Protein AF-A0A915JEG5-F1 (afdb_monomer)

InterPro domains:
  IPR001286 Glycoside hydrolase, family 59 [PR00850] (78-104)
  IPR001286 Glycoside hydrolase, family 59 [PR00850] (172-196)
  IPR001286 Glycoside hydrolase, family 59 [PR00850] (250-274)
  IPR001286 Glycoside hydrolase, family 59 [PTHR15172] (44-297)
  IPR013780 Glycosyl hydrolase, all-beta [G3DSA:2.60.40.1180] (237-297)
  IPR013780 Glycosyl hydrolase, all-beta [G3DSA:2.60.40.1180] (298-347)
  IPR013785 Aldolase-type TIM barrel [G3DSA:3.20.20.70] (1-28)
  IPR013785 Aldolase-type TIM barrel [G3DSA:3.20.20.70] (42-176)
  IPR017853 Glycoside hydrolase superfamily [SSF51445] (45-258)
  IPR035394 Glycosyl hydrolase family 59, central domain [PF17387] (297-349)
  IPR041588 Integrase zinc-binding domain [PF17921] (675-719)
  IPR049161 Glycosyl hydrolase family 59, catalytic domain [PF02057] (44-253)
  IPR049162 Glycosyl hydrolase family 59, C-terminal lectin domain [PF21708] (386-525)

Radius of gyration: 32.82 Å; Cα contacts (8 Å, |Δi|>4): 1157; chains: 1; bounding box: 111×73×87 Å

Secondary structure (DSSP, 8-state):
--STT---S--SSHHHHHHHHT---------TTGGGS---------TT---EE--S-B-GGGSTTTT-TTSSHHHHHHHHHHHHHHHHHHH-PPP-EE---TTS---HHHHHHHHHHHHHTT-TTPEEEEEEE-GGGHHHHTT-HHHHTTEEEEEEES-TT---HHHHHTT-EEEEEEEE-S-TTHHHHHHHHHHHHHHHHHH--S-EEEE-S-B-S-TTSTTTT-SSSEEEETTTTEEE--HHHHHHHHHHTS--TT-EEPPBTTTEEE-TTS-EEEEEE-TTS--EEEEEE-SS----SEEEEEE--TTSSPPEEEEEEEE---BTTB------TTEEEEEES----------PPPPP-PPPSS----STTSPTTPPPTT-EEEES-EEEEE-TTT--EEEEE---S--B-SS---S--EEE-S-TT--SEEEEEEEE--STT--SEEEEEEEEEPPPGGGGGG-EEEEEEEETTTTEEEEEEETTS-SEEEEEE-SS---TT-EEEEEEEEETTEEEEE-SS----EEEEEETTEEEEE-TTS---------S-SS-------------------------------------------------------------PPPGGG--S--S--HHHHHHHHHHHTT---SS---EEETTEEE-TT-SSS----EEGGGHHHHHHHHHHTT-SS-TTHHHHHHHHHHHHH-TT-SSTT--

Solvent-accessible surface area (backbone atoms only — not comparable to full-atom values): 44106 Å² total; per-residue (Å²): 81,75,49,96,88,42,85,60,81,73,56,76,60,64,66,54,53,56,48,58,44,38,31,73,52,68,89,75,78,96,59,95,74,65,86,82,54,103,66,83,84,59,64,52,64,35,70,81,65,83,36,72,50,71,38,59,57,44,44,28,82,51,11,68,97,72,69,37,58,65,82,40,34,62,62,43,24,46,52,53,48,47,53,53,49,37,37,36,76,78,67,69,38,77,63,46,33,37,46,62,37,58,68,43,88,74,55,65,67,42,56,55,33,33,53,51,45,28,46,76,69,74,41,64,84,47,35,34,36,35,41,38,26,56,77,77,76,38,74,62,46,78,71,34,63,74,58,54,76,60,38,62,30,44,20,27,37,65,53,82,36,45,54,58,69,67,60,63,74,60,72,57,45,34,25,32,59,32,31,71,67,38,47,34,45,70,66,27,20,51,51,46,43,47,43,71,50,32,23,35,61,55,28,63,21,81,47,75,35,60,40,36,76,55,22,63,60,63,85,82,44,75,73,56,43,19,9,36,24,37,43,64,32,83,91,48,59,19,58,49,90,28,51,31,49,49,46,48,45,53,48,60,68,61,54,60,96,78,48,40,70,42,52,76,85,64,47,18,36,76,42,101,79,41,48,36,37,37,26,37,30,39,84,87,65,82,47,53,26,35,41,36,42,27,59,45,64,59,26,39,32,39,32,35,38,25,37,55,51,94,83,79,55,88,56,51,70,64,40,83,67,54,78,39,80,63,54,93,95,40,52,71,49,90,55,57,73,58,29,43,42,28,34,26,73,73,85,79,71,75,77,87,78,89,72,86,67,46,65,80,62,78,70,70,81,88,74,87,85,69,53,70,90,59,57,78,53,32,63,60,83,76,56,46,59,80,36,65,44,52,29,25,44,63,42,87,89,75,70,48,35,39,77,39,80,69,65,89,58,71,49,23,56,69,56,78,64,78,92,66,72,40,66,47,70,80,57,89,82,64,72,69,43,74,50,72,50,79,49,65,45,51,72,76,89,51,70,64,56,52,72,52,74,46,78,65,47,68,32,55,73,60,48,38,72,68,15,34,34,45,26,42,36,44,30,39,90,75,24,26,36,39,32,16,45,28,75,78,62,78,50,67,59,44,73,48,75,38,76,53,79,49,53,59,72,42,82,45,61,44,34,51,26,35,49,90,55,20,35,65,41,32,39,78,49,40,85,50,58,36,46,38,45,86,46,97,96,47,80,48,64,43,38,86,91,52,79,83,80,70,91,73,93,77,91,86,83,86,88,86,89,84,88,90,84,82,91,81,87,89,84,87,91,85,89,85,84,90,87,87,90,86,88,88,87,83,89,87,83,88,83,91,83,87,85,91,90,84,90,80,89,86,85,90,84,90,88,80,89,83,91,86,85,89,89,85,88,87,88,86,83,85,71,88,78,81,85,73,91,85,88,72,94,52,70,68,60,57,67,58,48,59,52,69,76,66,74,66,81,66,102,62,91,66,72,45,74,62,84,64,31,46,45,62,73,91,43,85,90,54,84,71,67,79,41,50,66,92,43,49,70,59,57,50,56,58,50,54,75,63,82,66,86,85,55,93,60,54,70,57,56,50,51,53,53,48,44,67,78,74,45,91,78,55,85,71,70,79,79,115

Nearest PDB structures (foldseek):
  4cce-assembly1_A  TM=8.844E-01  e=1.769E-46  Mus musculus
  3zr5-assembly1_A  TM=8.956E-01  e=2.088E-45  Mus musculus
  5nxb-assembly1_A  TM=8.754E-01  e=2.931E-46  Mus musculus
  4b9q-assembly4_D  TM=5.676E-01  e=5.346E+00  Escherichia coli
  4b9q-assembly3_C  TM=4.900E-01  e=7.917E+00  Escherichia coli

Foldseek 3Di:
DQDLPDDDLPEDCVLVVLLQQLDAFDDDDDDPPPPPDPDDPRDGHHVPDAAEEEALFFHCVQPPPHLDNCPPLLSSLVVQVSNQVSSCVVRVDHHQEYEDYAQDQDDQVSLVSNCVNCVVVVNNNYAYEDDNHAQVSCPVVLVDPVSQVSHQAHAYEAHQLAHDPSNVVSPHAYAPNEHQLDAQALLSLLQLLQNVQSNCAHHVHPYHDYPPQEQQDDPLAPSHRSHNWYDPCPPQQFTGNGNSVLSVLLDVVADDPPWDKDDHVGAWYADPVGWTKIWTADPVRPWIKIWTSDPDDWDWAFKFKWADDPPPDDTDGRDGDDTTHDDPVTTHDGDDPRMTIIGINDDPRDDDDPDDGGDDDFFDPPDDDQLLPDDFQYADPQWAKPDFGWTWDADPPPRGIDIDRDNLDDTSHSDQADPQIDIDGGHLPDAWDKDKDKDAFAPPSGDQKDKDFDSWNADYDRVRQAIFTWMWIQGQVQQKIFIARTRVRDRTQDIGHWQDHRDHPDIFMWMFTDDPQKRQATGPRDGATWHWDDDVPDIDIHRPPDDDDDDDPDDPDPDDDDDDDDDDDDDDDDDDDDDDDDDDDDDDDDDDDDDDDDDDDDDDDDDDDDDDDDDDDDDDDDDDPPPDDDDDDDVVVVVVVVCVVVPDDDPAFDWDDDDQWIFGPPPPPGSTDTDGVSCVVVVVVVVVVPDDPPDPHPVVVVVVNCCVNPPVDCPVVVVD

Structure (mmCIF, N/CA/C/O backbone):
data_AF-A0A915JEG5-F1
#
_entry.id   AF-A0A915JEG5-F1
#
loop_
_atom_site.group_PDB
_atom_site.id
_atom_site.type_symbol
_atom_site.label_atom_id
_atom_site.label_alt_id
_atom_site.label_comp_id
_atom_site.label_asym_id
_atom_site.label_entity_id
_atom_site.label_seq_id
_atom_site.pdbx_PDB_ins_code
_atom_site.Cartn_x
_atom_site.Cartn_y
_atom_site.Cartn_z
_atom_site.occupancy
_atom_site.B_iso_or_equiv
_atom_site.auth_seq_id
_atom_site.auth_comp_id
_atom_site.auth_asym_id
_atom_site.auth_atom_id
_atom_site.pdbx_PDB_model_num
ATOM 1 N N . MET A 1 1 ? 9.076 13.353 -5.201 1.00 93.31 1 MET A N 1
ATOM 2 C CA . MET A 1 1 ? 10.286 13.655 -4.418 1.00 93.31 1 MET A CA 1
ATOM 3 C C . MET A 1 1 ? 11.321 12.552 -4.596 1.00 93.31 1 MET A C 1
ATOM 5 O O . MET A 1 1 ? 11.721 11.920 -3.628 1.00 93.31 1 MET A O 1
ATOM 9 N N . HIS A 1 2 ? 11.736 12.301 -5.839 1.00 93.25 2 HIS A N 1
ATOM 10 C CA . HIS A 1 2 ? 12.779 11.329 -6.193 1.00 93.25 2 HIS A CA 1
ATOM 11 C C . HIS A 1 2 ? 14.171 11.879 -5.892 1.00 93.25 2 HIS A C 1
ATOM 13 O O . HIS A 1 2 ? 15.008 11.164 -5.355 1.00 93.25 2 HIS A O 1
ATOM 19 N N . GLU A 1 3 ? 14.366 13.169 -6.165 1.00 92.56 3 GLU A N 1
ATOM 20 C CA . GLU A 1 3 ? 15.573 13.945 -5.870 1.00 92.56 3 GLU A CA 1
ATOM 21 C C . GLU A 1 3 ? 15.250 15.072 -4.876 1.00 92.56 3 GLU A C 1
ATOM 23 O O . GLU A 1 3 ? 14.084 15.422 -4.679 1.00 92.56 3 GLU A O 1
ATOM 28 N N . GLU A 1 4 ? 16.276 15.664 -4.264 1.00 93.12 4 GLU A N 1
ATOM 29 C CA . GLU A 1 4 ? 16.138 16.665 -3.189 1.00 93.12 4 GLU A CA 1
ATOM 30 C C . GLU A 1 4 ? 15.401 17.950 -3.614 1.00 93.12 4 GLU A C 1
ATOM 32 O O . GLU A 1 4 ? 14.732 18.594 -2.804 1.00 93.12 4 GLU A O 1
ATOM 37 N N . TRP A 1 5 ? 15.485 18.302 -4.899 1.00 93.44 5 TRP A N 1
ATOM 38 C CA . TRP A 1 5 ? 14.827 19.460 -5.517 1.00 93.44 5 TRP A CA 1
ATOM 39 C C . TRP A 1 5 ? 13.513 19.119 -6.246 1.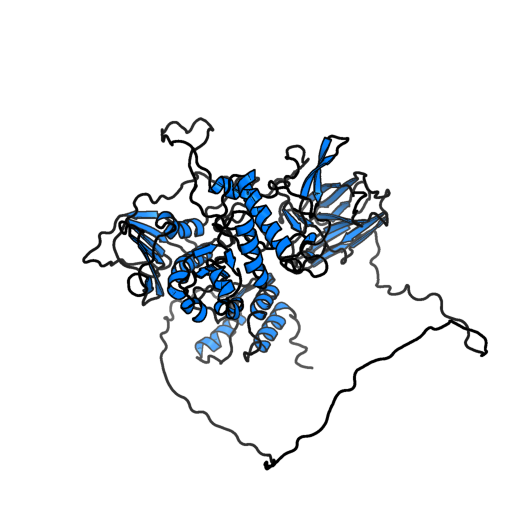00 93.44 5 TRP A C 1
ATOM 41 O O . TRP A 1 5 ? 12.874 20.013 -6.798 1.00 93.44 5 TRP A O 1
ATOM 51 N N . ASP A 1 6 ? 13.117 17.845 -6.304 1.00 95.00 6 ASP A N 1
ATOM 52 C CA . ASP A 1 6 ? 11.928 17.394 -7.034 1.00 95.00 6 ASP A CA 1
ATOM 53 C C . ASP A 1 6 ? 10.704 17.338 -6.112 1.00 95.00 6 ASP A C 1
ATOM 55 O O . ASP A 1 6 ? 10.642 16.523 -5.199 1.00 95.00 6 ASP A O 1
ATOM 59 N N . GLU A 1 7 ? 9.674 18.133 -6.394 1.00 96.62 7 GLU A N 1
ATOM 60 C CA . GLU A 1 7 ? 8.375 18.047 -5.722 1.00 96.62 7 GLU A CA 1
ATOM 61 C C . GLU A 1 7 ? 7.258 17.831 -6.746 1.00 96.62 7 GLU A C 1
ATOM 63 O O . GLU A 1 7 ? 6.889 18.727 -7.502 1.00 96.62 7 GLU A O 1
ATOM 68 N N . ASN A 1 8 ? 6.698 16.621 -6.754 1.00 95.88 8 ASN A N 1
ATOM 69 C CA . ASN A 1 8 ? 5.524 16.270 -7.542 1.00 95.88 8 ASN A CA 1
ATOM 70 C C . ASN A 1 8 ? 4.574 15.445 -6.671 1.00 95.88 8 ASN A C 1
ATOM 72 O O . ASN A 1 8 ? 4.904 14.332 -6.258 1.00 95.88 8 ASN A O 1
ATOM 76 N N . TYR A 1 9 ? 3.400 16.015 -6.411 1.00 97.06 9 TYR A N 1
ATOM 77 C CA . TYR A 1 9 ? 2.352 15.439 -5.571 1.00 97.06 9 TYR A CA 1
ATOM 78 C C . TYR A 1 9 ? 1.267 14.718 -6.383 1.00 97.06 9 TYR A C 1
ATOM 80 O O . TYR A 1 9 ? 0.230 14.398 -5.837 1.00 97.06 9 TYR A O 1
ATOM 88 N N . ASN A 1 10 ? 1.482 14.453 -7.678 1.00 94.69 10 ASN A N 1
ATOM 89 C CA . ASN A 1 10 ? 0.524 13.745 -8.540 1.00 94.69 10 ASN A CA 1
ATOM 90 C C . ASN A 1 10 ? 1.010 12.3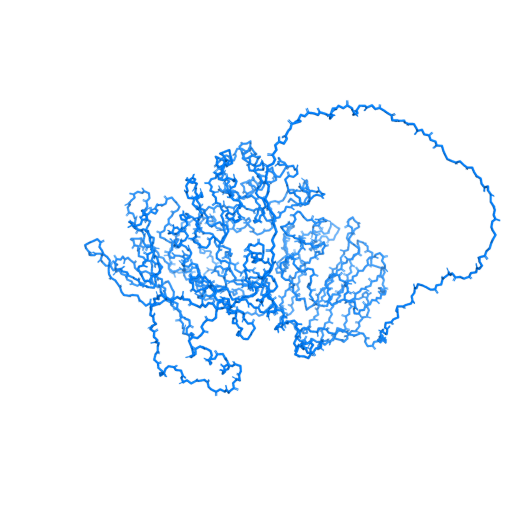50 -8.984 1.00 94.69 10 ASN A C 1
ATOM 92 O O . ASN A 1 10 ? 0.387 11.742 -9.849 1.00 94.69 10 ASN A O 1
ATOM 96 N N . ARG A 1 11 ? 2.124 11.854 -8.427 1.00 94.38 11 ARG A N 1
ATOM 97 C CA . ARG A 1 11 ? 2.647 10.503 -8.702 1.00 94.38 11 ARG A CA 1
ATOM 98 C C . ARG A 1 11 ? 1.926 9.442 -7.874 1.00 94.38 11 ARG A C 1
ATOM 100 O O . ARG A 1 11 ? 1.582 9.705 -6.721 1.00 94.38 11 ARG A O 1
ATOM 107 N N . GLY A 1 12 ? 1.799 8.243 -8.440 1.00 93.88 12 GLY A N 1
ATOM 108 C CA . GLY A 1 12 ? 1.116 7.109 -7.818 1.00 93.88 12 GLY A CA 1
ATOM 109 C C . GLY A 1 12 ? -0.398 7.311 -7.682 1.00 93.88 12 GLY A C 1
ATOM 110 O O . GLY A 1 12 ? -0.960 8.338 -8.067 1.00 93.88 12 GLY A O 1
ATOM 111 N N . TYR A 1 13 ? -1.067 6.310 -7.116 1.00 95.19 13 TYR A N 1
ATOM 112 C CA . TYR A 1 13 ? -2.530 6.229 -7.038 1.00 95.19 13 TYR A CA 1
ATOM 113 C C . TYR A 1 13 ? -3.115 6.645 -5.676 1.00 95.19 13 TYR A C 1
ATOM 115 O O . TYR A 1 13 ? -4.304 6.955 -5.600 1.00 95.19 13 TYR A O 1
ATOM 123 N N . GLU A 1 14 ? -2.314 6.742 -4.610 1.00 97.81 14 GLU A N 1
ATOM 124 C CA . GLU A 1 14 ? -2.816 6.995 -3.245 1.00 97.81 14 GLU A CA 1
ATOM 125 C C . GLU A 1 14 ? -3.562 8.329 -3.099 1.00 97.81 14 GLU A C 1
ATOM 127 O O . GLU A 1 14 ? -4.579 8.428 -2.410 1.00 97.81 14 GLU A O 1
ATOM 132 N N . TRP A 1 15 ? -3.125 9.364 -3.820 1.00 96.75 15 TRP A N 1
ATOM 133 C CA . TRP A 1 15 ? -3.832 10.644 -3.876 1.00 96.75 15 TRP A CA 1
ATOM 134 C C . TRP A 1 15 ? -5.242 10.502 -4.443 1.00 96.75 15 TRP A C 1
ATOM 136 O O . TRP A 1 15 ? -6.183 11.126 -3.950 1.00 96.75 15 TRP A O 1
ATOM 146 N N . TRP A 1 16 ? -5.392 9.701 -5.501 1.00 95.12 16 TRP A N 1
ATOM 147 C CA . TRP A 1 16 ? -6.682 9.389 -6.105 1.00 95.12 16 TRP A CA 1
ATOM 148 C C . TRP A 1 16 ? -7.534 8.543 -5.153 1.00 95.12 16 TRP A C 1
ATOM 150 O O . TRP A 1 16 ? -8.684 8.909 -4.912 1.00 95.12 16 TRP A O 1
ATOM 160 N N . LEU A 1 17 ? -6.957 7.511 -4.532 1.00 96.94 17 LEU A N 1
ATOM 161 C CA . LEU A 1 17 ? -7.658 6.618 -3.608 1.00 96.94 17 LEU A CA 1
ATOM 162 C C . LEU A 1 17 ? -8.232 7.385 -2.406 1.00 96.94 17 LEU A C 1
ATOM 164 O O . LEU A 1 17 ? -9.426 7.291 -2.116 1.00 96.94 17 LEU A O 1
ATOM 168 N N . MET A 1 18 ? -7.423 8.236 -1.767 1.00 97.69 18 MET A N 1
ATOM 169 C CA . MET A 1 18 ? -7.865 9.093 -0.660 1.00 97.69 18 MET A CA 1
ATOM 170 C C . MET A 1 18 ? -8.948 10.105 -1.080 1.00 97.69 18 MET A C 1
ATOM 172 O O . MET A 1 18 ? -9.885 10.355 -0.315 1.00 97.69 18 MET A O 1
ATOM 176 N N . LYS A 1 19 ? -8.860 10.676 -2.293 1.00 94.25 19 LYS A N 1
ATOM 177 C CA . LYS A 1 19 ? -9.896 11.573 -2.844 1.00 94.25 19 LYS A CA 1
ATOM 178 C C . LYS A 1 19 ? -11.206 10.836 -3.112 1.00 94.25 19 LYS A C 1
ATOM 180 O O . LYS A 1 19 ? -12.263 11.351 -2.756 1.00 94.25 19 LYS A O 1
ATOM 185 N N . GLU A 1 20 ? -11.160 9.646 -3.709 1.00 91.44 20 GLU A N 1
ATOM 186 C CA . GLU A 1 20 ? -12.359 8.845 -3.961 1.00 91.44 20 GLU A CA 1
ATOM 187 C C . GLU A 1 20 ? -13.005 8.375 -2.648 1.00 91.44 20 GLU A C 1
ATOM 189 O O . GLU A 1 20 ? -14.232 8.435 -2.534 1.00 91.44 20 GLU A O 1
ATOM 194 N N . ALA A 1 21 ? -12.215 8.008 -1.632 1.00 93.19 21 ALA A N 1
ATOM 195 C CA . ALA A 1 21 ? -12.713 7.661 -0.300 1.00 93.19 21 ALA A CA 1
ATOM 196 C C . ALA A 1 21 ? -13.449 8.834 0.384 1.00 93.19 21 ALA A C 1
ATOM 198 O O . ALA A 1 21 ? -14.570 8.656 0.868 1.00 93.19 21 ALA A O 1
ATOM 199 N N . LYS A 1 22 ? -12.878 10.052 0.351 1.00 91.94 22 LYS A N 1
ATOM 200 C CA . LYS A 1 22 ? -13.503 11.276 0.905 1.00 91.94 22 LYS A CA 1
ATOM 201 C C . LYS A 1 22 ? -14.612 11.890 0.036 1.00 91.94 22 LYS A C 1
ATOM 203 O O . LYS A 1 22 ? -15.205 12.894 0.433 1.00 91.94 22 LYS A O 1
ATOM 208 N N . LYS A 1 23 ? -14.916 11.324 -1.137 1.00 85.38 23 LYS A N 1
ATOM 209 C CA . LYS A 1 23 ? -15.787 11.952 -2.144 1.00 85.38 23 LYS A CA 1
ATOM 210 C C . LYS A 1 23 ? -17.226 12.141 -1.654 1.00 85.38 23 LYS A C 1
ATOM 212 O O . LYS A 1 23 ? -17.910 11.186 -1.282 1.00 85.38 23 LYS A O 1
ATOM 217 N N . GLN A 1 24 ? -17.697 13.384 -1.730 1.00 70.38 24 GLN A N 1
ATOM 218 C CA . GLN A 1 24 ? -19.076 13.785 -1.465 1.00 70.38 24 GLN A CA 1
ATOM 219 C C . GLN A 1 24 ? -19.755 14.177 -2.780 1.00 70.38 24 GLN A C 1
ATOM 221 O O . GLN A 1 24 ? -19.225 15.005 -3.520 1.00 70.38 24 GLN A O 1
ATOM 226 N N . TYR A 1 25 ? -20.929 13.613 -3.056 1.00 58.47 25 TYR A N 1
ATOM 227 C CA . TYR A 1 25 ? -21.782 14.021 -4.175 1.00 58.47 25 TYR A CA 1
ATOM 228 C C . TYR A 1 25 ? -22.989 14.825 -3.663 1.00 58.47 25 TYR A C 1
ATOM 230 O O . TYR A 1 25 ? -23.349 14.771 -2.483 1.00 58.47 25 TYR A O 1
ATOM 238 N N . GLY A 1 26 ? -23.608 15.598 -4.561 1.00 48.44 26 GLY A N 1
ATOM 239 C CA . GLY A 1 26 ? -24.823 16.365 -4.276 1.00 48.44 26 GLY A CA 1
ATOM 240 C C . GLY A 1 26 ? -26.056 15.487 -4.014 1.00 48.44 26 GLY A C 1
ATOM 241 O O . GLY A 1 26 ? -26.010 14.268 -4.153 1.00 48.44 26 GLY A O 1
ATOM 242 N N . LYS A 1 27 ? -27.172 16.126 -3.624 1.00 39.16 27 LYS A N 1
ATOM 243 C CA . LYS A 1 27 ? -28.429 15.473 -3.200 1.00 39.16 27 LYS A CA 1
ATOM 244 C C . LYS A 1 27 ? -28.854 14.289 -4.084 1.00 39.16 27 LYS A C 1
ATOM 246 O O . LYS A 1 27 ? -29.083 14.450 -5.279 1.00 39.16 27 LYS A O 1
ATOM 251 N N . CYS A 1 28 ? -29.103 13.151 -3.442 1.00 51.56 28 CYS A N 1
ATOM 252 C CA . CYS A 1 28 ? -29.698 11.975 -4.067 1.00 51.56 28 CYS A CA 1
ATOM 253 C C . CYS A 1 28 ? -31.171 12.214 -4.442 1.00 51.56 28 CYS A C 1
ATOM 255 O O . CYS A 1 28 ? -31.951 12.699 -3.621 1.00 51.56 28 CYS A O 1
ATOM 257 N N . ILE A 1 29 ? -31.573 11.758 -5.630 1.00 38.91 29 ILE A N 1
ATOM 258 C CA . ILE A 1 29 ? -32.973 11.491 -5.980 1.00 38.91 29 ILE A CA 1
ATOM 259 C C . ILE A 1 29 ? -33.037 10.032 -6.446 1.00 38.91 29 ILE A C 1
ATOM 261 O O . ILE A 1 29 ? -32.452 9.682 -7.467 1.00 38.91 29 ILE A O 1
ATOM 265 N N . ARG A 1 30 ? -33.721 9.170 -5.684 1.00 40.31 30 ARG A N 1
ATOM 266 C CA . ARG A 1 30 ? -34.042 7.797 -6.106 1.00 40.31 30 ARG A CA 1
ATOM 267 C C . ARG A 1 30 ? -35.343 7.823 -6.911 1.00 40.31 30 ARG A C 1
ATOM 269 O O . ARG A 1 30 ? -36.413 7.678 -6.333 1.00 40.31 30 ARG A O 1
ATOM 276 N N . GLU A 1 31 ? -35.237 8.000 -8.223 1.00 37.50 31 GLU A N 1
ATOM 277 C CA . GLU A 1 31 ? -36.350 7.821 -9.168 1.00 37.50 31 GLU A CA 1
ATOM 278 C C . GLU A 1 31 ? -36.131 6.535 -9.993 1.00 37.50 31 GLU A C 1
ATOM 280 O O . GLU A 1 31 ? -35.013 6.325 -10.473 1.00 37.50 31 GLU A O 1
ATOM 285 N N . PRO A 1 32 ? -37.144 5.664 -10.203 1.00 44.31 32 PRO A N 1
ATOM 286 C CA . PRO A 1 32 ? -36.949 4.345 -10.829 1.00 44.31 32 PRO A CA 1
ATOM 287 C C . PRO A 1 32 ? -36.545 4.354 -12.314 1.00 44.31 32 PRO A C 1
ATOM 289 O O . PRO A 1 32 ? -36.334 3.294 -12.895 1.00 44.31 32 PRO A O 1
ATOM 292 N N . PHE A 1 33 ? -36.470 5.525 -12.953 1.00 42.16 33 PHE A N 1
ATOM 293 C CA . PHE A 1 33 ? -36.280 5.669 -14.402 1.00 42.16 33 PHE A CA 1
ATOM 294 C C . PHE A 1 33 ? -34.817 5.803 -14.866 1.00 42.16 33 PHE A C 1
ATOM 296 O O . PHE A 1 33 ? -34.562 5.857 -16.068 1.00 42.16 33 PHE A O 1
ATOM 303 N N . ALA A 1 34 ? -33.844 5.826 -13.950 1.00 43.09 34 ALA A N 1
ATOM 304 C CA . ALA A 1 34 ? -32.429 6.081 -14.260 1.00 43.09 34 ALA A CA 1
ATOM 305 C C . ALA A 1 34 ? -31.688 4.942 -15.010 1.00 43.09 34 ALA A C 1
ATOM 307 O O . ALA A 1 34 ? -30.485 5.028 -15.221 1.00 43.09 34 ALA A O 1
ATOM 308 N N . MET A 1 35 ? -32.379 3.882 -15.443 1.00 43.00 35 MET A N 1
ATOM 309 C CA . MET A 1 35 ? -31.767 2.691 -16.058 1.00 43.00 35 MET A CA 1
ATOM 310 C C . MET A 1 35 ? -31.365 2.865 -17.542 1.00 43.00 35 MET A C 1
ATOM 312 O O . MET A 1 35 ? -30.757 1.968 -18.116 1.00 43.00 35 MET A O 1
ATOM 316 N N . PHE A 1 36 ? -31.702 3.994 -18.180 1.00 42.50 36 PHE A N 1
ATOM 317 C CA . PHE A 1 36 ? -31.539 4.197 -19.634 1.00 42.50 36 PHE A CA 1
ATOM 318 C C . PHE A 1 36 ? -30.576 5.318 -20.054 1.00 42.50 36 PHE A C 1
ATOM 320 O O . PHE A 1 36 ? -30.426 5.574 -21.248 1.00 42.50 36 PHE A O 1
ATOM 327 N N . LEU A 1 37 ? -29.914 5.988 -19.109 1.00 38.62 37 LEU A N 1
ATOM 328 C CA . LEU A 1 37 ? -28.939 7.041 -19.396 1.00 38.62 37 LEU A CA 1
ATOM 329 C C . LEU A 1 37 ? -27.682 6.789 -18.560 1.00 38.62 37 LEU A C 1
ATOM 331 O O . LEU A 1 37 ? -27.754 6.820 -17.337 1.00 38.62 37 LEU A O 1
ATOM 335 N N . ASN A 1 38 ? -26.540 6.563 -19.220 1.00 40.94 38 ASN A N 1
ATOM 336 C CA . ASN A 1 38 ? -25.229 6.414 -18.575 1.00 40.94 38 ASN A CA 1
ATOM 337 C C . ASN A 1 38 ? -24.772 7.758 -17.973 1.00 40.94 38 ASN A C 1
ATOM 339 O O . ASN A 1 38 ? -23.956 8.462 -18.563 1.00 40.94 38 ASN A O 1
ATOM 343 N N . PHE A 1 39 ? -25.335 8.118 -16.821 1.00 35.88 39 PHE A N 1
ATOM 344 C CA . PHE A 1 39 ? -24.997 9.296 -16.025 1.00 35.88 39 PHE A CA 1
ATOM 345 C C . PHE A 1 39 ? -24.962 8.939 -14.534 1.00 35.88 39 PHE A C 1
ATOM 347 O O . PHE A 1 39 ? -25.676 8.049 -14.077 1.00 35.88 39 PHE A O 1
ATOM 354 N N . ASP A 1 40 ? -24.091 9.625 -13.795 1.00 38.94 40 ASP A N 1
ATOM 355 C CA . ASP A 1 40 ? -23.552 9.171 -12.512 1.00 38.94 40 ASP A CA 1
ATOM 356 C C . ASP A 1 40 ? -24.576 8.824 -11.418 1.00 38.94 40 ASP A C 1
ATOM 358 O O . ASP A 1 40 ? -25.440 9.621 -11.034 1.00 38.94 40 ASP A O 1
ATOM 362 N N . LEU A 1 41 ? -24.362 7.659 -10.797 1.00 43.50 41 LEU A N 1
ATOM 363 C CA . LEU A 1 41 ? -24.930 7.308 -9.497 1.00 43.50 41 LEU A CA 1
ATOM 364 C C . LEU A 1 41 ? -24.307 8.201 -8.408 1.00 43.50 41 LEU A C 1
ATOM 366 O O . LEU A 1 41 ? -23.271 7.880 -7.826 1.00 43.50 41 LEU A O 1
ATOM 370 N N . ASN A 1 42 ? -24.956 9.335 -8.128 1.00 45.50 42 ASN A N 1
ATOM 371 C CA . ASN A 1 42 ? -24.586 10.258 -7.051 1.00 45.50 42 ASN A CA 1
ATOM 372 C C . ASN A 1 42 ? -24.670 9.577 -5.668 1.00 45.50 42 ASN A C 1
ATOM 374 O O . ASN A 1 42 ? -25.719 9.579 -5.022 1.00 45.50 42 ASN A O 1
ATOM 378 N N . CYS A 1 43 ? -23.546 9.032 -5.195 1.00 53.81 43 CYS A N 1
ATOM 379 C CA . CYS A 1 43 ? -23.407 8.405 -3.881 1.00 53.81 43 CYS A CA 1
ATOM 380 C C . CYS A 1 43 ? -22.142 8.902 -3.169 1.00 53.81 43 CYS A C 1
ATOM 382 O O . CYS A 1 43 ? -21.028 8.496 -3.495 1.00 53.81 43 CYS A O 1
ATOM 384 N N . THR A 1 44 ? -22.315 9.776 -2.173 1.00 62.94 44 THR A N 1
ATOM 385 C CA . THR A 1 44 ? -21.256 10.136 -1.211 1.00 62.94 44 THR A CA 1
ATOM 386 C C . THR A 1 44 ? -20.673 8.874 -0.575 1.00 62.94 44 THR A C 1
ATOM 388 O O . THR A 1 44 ? -21.442 8.024 -0.133 1.00 62.94 44 THR A O 1
ATOM 391 N N . ARG A 1 45 ? -19.337 8.761 -0.522 1.00 86.06 45 ARG A N 1
ATOM 392 C CA . ARG A 1 45 ? -18.641 7.645 0.139 1.00 86.06 45 ARG A CA 1
ATOM 393 C C . ARG A 1 45 ? -18.471 7.934 1.630 1.00 86.06 45 ARG A C 1
ATOM 395 O O . ARG A 1 45 ? -19.426 7.748 2.373 1.00 86.06 45 ARG A O 1
ATOM 402 N N . ASN A 1 46 ? -17.319 8.433 2.083 1.00 90.44 46 ASN A N 1
ATOM 403 C CA . ASN A 1 46 ? -17.158 8.837 3.482 1.00 90.44 46 ASN A CA 1
ATOM 404 C C . ASN A 1 46 ? -16.261 10.084 3.645 1.00 90.44 46 ASN A C 1
ATOM 406 O O . ASN A 1 46 ? -15.049 9.956 3.820 1.00 90.44 46 ASN A O 1
ATOM 410 N N . PRO A 1 47 ? -16.835 11.302 3.674 1.00 90.56 47 PRO A N 1
ATOM 411 C CA . PRO A 1 47 ? -16.088 12.538 3.937 1.00 90.56 47 PRO A CA 1
ATOM 412 C C . PRO A 1 47 ? -15.400 12.572 5.313 1.00 90.56 47 PRO A C 1
ATOM 414 O O . PRO A 1 47 ? -14.416 13.290 5.490 1.00 90.56 47 PRO A O 1
ATOM 417 N N . ASN A 1 48 ? -15.893 11.780 6.273 1.00 92.25 48 ASN A N 1
ATOM 418 C CA . ASN A 1 48 ? -15.381 11.694 7.641 1.00 92.25 48 ASN A CA 1
ATOM 419 C C . ASN A 1 48 ? -14.268 10.643 7.812 1.00 92.25 48 ASN A C 1
ATOM 421 O O . ASN A 1 48 ? -13.715 10.539 8.910 1.00 92.25 48 ASN A O 1
ATOM 425 N N . ILE A 1 49 ? -13.926 9.878 6.762 1.00 96.06 49 ILE A N 1
ATOM 426 C CA . ILE A 1 49 ? -12.885 8.845 6.832 1.00 96.06 49 ILE A CA 1
ATOM 427 C C . ILE A 1 49 ? -11.553 9.444 7.296 1.00 96.06 49 ILE A C 1
ATOM 429 O O . ILE A 1 49 ? -11.157 10.543 6.889 1.00 96.06 49 ILE A O 1
ATOM 433 N N . LYS A 1 50 ? -10.863 8.712 8.168 1.00 97.69 50 LYS A N 1
ATOM 434 C CA . LYS A 1 50 ? -9.560 9.107 8.695 1.00 97.69 50 LYS A CA 1
ATOM 435 C C . LYS A 1 50 ? -8.446 8.636 7.780 1.00 97.69 50 LYS A C 1
ATOM 437 O O . LYS A 1 50 ? -8.478 7.506 7.309 1.00 97.69 50 LYS A O 1
ATOM 442 N N . LEU A 1 51 ? -7.492 9.526 7.521 1.00 98.56 51 LEU A N 1
ATOM 443 C CA . LEU A 1 51 ? -6.361 9.257 6.636 1.00 98.56 51 LEU A CA 1
ATOM 444 C C . LEU A 1 51 ? -5.075 9.130 7.453 1.00 98.56 51 LEU A C 1
ATOM 446 O O . LEU A 1 51 ? -4.761 10.009 8.260 1.00 98.56 51 LEU A O 1
ATOM 450 N N . LEU A 1 52 ? -4.350 8.040 7.218 1.00 98.50 52 LEU A N 1
ATOM 451 C CA . LEU A 1 52 ? -3.069 7.704 7.829 1.00 98.50 52 LEU A CA 1
ATOM 452 C C . LEU A 1 52 ? -2.024 7.588 6.715 1.00 98.50 52 LEU A C 1
ATOM 454 O O . LEU A 1 52 ? -2.296 6.965 5.693 1.00 98.50 52 LEU A O 1
ATOM 458 N N . GLY A 1 53 ? -0.852 8.193 6.906 1.00 98.44 53 GLY A N 1
ATOM 459 C CA . GLY A 1 53 ? 0.331 7.948 6.075 1.00 98.44 53 GLY A CA 1
ATOM 460 C C . GLY A 1 53 ? 1.412 7.212 6.866 1.00 98.44 53 GLY A C 1
ATOM 461 O O . GLY A 1 53 ? 1.566 7.462 8.059 1.00 98.44 53 GLY A O 1
ATOM 462 N N . LEU A 1 54 ? 2.171 6.331 6.217 1.00 98.50 54 LEU A N 1
ATOM 463 C CA . LEU A 1 54 ? 3.319 5.624 6.793 1.00 98.50 54 LEU A CA 1
ATOM 464 C C . LEU A 1 54 ? 4.364 5.390 5.692 1.00 98.50 54 LEU A C 1
ATOM 466 O O . LEU A 1 54 ? 4.011 5.139 4.540 1.00 98.50 54 LEU A O 1
ATOM 470 N N . SER A 1 55 ? 5.648 5.501 6.033 1.00 97.50 55 SER A N 1
ATOM 471 C CA . SER A 1 55 ? 6.757 5.265 5.103 1.00 97.50 55 SER A CA 1
ATOM 472 C C . SER A 1 55 ? 7.250 3.822 5.198 1.00 97.50 55 SER A C 1
ATOM 474 O O . SER A 1 55 ? 7.624 3.374 6.279 1.00 97.50 55 SER A O 1
ATOM 476 N N . TRP A 1 56 ? 7.349 3.118 4.067 1.00 96.31 56 TRP A N 1
ATOM 477 C CA . TRP A 1 56 ? 8.070 1.835 3.962 1.00 96.31 56 TRP A CA 1
ATOM 478 C C . TRP A 1 56 ? 9.532 2.033 3.540 1.00 96.31 56 TRP A C 1
ATOM 480 O O . TRP A 1 56 ? 10.434 1.380 4.060 1.00 96.31 56 TRP A O 1
ATOM 490 N N . ALA A 1 57 ? 9.784 2.953 2.611 1.00 94.88 57 ALA A N 1
ATOM 491 C CA . ALA A 1 57 ? 11.104 3.258 2.067 1.00 94.88 57 ALA A CA 1
ATOM 492 C C . ALA A 1 57 ? 11.247 4.769 1.845 1.00 94.88 57 ALA A C 1
ATOM 494 O O . ALA A 1 57 ? 10.247 5.486 1.778 1.00 94.88 57 ALA A O 1
ATOM 495 N N . TRP A 1 58 ? 12.483 5.244 1.695 1.00 95.81 58 TRP A N 1
ATOM 496 C CA . TRP A 1 58 ? 12.785 6.667 1.531 1.00 95.81 58 TRP A CA 1
ATOM 497 C C . TRP A 1 58 ? 13.711 6.908 0.328 1.00 95.81 58 TRP A C 1
ATOM 499 O O . TRP A 1 58 ? 14.541 6.056 0.007 1.00 95.81 58 TRP A O 1
ATOM 509 N N . PRO A 1 59 ? 13.628 8.060 -0.357 1.00 95.19 59 PRO A N 1
ATOM 510 C CA . PRO A 1 59 ? 14.578 8.419 -1.409 1.00 95.19 59 PRO A CA 1
ATOM 511 C C . PRO A 1 59 ? 16.044 8.402 -0.946 1.00 95.19 59 PRO A C 1
ATOM 513 O O . PRO A 1 59 ? 16.357 8.762 0.189 1.00 95.19 59 PRO A O 1
ATOM 516 N N . ASN A 1 60 ? 16.966 8.049 -1.850 1.00 93.81 60 ASN A N 1
ATOM 517 C CA . ASN A 1 60 ? 18.402 7.917 -1.553 1.00 93.81 60 ASN A CA 1
ATOM 518 C C . ASN A 1 60 ? 19.017 9.165 -0.884 1.00 93.81 60 ASN A C 1
ATOM 520 O O . ASN A 1 60 ? 19.869 9.044 -0.005 1.00 93.81 60 ASN A O 1
ATOM 524 N N . TRP A 1 61 ? 18.573 10.360 -1.285 1.00 93.88 61 TRP A N 1
ATOM 525 C CA . TRP A 1 61 ? 19.116 11.649 -0.840 1.00 93.88 61 TRP A CA 1
ATOM 526 C C . TRP A 1 61 ? 18.812 12.008 0.628 1.00 93.88 61 TRP A C 1
ATOM 528 O O . TRP A 1 61 ? 19.396 12.963 1.148 1.00 93.88 61 TRP A O 1
ATOM 538 N N . LEU A 1 62 ? 17.948 11.242 1.308 1.00 94.69 62 LEU A N 1
ATOM 539 C CA . LEU A 1 62 ? 17.694 11.375 2.749 1.00 94.69 62 LEU A CA 1
ATOM 540 C C . LEU A 1 62 ? 18.665 10.557 3.615 1.00 94.69 62 LEU A C 1
ATOM 542 O O . LEU A 1 62 ? 19.021 11.005 4.699 1.00 94.69 62 LEU A O 1
ATOM 546 N N . GLY A 1 63 ? 19.128 9.396 3.136 1.00 88.44 63 GLY A N 1
ATOM 547 C CA . GLY A 1 63 ? 19.963 8.464 3.916 1.00 88.44 63 GLY A CA 1
ATOM 548 C C . GLY A 1 63 ? 21.296 8.088 3.275 1.00 88.44 63 GLY A C 1
ATOM 549 O O . GLY A 1 63 ? 21.829 6.998 3.511 1.00 88.44 63 GLY A O 1
ATOM 550 N N . SER A 1 64 ? 21.815 8.957 2.404 1.00 69.44 64 SER A N 1
ATOM 551 C CA . SER A 1 64 ? 22.979 8.656 1.567 1.00 69.44 64 SER A CA 1
ATOM 552 C C . SER A 1 64 ? 24.213 8.230 2.385 1.00 69.44 64 SER A C 1
ATOM 554 O O . SER A 1 64 ? 24.504 8.792 3.439 1.00 69.44 64 SER A O 1
ATOM 556 N N . LYS A 1 65 ? 24.950 7.243 1.854 1.00 63.22 65 LYS A N 1
ATOM 557 C CA . LYS A 1 65 ? 26.073 6.485 2.453 1.00 63.22 65 LYS A CA 1
ATOM 558 C C . LYS A 1 65 ? 25.729 5.405 3.488 1.00 63.22 65 LYS A C 1
ATOM 560 O O . LYS A 1 65 ? 26.383 4.370 3.424 1.00 63.22 65 LYS A O 1
ATOM 565 N N . ASN A 1 66 ? 24.738 5.581 4.370 1.00 71.50 66 ASN A N 1
ATOM 566 C CA . ASN A 1 66 ? 24.516 4.631 5.482 1.00 71.50 66 ASN A CA 1
ATOM 567 C C . ASN A 1 66 ? 23.218 3.802 5.399 1.00 71.50 66 ASN A C 1
ATOM 569 O O . ASN A 1 66 ? 23.008 2.955 6.259 1.00 71.50 66 ASN A O 1
ATOM 573 N N . ASN A 1 67 ? 22.363 4.015 4.387 1.00 84.12 67 ASN A N 1
ATOM 574 C CA . ASN A 1 67 ? 21.047 3.356 4.266 1.00 84.12 67 ASN A CA 1
ATOM 575 C C . ASN A 1 67 ? 20.136 3.593 5.495 1.00 84.12 67 ASN A C 1
ATOM 577 O O . ASN A 1 67 ? 19.373 2.722 5.905 1.00 84.12 67 ASN A O 1
ATOM 581 N N . ASP A 1 68 ? 20.231 4.788 6.078 1.00 91.75 68 ASP A N 1
ATOM 582 C CA . ASP A 1 68 ? 19.531 5.199 7.296 1.00 91.75 68 ASP A CA 1
ATOM 583 C C . ASP A 1 68 ? 18.837 6.546 7.030 1.00 91.75 68 ASP A C 1
ATOM 585 O O . ASP A 1 68 ? 19.528 7.514 6.704 1.00 91.75 68 ASP A O 1
ATOM 589 N N . PRO A 1 69 ? 17.499 6.656 7.127 1.00 94.50 69 PRO A N 1
ATOM 590 C CA . PRO A 1 69 ? 16.793 7.907 6.866 1.00 94.50 69 PRO A CA 1
ATOM 591 C C . PRO A 1 69 ? 16.963 8.927 8.005 1.00 94.50 69 PRO A C 1
ATOM 593 O O . PRO A 1 69 ? 16.529 10.067 7.866 1.00 94.50 69 PRO A O 1
ATOM 596 N N . TYR A 1 70 ? 17.577 8.557 9.131 1.00 94.31 70 TYR A N 1
ATOM 597 C CA . TYR A 1 70 ? 17.667 9.386 10.333 1.00 94.31 70 TYR A CA 1
ATOM 598 C C . TYR A 1 70 ? 19.011 10.114 10.507 1.00 94.31 70 TYR A C 1
ATOM 600 O O . TYR A 1 70 ? 19.221 10.757 11.534 1.00 94.31 70 TYR A O 1
ATOM 608 N N . ILE A 1 71 ? 19.893 10.078 9.498 1.00 92.56 71 ILE A N 1
ATOM 609 C CA . ILE A 1 71 ? 21.168 10.827 9.481 1.00 92.56 71 ILE A CA 1
ATOM 610 C C . ILE A 1 71 ? 20.928 12.336 9.660 1.00 92.56 71 ILE A C 1
ATOM 612 O O . ILE A 1 71 ? 21.664 13.000 10.388 1.00 92.56 71 ILE A O 1
ATOM 616 N N . ASP A 1 72 ? 19.889 12.869 9.012 1.00 95.00 72 ASP A N 1
ATOM 617 C CA . ASP A 1 72 ? 19.403 14.238 9.196 1.00 95.00 72 ASP A CA 1
ATOM 618 C C . ASP A 1 72 ? 17.911 14.195 9.557 1.00 95.00 72 ASP A C 1
ATOM 620 O O . ASP A 1 72 ? 17.020 14.135 8.703 1.00 95.00 72 ASP A O 1
ATOM 624 N N . LEU A 1 73 ? 17.657 14.187 10.867 1.00 96.38 73 LEU A N 1
ATOM 625 C CA . LEU A 1 73 ? 16.322 14.079 11.455 1.00 96.38 73 LEU A CA 1
ATOM 626 C C . LEU A 1 73 ? 15.376 15.185 10.973 1.00 96.38 73 LEU A C 1
ATOM 628 O O . LEU A 1 73 ? 14.202 14.916 10.724 1.00 96.38 73 LEU A O 1
ATOM 632 N N . GLU A 1 74 ? 15.873 16.417 10.834 1.00 96.50 74 GLU A N 1
ATOM 633 C CA . GLU A 1 74 ? 15.060 17.570 10.434 1.00 96.50 74 GLU A CA 1
ATOM 634 C C . GLU A 1 74 ? 14.733 17.505 8.938 1.00 96.50 74 GLU A C 1
ATOM 636 O O . GLU A 1 74 ? 13.593 17.750 8.543 1.00 96.50 74 GLU A O 1
ATOM 641 N N . LYS A 1 75 ? 15.696 17.105 8.096 1.00 96.25 75 LYS A N 1
ATOM 642 C CA . LYS A 1 75 ? 15.495 16.919 6.650 1.00 96.25 75 LYS A CA 1
ATOM 643 C C . LYS A 1 75 ? 14.455 15.833 6.356 1.00 96.25 75 LYS A C 1
ATOM 645 O O . LYS A 1 75 ? 13.545 16.058 5.555 1.00 96.25 75 LYS A O 1
ATOM 650 N N . THR A 1 76 ? 14.520 14.697 7.050 1.00 97.44 76 THR A N 1
ATOM 651 C CA . THR A 1 76 ? 13.552 13.592 6.903 1.00 97.44 76 THR A CA 1
ATOM 652 C C . THR A 1 76 ? 12.190 13.916 7.531 1.00 97.44 76 THR A C 1
ATOM 654 O O . THR A 1 76 ? 11.142 13.569 6.971 1.00 97.44 76 THR A O 1
ATOM 657 N N . ALA A 1 77 ? 12.157 14.652 8.647 1.00 98.38 77 ALA A N 1
ATOM 658 C CA . ALA A 1 77 ? 10.909 15.168 9.209 1.00 98.38 77 ALA A CA 1
ATOM 659 C C . ALA A 1 77 ? 10.232 16.147 8.234 1.00 98.38 77 ALA A C 1
ATOM 661 O O . ALA A 1 77 ? 9.037 16.027 7.963 1.00 98.38 77 ALA A O 1
ATOM 662 N N . MET A 1 78 ? 10.999 17.055 7.624 1.00 98.12 78 MET A N 1
ATOM 663 C CA . MET A 1 78 ? 10.480 18.003 6.638 1.00 98.12 78 MET A CA 1
ATOM 664 C C . MET A 1 78 ? 10.061 17.346 5.319 1.00 98.12 78 MET A C 1
ATOM 666 O O . MET A 1 78 ? 9.084 17.796 4.727 1.00 98.12 78 MET A O 1
ATOM 670 N N . TYR A 1 79 ? 10.707 16.263 4.875 1.00 98.50 79 TYR A N 1
ATOM 671 C CA . TYR A 1 79 ? 10.200 15.437 3.768 1.00 98.50 79 TYR A CA 1
ATOM 672 C C . TYR A 1 79 ? 8.793 14.893 4.069 1.00 98.50 79 TYR A C 1
ATOM 674 O O . TYR A 1 79 ? 7.883 14.996 3.246 1.00 98.50 79 TYR A O 1
ATOM 682 N N . THR A 1 80 ? 8.589 14.383 5.283 1.00 98.50 80 THR A N 1
ATOM 683 C CA . THR A 1 80 ? 7.296 13.837 5.728 1.00 98.50 80 THR A CA 1
ATOM 684 C C . THR A 1 80 ? 6.233 14.938 5.807 1.00 98.50 80 THR A C 1
ATOM 686 O O . THR A 1 80 ? 5.126 14.793 5.289 1.00 98.50 80 THR A O 1
ATOM 689 N N . VAL A 1 81 ? 6.590 16.099 6.363 1.00 98.69 81 VAL A N 1
ATOM 690 C CA . VAL A 1 81 ? 5.735 17.296 6.384 1.00 98.69 81 VAL A CA 1
ATOM 691 C C . VAL A 1 81 ? 5.374 17.775 4.975 1.00 98.69 81 VAL A C 1
ATOM 693 O O . VAL A 1 81 ? 4.215 18.111 4.738 1.00 98.69 81 VAL A O 1
ATOM 696 N N . LYS A 1 82 ? 6.317 17.779 4.023 1.00 98.69 82 LYS A N 1
ATOM 697 C CA . LYS A 1 82 ? 6.052 18.136 2.618 1.00 98.69 82 LYS A CA 1
ATOM 698 C C . LYS A 1 82 ? 4.986 17.236 1.994 1.00 98.69 82 LYS A C 1
ATOM 700 O O . LYS A 1 82 ? 4.087 17.750 1.337 1.00 98.69 82 LYS A O 1
ATOM 705 N N . TRP A 1 83 ? 5.013 15.926 2.254 1.00 98.75 83 TRP A N 1
ATOM 706 C CA . TRP A 1 83 ? 3.959 15.005 1.804 1.00 98.75 83 TRP A CA 1
ATOM 707 C C . TRP A 1 83 ? 2.577 15.379 2.375 1.00 98.75 83 TRP A C 1
ATOM 709 O O . TRP A 1 83 ? 1.608 15.476 1.619 1.00 98.75 83 TRP A O 1
ATOM 719 N N . ILE A 1 84 ? 2.490 15.691 3.675 1.00 98.81 84 ILE A N 1
ATOM 720 C CA . ILE A 1 84 ? 1.239 16.118 4.334 1.00 98.81 84 ILE A CA 1
ATOM 721 C C . ILE A 1 84 ? 0.735 17.458 3.765 1.00 98.81 84 ILE A C 1
ATOM 723 O O . ILE A 1 84 ? -0.456 17.618 3.485 1.00 98.81 84 ILE A O 1
ATOM 727 N N . LEU A 1 85 ? 1.635 18.424 3.553 1.00 98.56 85 LEU A N 1
ATOM 728 C CA . LEU A 1 85 ? 1.303 19.706 2.927 1.00 98.56 85 LEU A CA 1
ATOM 729 C C . LEU A 1 85 ? 0.851 19.519 1.475 1.00 98.56 85 LEU A C 1
ATOM 731 O O . LEU A 1 85 ? -0.127 20.140 1.073 1.00 98.56 85 LEU A O 1
ATOM 735 N N . GLY A 1 86 ? 1.487 18.631 0.709 1.00 98.31 86 GLY A N 1
ATOM 736 C CA . GLY A 1 86 ? 1.067 18.259 -0.642 1.00 98.31 86 GLY A CA 1
ATOM 737 C C . GLY A 1 86 ? -0.352 17.694 -0.681 1.00 98.31 86 GLY A C 1
ATOM 738 O O . GLY A 1 86 ? -1.182 18.166 -1.464 1.00 98.31 86 GLY A O 1
ATOM 739 N N . ALA A 1 87 ? -0.673 16.777 0.240 1.00 98.38 87 ALA A N 1
ATOM 740 C CA . ALA A 1 87 ? -2.023 16.246 0.427 1.00 98.38 87 ALA A CA 1
ATOM 741 C C . ALA A 1 87 ? -3.055 17.377 0.579 1.00 98.38 87 ALA A C 1
ATOM 743 O O . ALA A 1 87 ? -4.091 17.394 -0.097 1.00 98.38 87 ALA A O 1
ATOM 744 N N . LYS A 1 88 ? -2.746 18.370 1.424 1.00 97.31 88 LYS A N 1
ATOM 745 C CA . LYS A 1 88 ? -3.665 19.470 1.717 1.00 97.31 88 LYS A CA 1
ATOM 746 C C . LYS A 1 88 ? -3.733 20.523 0.612 1.00 97.31 88 LYS A C 1
ATOM 748 O O . LYS A 1 88 ? -4.830 20.946 0.256 1.00 97.31 88 LYS A O 1
ATOM 753 N N . LEU A 1 89 ? -2.596 20.951 0.076 1.00 97.81 89 LEU A N 1
ATOM 754 C CA . LEU A 1 89 ? -2.497 22.065 -0.871 1.00 97.81 89 LEU A CA 1
ATOM 755 C C . LEU A 1 89 ? -2.887 21.664 -2.300 1.00 97.81 89 LEU A C 1
ATOM 757 O O . LEU A 1 89 ? -3.478 22.474 -3.008 1.00 97.81 89 LEU A O 1
ATOM 761 N N . VAL A 1 90 ? -2.594 20.427 -2.718 1.00 97.50 90 VAL A N 1
ATOM 762 C CA . VAL A 1 90 ? -2.841 19.948 -4.093 1.00 97.50 90 VAL A CA 1
ATOM 763 C C . VAL A 1 90 ? -4.143 19.144 -4.200 1.00 97.50 90 VAL A C 1
ATOM 765 O O . VAL A 1 90 ? -4.805 19.167 -5.238 1.00 97.50 90 VAL A O 1
ATOM 768 N N . HIS A 1 91 ? -4.553 18.446 -3.134 1.00 95.50 91 HIS A N 1
ATOM 769 C CA . HIS A 1 91 ? -5.726 17.557 -3.162 1.00 95.50 91 HIS A CA 1
ATOM 770 C C . HIS A 1 91 ? -6.823 17.897 -2.150 1.00 95.50 91 HIS A C 1
ATOM 772 O O . HIS A 1 91 ? -7.850 17.221 -2.132 1.00 95.50 91 HIS A O 1
ATOM 778 N N . ASN A 1 92 ? -6.639 18.937 -1.327 1.00 96.00 92 ASN A N 1
ATOM 779 C CA . ASN A 1 92 ? -7.531 19.289 -0.216 1.00 96.00 92 ASN A CA 1
ATOM 780 C C . ASN A 1 92 ? -7.772 18.134 0.784 1.00 96.00 92 ASN A C 1
ATOM 782 O O . ASN A 1 92 ? -8.774 18.107 1.499 1.00 96.00 92 ASN A O 1
ATOM 786 N N . LEU A 1 93 ? -6.834 17.189 0.873 1.00 96.94 93 LEU A N 1
ATOM 787 C CA . LEU A 1 93 ? -6.884 16.085 1.821 1.00 96.94 93 LEU A CA 1
ATOM 788 C C . LEU A 1 93 ? -6.307 16.541 3.162 1.00 96.94 93 LEU A C 1
ATOM 790 O O . LEU A 1 93 ? -5.155 16.957 3.250 1.00 96.94 93 LEU A O 1
ATOM 794 N N . THR A 1 94 ? -7.106 16.451 4.222 1.00 97.44 94 THR A N 1
ATOM 795 C CA . THR A 1 94 ? -6.585 16.506 5.593 1.00 97.44 94 THR A CA 1
ATOM 796 C C . THR A 1 94 ? -6.138 15.101 5.987 1.00 97.44 94 THR A C 1
ATOM 798 O O . THR A 1 94 ? -6.971 14.188 5.991 1.00 97.44 94 THR A O 1
ATOM 801 N N . ILE A 1 95 ? -4.846 14.955 6.288 1.00 98.69 95 ILE A N 1
ATOM 802 C CA . ILE A 1 95 ? -4.249 13.770 6.914 1.00 98.69 95 ILE A CA 1
ATOM 803 C C . ILE A 1 95 ? -4.478 13.867 8.424 1.00 98.69 95 ILE A C 1
ATOM 805 O O . ILE A 1 95 ? -4.252 14.923 9.010 1.00 98.69 95 ILE A O 1
ATOM 809 N N . ASP A 1 96 ? -4.954 12.791 9.041 1.00 98.62 96 ASP A N 1
ATOM 810 C CA . ASP A 1 96 ? -5.276 12.747 10.469 1.00 98.62 96 ASP A CA 1
ATOM 811 C C . ASP A 1 96 ? -4.128 12.129 11.291 1.00 98.62 96 ASP A C 1
ATOM 813 O O . ASP A 1 96 ? -3.890 12.536 12.432 1.00 98.62 96 ASP A O 1
ATOM 817 N N . PHE A 1 97 ? -3.406 11.169 10.701 1.00 98.75 97 PHE A N 1
ATOM 818 C CA . PHE A 1 97 ? -2.348 10.399 11.354 1.00 98.75 97 PHE A CA 1
ATOM 819 C C . PHE A 1 97 ? -1.098 10.247 10.476 1.00 98.75 97 PHE A C 1
ATOM 821 O O . PHE A 1 97 ? -1.196 10.141 9.253 1.00 98.75 97 PHE A O 1
ATOM 828 N N . ILE A 1 98 ? 0.072 10.180 11.110 1.00 98.69 98 ILE A N 1
ATOM 829 C CA . ILE A 1 98 ? 1.352 9.875 10.464 1.00 98.69 98 ILE A CA 1
ATOM 830 C C . ILE A 1 98 ? 2.123 8.833 11.291 1.00 98.69 98 ILE A C 1
ATOM 832 O O . ILE A 1 98 ? 2.199 8.951 12.515 1.00 98.69 98 ILE A O 1
ATOM 836 N N . GLY A 1 99 ? 2.640 7.801 10.629 1.00 97.44 99 GLY A N 1
ATOM 837 C CA . GLY A 1 99 ? 3.495 6.768 11.213 1.00 97.44 99 GLY A CA 1
ATOM 838 C C . GLY A 1 99 ? 4.987 7.120 11.151 1.00 97.44 99 GLY A C 1
ATOM 839 O O . GLY A 1 99 ? 5.354 8.241 10.794 1.00 97.44 99 GLY A O 1
ATOM 840 N N . ILE A 1 100 ? 5.849 6.154 11.490 1.00 96.12 100 ILE A N 1
ATOM 841 C CA . ILE A 1 100 ? 7.312 6.337 11.551 1.00 96.12 100 ILE A CA 1
ATOM 842 C C . ILE A 1 100 ? 8.023 5.663 10.368 1.00 96.12 100 ILE A C 1
ATOM 844 O O . ILE A 1 100 ? 8.247 6.309 9.346 1.00 96.12 100 ILE A O 1
ATOM 848 N N . TRP A 1 101 ? 8.374 4.379 10.476 1.00 96.38 101 TRP A N 1
ATOM 849 C CA . TRP A 1 101 ? 9.000 3.609 9.398 1.00 96.38 101 TRP A CA 1
ATOM 850 C C . TRP A 1 101 ? 8.611 2.136 9.546 1.00 96.38 101 TRP A C 1
ATOM 852 O O . TRP A 1 101 ? 8.990 1.498 10.526 1.00 96.38 101 TRP A O 1
ATOM 862 N N . ASN A 1 102 ? 7.842 1.624 8.582 1.00 97.31 102 ASN A N 1
ATOM 863 C CA . ASN A 1 102 ? 7.148 0.341 8.673 1.00 97.31 102 ASN A CA 1
ATOM 864 C C . ASN A 1 102 ? 8.080 -0.821 9.038 1.00 97.31 102 ASN A C 1
ATOM 866 O O . ASN A 1 102 ? 9.008 -1.124 8.292 1.00 97.31 102 ASN A O 1
ATOM 870 N N . GLU A 1 103 ? 7.817 -1.500 10.148 1.00 93.88 103 GLU A N 1
ATOM 871 C CA . GLU A 1 103 ? 8.565 -2.648 10.676 1.00 93.88 103 GLU A CA 1
ATOM 872 C C . GLU A 1 103 ? 10.078 -2.415 10.819 1.00 93.88 103 GLU A C 1
ATOM 874 O O . GLU A 1 103 ? 10.888 -3.344 10.712 1.00 93.88 103 GLU A O 1
ATOM 879 N N . ARG A 1 104 ? 10.505 -1.168 11.033 1.00 91.81 104 ARG A N 1
ATOM 880 C CA . ARG A 1 104 ? 11.922 -0.803 11.177 1.00 91.81 104 ARG A CA 1
ATOM 881 C C . ARG A 1 104 ? 12.212 -0.151 12.529 1.00 91.81 104 ARG A C 1
ATOM 883 O O . ARG A 1 104 ? 11.289 0.247 13.236 1.00 91.81 104 ARG A O 1
ATOM 890 N N . PRO A 1 105 ? 13.493 -0.101 12.955 1.00 87.81 105 PRO A N 1
ATOM 891 C CA . PRO A 1 105 ? 13.850 0.383 14.282 1.00 87.81 105 PRO A CA 1
ATOM 892 C C . PRO A 1 105 ? 13.296 1.781 14.567 1.00 87.81 105 PRO A C 1
ATOM 894 O O . PRO A 1 105 ? 13.481 2.722 13.793 1.00 87.81 105 PRO A O 1
ATOM 897 N N . CYS A 1 106 ? 12.626 1.907 15.708 1.00 86.81 106 CYS A N 1
ATOM 898 C CA . CYS A 1 106 ? 11.953 3.136 16.088 1.00 86.81 106 CYS A CA 1
ATOM 899 C C . CYS A 1 106 ? 12.946 4.177 16.614 1.00 86.81 106 CYS A C 1
ATOM 901 O O . CYS A 1 106 ? 13.567 3.978 17.659 1.00 86.81 106 CYS A O 1
ATOM 903 N N . ASN A 1 107 ? 13.091 5.296 15.904 1.00 91.94 107 ASN A N 1
ATOM 904 C CA . ASN A 1 107 ? 14.001 6.370 16.290 1.00 91.94 107 ASN A CA 1
ATOM 905 C C . ASN A 1 107 ? 13.267 7.432 17.134 1.00 91.94 107 ASN A C 1
ATOM 907 O O . ASN A 1 107 ? 12.376 8.134 16.655 1.00 91.94 107 ASN A O 1
ATOM 911 N N . PHE A 1 108 ? 13.644 7.543 18.410 1.00 92.12 108 PHE A N 1
ATOM 912 C CA . PHE A 1 108 ? 12.998 8.443 19.372 1.00 92.12 108 PHE A CA 1
ATOM 913 C C . PHE A 1 108 ? 13.270 9.925 19.082 1.00 92.12 108 PHE A C 1
ATOM 915 O O . PHE A 1 108 ? 12.367 10.752 19.219 1.00 92.12 108 PHE A O 1
ATOM 922 N N . ASP A 1 109 ? 14.480 10.260 18.634 1.00 94.69 109 ASP A N 1
ATOM 923 C CA . ASP A 1 109 ? 14.846 11.636 18.293 1.00 94.69 109 ASP A CA 1
ATOM 924 C C . ASP A 1 109 ? 14.131 12.090 17.012 1.00 94.69 109 ASP A C 1
ATOM 926 O O . ASP A 1 109 ? 13.703 13.243 16.918 1.00 94.69 109 ASP A O 1
ATOM 930 N N . TYR A 1 110 ? 13.896 11.167 16.070 1.00 96.69 110 TYR A N 1
ATOM 931 C CA . TYR A 1 110 ? 13.054 11.404 14.898 1.00 96.69 110 TYR A CA 1
ATOM 932 C C . TYR A 1 110 ? 11.590 11.662 15.270 1.00 96.69 110 TYR A C 1
ATOM 934 O O . TYR A 1 110 ? 11.012 12.611 14.752 1.00 96.69 110 TYR A O 1
ATOM 942 N N . ILE A 1 111 ? 10.992 10.903 16.200 1.00 96.25 111 ILE A N 1
ATOM 943 C CA . ILE A 1 111 ? 9.620 11.170 16.686 1.00 96.25 111 ILE A CA 1
ATOM 944 C C . ILE A 1 111 ? 9.506 12.611 17.219 1.00 96.25 111 ILE A C 1
ATOM 946 O O . ILE A 1 111 ? 8.565 13.341 16.892 1.00 96.25 111 ILE A O 1
ATOM 950 N N . ILE A 1 112 ? 10.500 13.049 17.997 1.00 96.56 112 ILE A N 1
ATOM 951 C CA . ILE A 1 112 ? 10.557 14.401 18.566 1.00 96.56 112 ILE A CA 1
ATOM 952 C C . ILE A 1 112 ? 10.819 15.458 17.473 1.00 96.56 112 ILE A C 1
ATOM 954 O O . ILE A 1 112 ? 10.232 16.542 17.514 1.00 96.56 112 ILE A O 1
ATOM 958 N N . ALA A 1 113 ? 11.666 15.173 16.478 1.00 98.06 113 ALA A N 1
ATOM 959 C CA . ALA A 1 113 ? 11.888 16.044 15.318 1.00 98.06 113 ALA A CA 1
ATOM 960 C C . ALA A 1 113 ? 10.627 16.195 14.456 1.00 98.06 113 ALA A C 1
ATOM 962 O O . ALA A 1 113 ? 10.224 17.316 14.154 1.00 98.06 113 ALA A O 1
ATOM 963 N N . LEU A 1 114 ? 9.935 15.095 14.154 1.00 98.50 114 LEU A N 1
ATOM 964 C CA . LEU A 1 114 ? 8.687 15.087 13.398 1.00 98.50 114 LEU A CA 1
ATOM 965 C C . LEU A 1 114 ? 7.608 15.922 14.095 1.00 98.50 114 LEU A C 1
ATOM 967 O O . LEU A 1 114 ? 6.968 16.747 13.441 1.00 98.50 114 LEU A O 1
ATOM 971 N N . LYS A 1 115 ? 7.444 15.811 15.423 1.00 98.12 115 LYS A N 1
ATOM 972 C CA . LYS A 1 115 ? 6.474 16.662 16.135 1.00 98.12 115 LYS A CA 1
ATOM 973 C C . LYS A 1 115 ? 6.851 18.143 16.100 1.00 98.12 115 LYS A C 1
ATOM 975 O O . LYS A 1 115 ? 5.965 18.978 15.912 1.00 98.12 115 LYS A O 1
ATOM 980 N N . ARG A 1 116 ? 8.141 18.484 16.219 1.00 98.06 116 ARG A N 1
ATOM 981 C CA . ARG A 1 116 ? 8.626 19.870 16.063 1.00 98.06 116 ARG A CA 1
ATOM 982 C C . ARG A 1 116 ? 8.360 20.405 14.652 1.00 98.06 116 ARG A C 1
ATOM 984 O O . ARG A 1 116 ? 7.827 21.506 14.528 1.00 98.06 116 ARG A O 1
ATOM 991 N N . ALA A 1 117 ? 8.637 19.619 13.613 1.00 98.50 117 ALA A N 1
ATOM 992 C CA . ALA A 1 117 ? 8.399 19.979 12.215 1.00 98.50 117 ALA A CA 1
ATOM 993 C C . ALA A 1 117 ? 6.902 20.173 11.898 1.00 98.50 117 ALA A C 1
ATOM 995 O O . ALA A 1 117 ? 6.534 21.135 11.217 1.00 98.50 117 ALA A O 1
ATOM 996 N N . LEU A 1 118 ? 6.025 19.320 12.448 1.00 98.69 118 LEU A N 1
ATOM 997 C CA . LEU A 1 118 ? 4.567 19.470 12.360 1.00 98.69 118 LEU A CA 1
ATOM 998 C C . LEU A 1 118 ? 4.089 20.774 13.017 1.00 98.69 118 LEU A C 1
ATOM 1000 O O . LEU A 1 118 ? 3.371 21.544 12.382 1.00 98.69 118 LEU A O 1
ATOM 1004 N N . ILE A 1 119 ? 4.520 21.063 14.252 1.00 98.19 119 ILE A N 1
ATOM 1005 C CA . ILE A 1 119 ? 4.155 22.300 14.970 1.00 98.19 119 ILE A CA 1
ATOM 1006 C C . ILE A 1 119 ? 4.660 23.539 14.217 1.00 98.19 119 ILE A C 1
ATOM 1008 O O . ILE A 1 119 ? 3.894 24.474 13.985 1.00 98.19 119 ILE A O 1
ATOM 1012 N N . TYR A 1 120 ? 5.925 23.537 13.782 1.00 98.12 120 TYR A N 1
ATOM 1013 C CA . TYR A 1 120 ? 6.516 24.622 12.989 1.00 98.12 120 TYR A CA 1
ATOM 1014 C C . TYR A 1 120 ? 5.705 24.914 11.715 1.00 98.12 120 TYR A C 1
ATOM 1016 O O . TYR A 1 120 ? 5.497 26.070 11.345 1.00 98.12 120 TYR A O 1
ATOM 1024 N N . SER A 1 121 ? 5.181 23.858 11.091 1.00 98.19 121 SER A N 1
ATOM 1025 C CA . SER A 1 121 ? 4.412 23.919 9.845 1.00 98.19 121 SER A CA 1
ATOM 1026 C C . SER A 1 121 ? 2.904 24.119 10.044 1.00 98.19 121 SER A C 1
ATOM 1028 O O . SER A 1 121 ? 2.165 24.100 9.061 1.00 98.19 121 SER A O 1
ATOM 1030 N N . LYS A 1 122 ? 2.442 24.353 11.286 1.00 97.81 122 LYS A N 1
ATOM 1031 C CA . LYS A 1 122 ? 1.022 24.538 11.660 1.00 97.81 122 LYS A CA 1
ATOM 1032 C C . LYS A 1 122 ? 0.144 23.320 11.334 1.00 97.81 122 LYS A C 1
ATOM 1034 O O . LYS A 1 122 ? -0.966 23.447 10.822 1.00 97.81 122 LYS A O 1
ATOM 1039 N N . LEU A 1 123 ? 0.689 22.137 11.607 1.00 98.12 123 LEU A N 1
ATOM 1040 C CA . LEU A 1 123 ? 0.062 20.821 11.466 1.00 98.12 123 LEU A CA 1
ATOM 1041 C C . LEU A 1 123 ? -0.002 20.108 12.830 1.00 98.12 123 LEU A C 1
ATOM 1043 O O . LEU A 1 123 ? 0.134 18.889 12.919 1.00 98.12 123 LEU A O 1
ATOM 1047 N N . ASP A 1 124 ? -0.148 20.863 13.919 1.00 95.44 124 ASP A N 1
ATOM 1048 C CA . ASP A 1 124 ? -0.106 20.360 15.295 1.00 95.44 124 ASP A CA 1
ATOM 1049 C C . ASP A 1 124 ? -1.248 19.387 15.642 1.00 95.44 124 ASP A C 1
ATOM 1051 O O . ASP A 1 124 ? -1.029 18.488 16.463 1.00 95.44 124 ASP A O 1
ATOM 1055 N N . ASP A 1 125 ? -2.385 19.490 14.941 1.00 97.00 125 ASP A N 1
ATOM 1056 C CA . ASP A 1 125 ? -3.511 18.542 14.961 1.00 97.00 125 ASP A CA 1
ATOM 1057 C C . ASP A 1 125 ? -3.159 17.136 14.433 1.00 97.00 125 ASP A C 1
ATOM 1059 O O . ASP A 1 125 ? -3.838 16.164 14.780 1.00 97.00 125 ASP A O 1
ATOM 1063 N N . VAL A 1 126 ? -2.115 16.999 13.600 1.00 98.56 126 VAL A N 1
ATOM 1064 C CA . VAL A 1 126 ? -1.701 15.695 13.060 1.00 98.56 126 VAL A CA 1
ATOM 1065 C C . VAL A 1 126 ? -1.098 14.851 14.180 1.00 98.56 126 VAL A C 1
ATOM 1067 O O . VAL A 1 126 ? -0.192 15.268 14.915 1.00 98.56 126 VAL A O 1
ATOM 1070 N N . LYS A 1 127 ? -1.621 13.633 14.308 1.00 98.38 127 LYS A N 1
ATOM 1071 C CA . LYS A 1 127 ? -1.263 12.686 15.362 1.00 98.38 127 LYS A CA 1
ATOM 1072 C C . LYS A 1 127 ? -0.182 11.731 14.884 1.00 98.38 127 LYS A C 1
ATOM 1074 O O . LYS A 1 127 ? -0.300 11.159 13.806 1.00 98.38 127 LYS A O 1
ATOM 1079 N N . ILE A 1 128 ? 0.835 11.523 15.713 1.00 98.38 128 ILE A N 1
ATOM 1080 C CA . ILE A 1 128 ? 1.890 10.551 15.430 1.00 98.38 128 ILE A CA 1
ATOM 1081 C C . ILE A 1 128 ? 1.481 9.203 16.027 1.00 98.38 128 ILE A C 1
ATOM 1083 O O . ILE A 1 128 ? 1.145 9.123 17.211 1.00 98.38 128 ILE A O 1
ATOM 1087 N N . ILE A 1 129 ? 1.497 8.159 15.211 1.00 96.38 129 ILE A N 1
ATOM 1088 C CA . ILE A 1 129 ? 1.414 6.763 15.646 1.00 96.38 129 ILE A CA 1
ATOM 1089 C C . ILE A 1 129 ? 2.823 6.190 15.536 1.00 96.38 129 ILE A C 1
ATOM 1091 O O . ILE A 1 129 ? 3.600 6.594 14.675 1.00 96.38 129 ILE A O 1
ATOM 1095 N N . GLY A 1 130 ? 3.178 5.284 16.435 1.00 92.12 130 GLY A N 1
ATOM 1096 C CA . GLY A 1 130 ? 4.421 4.545 16.300 1.00 92.12 130 GLY A CA 1
ATOM 1097 C C . GLY A 1 130 ? 4.400 3.266 17.123 1.00 92.12 130 GLY A C 1
ATOM 1098 O O . GLY A 1 130 ? 3.588 3.129 18.029 1.00 92.12 130 GLY A O 1
ATOM 1099 N N . CYS A 1 131 ? 5.263 2.299 16.852 1.00 91.19 131 CYS A N 1
ATOM 1100 C CA . CYS A 1 131 ? 6.318 2.341 15.839 1.00 91.19 131 CYS A CA 1
ATOM 1101 C C . CYS A 1 131 ? 6.000 1.542 14.569 1.00 91.19 131 CYS A C 1
ATOM 1103 O O . CYS A 1 131 ? 6.877 1.456 13.719 1.00 91.19 131 CYS A O 1
ATOM 1105 N N . ASP A 1 132 ? 4.789 0.980 14.458 1.00 93.44 132 ASP A N 1
ATOM 1106 C CA . ASP A 1 132 ? 4.359 0.149 13.326 1.00 93.44 132 ASP A CA 1
ATOM 1107 C C . ASP A 1 132 ? 5.299 -1.058 13.156 1.00 93.44 132 ASP A C 1
ATOM 1109 O O . ASP A 1 132 ? 5.998 -1.226 12.165 1.00 93.44 132 ASP A O 1
ATOM 1113 N N . GLY A 1 133 ? 5.389 -1.854 14.228 1.00 89.12 133 GLY A N 1
ATOM 1114 C CA . GLY A 1 133 ? 6.284 -3.007 14.373 1.00 89.12 133 GLY A CA 1
ATOM 1115 C C . GLY A 1 133 ? 5.874 -3.885 15.562 1.00 89.12 133 GLY A C 1
ATOM 1116 O O . GLY A 1 133 ? 4.717 -3.850 15.979 1.00 89.12 133 GLY A O 1
ATOM 1117 N N . TRP A 1 134 ? 6.788 -4.671 16.139 1.00 89.12 134 TRP A N 1
ATOM 1118 C CA . TRP A 1 134 ? 6.452 -5.650 17.193 1.00 89.12 134 TRP A CA 1
ATOM 1119 C C . TRP A 1 134 ? 6.562 -5.099 18.622 1.00 89.12 134 TRP A C 1
ATOM 1121 O O . TRP A 1 134 ? 7.277 -4.137 18.895 1.00 89.12 134 TRP A O 1
ATOM 1131 N N . TRP A 1 135 ? 5.884 -5.758 19.572 1.00 87.12 135 TRP A N 1
ATOM 1132 C CA . TRP A 1 135 ? 5.824 -5.354 20.985 1.00 87.12 135 TRP A CA 1
ATOM 1133 C C . TRP A 1 135 ? 7.182 -5.194 21.691 1.00 87.12 135 TRP A C 1
ATOM 1135 O O . TRP A 1 135 ? 7.289 -4.418 22.638 1.00 87.12 135 TRP A O 1
ATOM 1145 N N . ASP A 1 136 ? 8.229 -5.900 21.265 1.00 81.00 136 ASP A N 1
ATOM 1146 C CA . ASP A 1 136 ? 9.559 -5.795 21.876 1.00 81.00 136 ASP A CA 1
ATOM 1147 C C . ASP A 1 136 ? 10.257 -4.456 21.582 1.00 81.00 136 ASP A C 1
ATOM 1149 O O . ASP A 1 136 ? 11.005 -3.965 22.432 1.00 81.00 136 ASP A O 1
ATOM 1153 N N . MET A 1 137 ? 9.918 -3.800 20.466 1.00 75.19 137 MET A N 1
ATOM 1154 C CA . MET A 1 137 ? 10.334 -2.427 20.149 1.00 75.19 137 MET A CA 1
ATOM 1155 C C . MET A 1 137 ? 9.806 -1.394 21.163 1.00 75.19 137 MET A C 1
ATOM 1157 O O . MET A 1 137 ? 10.376 -0.311 21.300 1.00 75.19 137 MET A O 1
ATOM 1161 N N . PHE A 1 138 ? 8.747 -1.722 21.913 1.00 73.19 138 PHE A N 1
ATOM 1162 C CA . PHE A 1 138 ? 8.099 -0.803 22.852 1.00 73.19 138 PHE A CA 1
ATOM 1163 C C . PHE A 1 138 ? 8.662 -0.851 24.278 1.00 73.19 138 PHE A C 1
ATOM 1165 O O . PHE A 1 138 ? 8.399 0.064 25.055 1.00 73.19 138 PHE A O 1
ATOM 1172 N N . GLY A 1 139 ? 9.467 -1.856 24.645 1.00 68.56 139 GLY A N 1
ATOM 1173 C CA . GLY A 1 139 ? 9.895 -2.070 26.040 1.00 68.56 139 GLY A CA 1
ATOM 1174 C C . GLY A 1 139 ? 10.831 -0.996 26.628 1.00 68.56 139 GLY A C 1
ATOM 1175 O O . GLY A 1 139 ? 11.001 -0.913 27.854 1.00 68.56 139 GLY A O 1
ATOM 1176 N N . SER A 1 140 ? 11.458 -0.181 25.774 1.00 68.44 140 SER A N 1
ATOM 1177 C CA . SER A 1 140 ? 12.176 1.054 26.135 1.00 68.44 140 SER A CA 1
ATOM 1178 C C . SER A 1 140 ? 11.314 2.304 25.919 1.00 68.44 140 SER A C 1
ATOM 1180 O O . SER A 1 140 ? 11.404 3.252 26.700 1.00 68.44 140 SER A O 1
ATOM 1182 N N . LEU A 1 141 ? 10.450 2.286 24.901 1.00 71.50 141 LEU A N 1
ATOM 1183 C CA . LEU A 1 141 ? 9.559 3.381 24.529 1.00 71.50 141 LEU A CA 1
ATOM 1184 C C . LEU A 1 141 ? 8.525 3.669 25.625 1.00 71.50 141 LEU A C 1
ATOM 1186 O O . LEU A 1 141 ? 8.381 4.820 26.025 1.00 71.50 141 LEU A O 1
ATOM 1190 N N . SER A 1 142 ? 7.889 2.633 26.185 1.00 71.12 142 SER A N 1
ATOM 1191 C CA . SER A 1 142 ? 6.891 2.730 27.267 1.00 71.12 142 SER A CA 1
ATOM 1192 C C . SER A 1 142 ? 7.414 3.409 28.542 1.00 71.12 142 SER A C 1
ATOM 1194 O O . SER A 1 142 ? 6.630 3.847 29.381 1.00 71.12 142 SER A O 1
ATOM 1196 N N . LYS A 1 143 ? 8.741 3.533 28.683 1.00 77.25 143 LYS A N 1
ATOM 1197 C CA . LYS A 1 143 ? 9.428 4.176 29.814 1.00 77.25 143 LYS A CA 1
ATOM 1198 C C . LYS A 1 143 ? 9.912 5.595 29.503 1.00 77.25 143 LYS A C 1
ATOM 1200 O O . LYS A 1 143 ? 10.310 6.310 30.421 1.00 77.25 143 LYS A O 1
ATOM 1205 N N . ASN A 1 144 ? 9.900 6.019 28.238 1.00 85.12 144 ASN A N 1
ATOM 1206 C CA . ASN A 1 144 ? 10.343 7.347 27.828 1.00 85.12 144 ASN A CA 1
ATOM 1207 C C . ASN A 1 144 ? 9.150 8.309 27.758 1.00 85.12 144 ASN A C 1
ATOM 1209 O O . ASN A 1 144 ? 8.471 8.396 26.733 1.00 85.12 144 ASN A O 1
ATOM 1213 N N . LYS A 1 145 ? 8.935 9.070 28.841 1.00 88.44 145 LYS A N 1
ATOM 1214 C CA . LYS A 1 145 ? 7.792 9.988 28.948 1.00 88.44 145 LYS A CA 1
ATOM 1215 C C . LYS A 1 145 ? 7.725 10.999 27.794 1.00 88.44 145 LYS A C 1
ATOM 1217 O O . LYS A 1 145 ? 6.643 11.267 27.290 1.00 88.44 145 LYS A O 1
ATOM 1222 N N . THR A 1 146 ? 8.863 11.526 27.341 1.00 90.69 146 THR A N 1
ATOM 1223 C CA . THR A 1 146 ? 8.920 12.505 26.240 1.00 90.69 146 THR A CA 1
ATOM 1224 C C . THR A 1 146 ? 8.390 11.919 24.930 1.00 90.69 146 THR A C 1
ATOM 1226 O O . THR A 1 146 ? 7.679 12.596 24.190 1.00 90.69 146 THR A O 1
ATOM 1229 N N . VAL A 1 147 ? 8.700 10.649 24.650 1.00 89.56 147 VAL A N 1
ATOM 1230 C CA . VAL A 1 147 ? 8.216 9.954 23.448 1.00 89.56 147 VAL A CA 1
ATOM 1231 C C . VAL A 1 147 ? 6.740 9.591 23.596 1.00 89.56 147 VAL A C 1
ATOM 1233 O O . VAL A 1 147 ? 5.964 9.858 22.682 1.00 89.56 147 VAL A O 1
ATOM 1236 N N . THR A 1 148 ? 6.309 9.068 24.749 1.00 89.00 148 THR A N 1
ATOM 1237 C CA . THR A 1 148 ? 4.889 8.739 24.973 1.00 89.00 148 THR A CA 1
ATOM 1238 C C . THR A 1 148 ? 3.985 9.973 24.985 1.00 89.00 148 THR A C 1
ATOM 1240 O O . THR A 1 148 ? 2.887 9.901 24.455 1.00 89.00 148 THR A O 1
ATOM 1243 N N . ASP A 1 149 ? 4.452 11.118 25.499 1.00 92.31 149 ASP A N 1
ATOM 1244 C CA . ASP A 1 149 ? 3.736 12.405 25.426 1.00 92.31 149 ASP A CA 1
ATOM 1245 C C . ASP A 1 149 ? 3.634 12.944 23.982 1.00 92.31 149 ASP A C 1
ATOM 1247 O O . ASP A 1 149 ? 2.792 13.795 23.691 1.00 92.31 149 ASP A O 1
ATOM 1251 N N . THR A 1 150 ? 4.506 12.478 23.080 1.00 95.06 150 THR A N 1
ATOM 1252 C CA . THR A 1 150 ? 4.547 12.888 21.666 1.00 95.06 150 THR A CA 1
ATOM 1253 C C . THR A 1 150 ? 3.659 12.012 20.775 1.00 95.06 150 THR A C 1
ATOM 1255 O O . THR A 1 150 ? 3.105 12.498 19.783 1.00 95.06 150 THR A O 1
ATOM 1258 N N . LEU A 1 151 ? 3.514 10.728 21.114 1.00 95.06 151 LEU A N 1
ATOM 1259 C CA . LEU A 1 151 ? 2.675 9.775 20.389 1.00 95.06 151 LEU A CA 1
ATOM 1260 C C . LEU A 1 151 ? 1.200 9.880 20.798 1.00 95.06 151 LEU A C 1
ATOM 1262 O O . LEU A 1 151 ? 0.853 10.160 21.939 1.00 95.06 151 LEU A O 1
ATOM 1266 N N . TYR A 1 152 ? 0.309 9.583 19.856 1.00 96.50 152 TYR A N 1
ATOM 1267 C CA . TYR A 1 152 ? -1.123 9.429 20.114 1.00 96.50 152 TYR A CA 1
ATOM 1268 C C . TYR A 1 152 ? -1.500 7.986 20.482 1.00 96.50 152 TYR A C 1
ATOM 1270 O O . TYR A 1 152 ? -2.376 7.758 21.323 1.00 96.50 152 TYR A O 1
ATOM 1278 N N . ALA A 1 153 ? -0.857 7.015 19.831 1.00 95.62 153 ALA A N 1
ATOM 1279 C CA . ALA A 1 153 ? -1.123 5.595 19.999 1.00 95.62 153 ALA A CA 1
ATOM 1280 C C . ALA A 1 153 ? 0.141 4.757 19.768 1.00 95.62 153 ALA A C 1
ATOM 1282 O O . ALA A 1 153 ? 1.024 5.153 19.003 1.00 95.62 153 ALA A O 1
ATOM 1283 N N . PHE A 1 154 ? 0.181 3.583 20.397 1.00 95.31 154 PHE A N 1
ATOM 1284 C CA . PHE A 1 154 ? 1.085 2.501 20.029 1.00 95.31 154 PHE A CA 1
ATOM 1285 C C . PHE A 1 154 ? 0.455 1.694 18.890 1.00 95.31 154 PHE A C 1
ATOM 1287 O O . PHE A 1 154 ? -0.578 1.053 19.093 1.00 95.31 154 PHE A O 1
ATOM 1294 N N . GLY A 1 155 ? 1.058 1.765 17.703 1.00 96.12 155 GLY A N 1
ATOM 1295 C CA . GLY A 1 155 ? 0.708 0.960 16.533 1.00 96.12 155 GLY A CA 1
ATOM 1296 C C . GLY A 1 155 ? 1.582 -0.290 16.468 1.00 96.12 155 GLY A C 1
ATOM 1297 O O . GLY A 1 155 ? 2.801 -0.172 16.331 1.00 96.12 155 GLY A O 1
ATOM 1298 N N . VAL A 1 156 ? 0.971 -1.466 16.616 1.00 95.25 156 VAL A N 1
ATOM 1299 C CA . VAL A 1 156 ? 1.641 -2.774 16.603 1.00 95.25 156 VAL A CA 1
ATOM 1300 C C . VAL A 1 156 ? 1.165 -3.631 15.428 1.00 95.25 156 VAL A C 1
ATOM 1302 O O . VAL A 1 156 ? -0.007 -3.589 15.053 1.00 95.25 156 VAL A O 1
ATOM 1305 N N . HIS A 1 157 ? 2.079 -4.425 14.874 1.00 96.19 157 HIS A N 1
ATOM 1306 C CA . HIS A 1 157 ? 1.834 -5.342 13.761 1.00 96.19 157 HIS A CA 1
ATOM 1307 C C . HIS A 1 157 ? 1.577 -6.770 14.258 1.00 96.19 157 HIS A C 1
ATOM 1309 O O . HIS A 1 157 ? 2.277 -7.255 15.153 1.00 96.19 157 HIS A O 1
ATOM 1315 N N . TYR A 1 158 ? 0.574 -7.436 13.678 1.00 95.06 158 TYR A N 1
ATOM 1316 C CA . TYR A 1 158 ? 0.193 -8.837 13.926 1.00 95.06 158 TYR A CA 1
ATOM 1317 C C . TYR A 1 158 ? 0.211 -9.261 15.419 1.00 95.06 158 TYR A C 1
ATOM 1319 O O . TYR A 1 158 ? 0.811 -10.277 15.784 1.00 95.06 158 TYR A O 1
ATOM 1327 N N . PRO A 1 159 ? -0.455 -8.517 16.328 1.00 90.56 159 PRO A N 1
ATOM 1328 C CA . PRO A 1 159 ? -0.317 -8.663 17.788 1.00 90.56 159 PRO A CA 1
ATOM 1329 C C . PRO A 1 159 ? -0.950 -9.934 18.389 1.00 90.56 159 PRO A C 1
ATOM 1331 O O . PRO A 1 159 ? -0.955 -10.118 19.612 1.00 90.56 159 PRO A O 1
ATOM 1334 N N . GLY A 1 160 ? -1.549 -10.800 17.566 1.00 89.31 160 GLY A N 1
ATOM 1335 C CA . GLY A 1 160 ? -2.144 -12.064 18.010 1.00 89.31 160 GLY A CA 1
ATOM 1336 C C . GLY A 1 160 ? -3.286 -11.899 19.021 1.00 89.31 160 GLY A C 1
ATOM 1337 O O . GLY A 1 160 ? -3.481 -12.772 19.866 1.00 89.31 160 GLY A O 1
ATOM 1338 N N . ALA A 1 161 ? -4.024 -10.783 18.963 1.00 90.12 161 ALA A N 1
ATOM 1339 C CA . ALA A 1 161 ? -5.067 -10.407 19.922 1.00 90.12 161 ALA A CA 1
ATOM 1340 C C . ALA A 1 161 ? -4.607 -10.268 21.389 1.00 90.12 161 ALA A C 1
ATOM 1342 O O . ALA A 1 161 ? -5.408 -10.433 22.315 1.00 90.12 161 ALA A O 1
ATOM 1343 N N . THR A 1 162 ? -3.332 -9.931 21.613 1.00 91.88 162 THR A N 1
ATOM 1344 C CA . THR A 1 162 ? -2.765 -9.710 22.953 1.00 91.88 162 THR A CA 1
ATOM 1345 C C . THR A 1 162 ? -1.868 -8.476 23.010 1.00 91.88 162 THR A C 1
ATOM 1347 O O . THR A 1 162 ? -1.241 -8.103 22.020 1.00 91.88 162 THR A O 1
ATOM 1350 N N . SER A 1 163 ? -1.779 -7.879 24.199 1.00 91.88 163 SER A N 1
ATOM 1351 C CA . SER A 1 163 ? -0.860 -6.779 24.511 1.00 91.88 163 SER A CA 1
ATOM 1352 C C . SER A 1 163 ? -0.084 -7.114 25.785 1.00 91.88 163 SER A C 1
ATOM 1354 O O . SER A 1 163 ? -0.671 -7.675 26.717 1.00 91.88 163 SER A O 1
ATOM 1356 N N . PRO A 1 164 ? 1.220 -6.799 25.870 1.00 90.69 164 PRO A N 1
ATOM 1357 C CA . PRO A 1 164 ? 1.994 -7.017 27.081 1.00 90.69 164 PRO A CA 1
ATOM 1358 C C . PRO A 1 164 ? 1.545 -6.059 28.193 1.00 90.69 164 PRO A C 1
ATOM 1360 O O . PRO A 1 164 ? 0.963 -4.998 27.952 1.00 90.69 164 PRO A O 1
ATOM 1363 N N . LYS A 1 165 ? 1.806 -6.450 29.445 1.00 87.94 165 LYS A N 1
ATOM 1364 C CA . LYS A 1 165 ? 1.290 -5.739 30.621 1.00 87.94 165 LYS A CA 1
ATOM 1365 C C . LYS A 1 165 ? 1.763 -4.284 30.704 1.00 87.94 165 LYS A C 1
ATOM 1367 O O . LYS A 1 165 ? 0.987 -3.437 31.121 1.00 87.94 165 LYS A O 1
ATOM 1372 N N . ASP A 1 166 ? 2.992 -3.985 30.299 1.00 86.00 166 ASP A N 1
ATOM 1373 C CA . ASP A 1 166 ? 3.531 -2.622 30.300 1.00 86.00 166 ASP A CA 1
ATOM 1374 C C . ASP A 1 166 ? 2.854 -1.716 29.259 1.00 86.00 166 ASP A C 1
ATOM 1376 O O . ASP A 1 166 ? 2.606 -0.548 29.548 1.00 86.00 166 ASP A O 1
ATOM 1380 N N . ALA A 1 167 ? 2.470 -2.252 28.095 1.00 89.12 167 ALA A N 1
ATOM 1381 C CA . ALA A 1 167 ? 1.647 -1.525 27.129 1.00 89.12 167 ALA A CA 1
ATOM 1382 C C . ALA A 1 167 ? 0.252 -1.207 27.699 1.00 89.12 167 ALA A C 1
ATOM 1384 O O . ALA A 1 167 ? -0.206 -0.073 27.581 1.00 89.12 167 ALA A O 1
ATOM 1385 N N . ILE A 1 168 ? -0.392 -2.163 28.380 1.00 88.44 168 ILE A N 1
ATOM 1386 C CA . ILE A 1 168 ? -1.701 -1.957 29.032 1.00 88.44 168 ILE A CA 1
ATOM 1387 C C . ILE A 1 168 ? -1.591 -0.938 30.183 1.00 88.44 168 ILE A C 1
ATOM 1389 O O . ILE A 1 168 ? -2.370 0.012 30.250 1.00 88.44 168 ILE A O 1
ATOM 1393 N N . ASP A 1 169 ? -0.596 -1.093 31.060 1.00 87.62 169 ASP A N 1
ATOM 1394 C CA . ASP A 1 169 ? -0.373 -0.221 32.221 1.00 87.62 169 ASP A CA 1
ATOM 1395 C C . ASP A 1 169 ? 0.050 1.212 31.827 1.00 87.62 169 ASP A C 1
ATOM 1397 O O . ASP A 1 169 ? -0.067 2.132 32.639 1.00 87.62 169 ASP A O 1
ATOM 1401 N N . SER A 1 170 ? 0.517 1.430 30.589 1.00 85.25 170 SER A N 1
ATOM 1402 C CA . SER A 1 170 ? 0.924 2.753 30.088 1.00 85.25 170 SER A CA 1
ATOM 1403 C C . SER A 1 170 ? -0.231 3.751 29.917 1.00 85.25 170 SER A C 1
ATOM 1405 O O . SER A 1 170 ? 0.018 4.948 29.795 1.00 85.25 170 SER A O 1
ATOM 1407 N N . ASN A 1 171 ? -1.487 3.279 29.891 1.00 84.94 171 ASN A N 1
ATOM 1408 C CA . ASN A 1 171 ? -2.683 4.045 29.504 1.00 84.94 171 ASN A CA 1
ATOM 1409 C C . ASN A 1 171 ? -2.636 4.677 28.093 1.00 84.94 171 ASN A C 1
ATOM 1411 O O . ASN A 1 171 ? -3.492 5.504 27.766 1.00 84.94 171 ASN A O 1
ATOM 1415 N N . MET A 1 172 ? -1.680 4.292 27.242 1.00 90.81 172 MET A N 1
ATOM 1416 C CA . MET A 1 172 ? -1.656 4.704 25.838 1.00 90.81 172 MET A CA 1
ATOM 1417 C C . MET A 1 172 ? -2.809 4.071 25.054 1.00 90.81 172 MET A C 1
ATOM 1419 O O . MET A 1 172 ? -3.279 2.974 25.359 1.00 90.81 172 MET A O 1
ATOM 1423 N N . THR A 1 173 ? -3.239 4.741 23.985 1.00 95.00 173 THR A N 1
ATOM 1424 C CA . THR A 1 173 ? -4.120 4.113 22.994 1.00 95.00 173 THR A CA 1
ATOM 1425 C C . THR A 1 173 ? -3.336 3.001 22.293 1.00 95.00 173 THR A C 1
ATOM 1427 O O . THR A 1 173 ? -2.272 3.273 21.747 1.00 95.00 173 THR A O 1
ATOM 1430 N N . LEU A 1 174 ? -3.836 1.764 22.289 1.00 96.38 174 LEU A N 1
ATOM 1431 C CA . LEU A 1 174 ? -3.201 0.634 21.596 1.00 96.38 174 LEU A CA 1
ATOM 1432 C C . LEU A 1 174 ? -3.980 0.314 20.317 1.00 96.38 174 LEU A C 1
ATOM 1434 O O . LEU A 1 174 ? -5.206 0.206 20.383 1.00 96.38 174 LEU A O 1
ATOM 1438 N N . TRP A 1 175 ? -3.306 0.158 19.179 1.00 98.06 175 TRP A N 1
ATOM 1439 C CA . TRP A 1 175 ? -3.886 -0.179 17.872 1.00 98.06 175 TRP A CA 1
ATOM 1440 C C . TRP A 1 175 ? -3.132 -1.357 17.247 1.00 98.06 175 TRP A C 1
ATOM 1442 O O . TRP A 1 175 ? -1.906 -1.334 17.206 1.00 98.06 175 TRP A O 1
ATOM 1452 N N . ALA A 1 176 ? -3.856 -2.321 16.675 1.00 97.81 176 ALA A N 1
ATOM 1453 C CA . ALA A 1 176 ? -3.283 -3.206 15.664 1.00 97.81 176 ALA A CA 1
ATOM 1454 C C . ALA A 1 176 ? -3.209 -2.399 14.354 1.00 97.81 176 ALA A C 1
ATOM 1456 O O . ALA A 1 176 ? -4.213 -2.268 13.649 1.00 97.81 176 ALA A O 1
ATOM 1457 N N . SER A 1 177 ? -2.083 -1.726 14.109 1.00 98.00 177 SER A N 1
ATOM 1458 C CA . SER A 1 177 ? -1.929 -0.818 12.962 1.00 98.00 177 SER A CA 1
ATOM 1459 C C . SER A 1 177 ? -1.644 -1.549 11.653 1.00 98.00 177 SER A C 1
ATOM 1461 O O . SER A 1 177 ? -1.901 -0.983 10.594 1.00 98.00 177 SER A O 1
ATOM 1463 N N . GLU A 1 178 ? -1.247 -2.819 11.737 1.00 98.31 178 GLU A N 1
ATOM 1464 C CA . GLU A 1 178 ? -1.282 -3.778 10.638 1.00 98.31 178 GLU A CA 1
ATOM 1465 C C . GLU A 1 178 ? -1.676 -5.164 11.176 1.00 98.31 178 GLU A C 1
ATOM 1467 O O . GLU A 1 178 ? -1.161 -5.631 12.197 1.00 98.31 178 GLU A O 1
ATOM 1472 N N . ASP A 1 179 ? -2.645 -5.803 10.529 1.00 96.50 179 ASP A N 1
ATOM 1473 C CA . ASP A 1 179 ? -3.154 -7.136 10.855 1.00 96.50 179 ASP A CA 1
ATOM 1474 C C . ASP A 1 179 ? -3.805 -7.748 9.593 1.00 96.50 179 ASP A C 1
ATOM 1476 O O . ASP A 1 179 ? -3.707 -7.174 8.508 1.00 96.50 179 ASP A O 1
ATOM 1480 N N . TYR A 1 180 ? -4.522 -8.867 9.720 1.00 95.88 180 TYR A N 1
ATOM 1481 C CA . TYR A 1 180 ? -5.139 -9.618 8.609 1.00 95.88 180 TYR A CA 1
ATOM 1482 C C . TYR A 1 180 ? -4.128 -10.420 7.772 1.00 95.88 180 TYR A C 1
ATOM 1484 O O . TYR A 1 180 ? -3.876 -11.562 8.148 1.00 95.88 180 TYR A O 1
ATOM 1492 N N . SER A 1 181 ? -3.595 -9.878 6.667 1.00 93.00 181 SER A N 1
ATOM 1493 C CA . SER A 1 181 ? -2.634 -10.525 5.747 1.00 93.00 181 SER A CA 1
ATOM 1494 C C . SER A 1 181 ? -2.890 -12.029 5.556 1.00 93.00 181 SER A C 1
ATOM 1496 O O . SER A 1 181 ? -2.108 -12.892 5.955 1.00 93.00 181 SER A O 1
ATOM 1498 N N . THR A 1 182 ? -4.099 -12.351 5.089 1.00 85.25 182 THR A N 1
ATOM 1499 C CA . THR A 1 182 ? -4.587 -13.725 4.911 1.00 85.25 182 THR A CA 1
ATOM 1500 C C . THR A 1 182 ? -5.430 -13.804 3.641 1.00 85.25 182 THR A C 1
ATOM 1502 O O . THR A 1 182 ? -6.222 -12.896 3.369 1.00 85.25 182 THR A O 1
ATOM 1505 N N . PHE A 1 183 ? -5.320 -14.916 2.915 1.00 90.06 183 PHE A N 1
ATOM 1506 C CA . PHE A 1 183 ? -6.062 -15.166 1.680 1.00 90.06 183 PHE A CA 1
ATOM 1507 C C . PHE A 1 183 ? -7.567 -14.965 1.880 1.00 90.06 183 PHE A C 1
ATOM 1509 O O . PHE A 1 183 ? -8.146 -15.448 2.853 1.00 90.06 183 PHE A O 1
ATOM 1516 N N . ASN A 1 184 ? -8.218 -14.238 0.973 1.00 91.69 184 ASN A N 1
ATOM 1517 C CA . ASN A 1 184 ? -9.573 -13.712 1.176 1.00 91.69 184 ASN A CA 1
ATOM 1518 C C . ASN A 1 184 ? -10.733 -14.691 0.930 1.00 91.69 184 ASN A C 1
ATOM 1520 O O . ASN A 1 184 ? -11.817 -14.311 0.478 1.00 91.69 184 ASN A O 1
ATOM 1524 N N . ASP A 1 185 ? -10.527 -15.952 1.284 1.00 81.56 185 ASP A N 1
ATOM 1525 C CA . ASP A 1 185 ? -11.569 -16.968 1.349 1.00 81.56 185 ASP A CA 1
ATOM 1526 C C . ASP A 1 185 ? -12.334 -16.925 2.693 1.00 81.56 185 ASP A C 1
ATOM 1528 O O . ASP A 1 185 ? -12.306 -15.944 3.447 1.00 81.56 185 ASP A O 1
ATOM 1532 N N . ASP A 1 186 ? -13.050 -18.006 3.005 1.00 78.25 186 ASP A N 1
ATOM 1533 C CA . ASP A 1 186 ? -13.784 -18.152 4.262 1.00 78.25 186 ASP A CA 1
ATOM 1534 C C . ASP A 1 186 ? -12.862 -18.345 5.484 1.00 78.25 186 ASP A C 1
ATOM 1536 O O . ASP A 1 186 ? -13.279 -18.082 6.615 1.00 78.25 186 ASP A O 1
ATOM 1540 N N . ILE A 1 187 ? -11.613 -18.785 5.295 1.00 79.88 187 ILE A N 1
ATOM 1541 C CA . ILE A 1 187 ? -10.607 -18.896 6.361 1.00 79.88 187 ILE A CA 1
ATOM 1542 C C . ILE A 1 187 ? -10.081 -17.496 6.690 1.00 79.88 187 ILE A C 1
ATOM 1544 O O . ILE A 1 187 ? -10.063 -17.119 7.865 1.00 79.88 187 ILE A O 1
ATOM 1548 N N . GLY A 1 188 ? -9.761 -16.685 5.675 1.00 81.50 188 GLY A N 1
ATOM 1549 C CA . GLY A 1 188 ? -9.449 -15.262 5.844 1.00 81.50 188 GLY A CA 1
ATOM 1550 C C . GLY A 1 188 ? -10.593 -14.494 6.502 1.00 81.50 188 GLY A C 1
ATOM 1551 O O . GLY A 1 188 ? -10.392 -13.806 7.505 1.00 81.50 188 GLY A O 1
ATOM 1552 N N . ALA A 1 189 ? -11.828 -14.679 6.031 1.00 80.06 189 ALA A N 1
ATOM 1553 C CA . ALA A 1 189 ? -13.010 -14.078 6.651 1.00 80.06 189 ALA A CA 1
ATOM 1554 C C . ALA A 1 189 ? -13.158 -14.471 8.138 1.00 80.06 189 ALA A C 1
ATOM 1556 O O . ALA A 1 189 ? -13.415 -13.610 8.985 1.00 80.06 189 ALA A O 1
ATOM 1557 N N . GLY A 1 190 ? -12.936 -15.746 8.479 1.00 75.25 190 GLY A N 1
ATOM 1558 C CA . GLY A 1 190 ? -12.917 -16.228 9.864 1.00 75.25 190 GLY A CA 1
ATOM 1559 C C . GLY A 1 190 ? -11.791 -15.614 10.707 1.00 75.25 190 GLY A C 1
ATOM 1560 O O . GLY A 1 190 ? -12.028 -15.202 11.845 1.00 75.25 190 GLY A O 1
ATOM 1561 N N . CYS A 1 191 ? -10.584 -15.486 10.144 1.00 83.31 191 CYS A N 1
ATOM 1562 C CA . CYS A 1 191 ? -9.448 -14.794 10.759 1.00 83.31 191 CYS A CA 1
ATOM 1563 C C . CYS A 1 191 ? -9.807 -13.339 11.102 1.00 83.31 191 CYS A C 1
ATOM 1565 O O . CYS A 1 191 ? -9.683 -12.927 12.259 1.00 83.31 191 CYS A O 1
ATOM 1567 N N . TRP A 1 192 ? -10.338 -12.597 10.125 1.00 93.50 192 TRP A N 1
ATOM 1568 C CA . TRP A 1 192 ? -10.711 -11.191 10.273 1.00 93.50 192 TRP A CA 1
ATOM 1569 C C . TRP A 1 192 ? -11.810 -10.982 11.321 1.00 93.50 192 TRP A C 1
ATOM 1571 O O . TRP A 1 192 ? -11.680 -10.133 12.203 1.00 93.50 192 TRP A O 1
ATOM 1581 N N . ALA A 1 193 ? -12.853 -11.820 11.298 1.00 82.62 193 ALA A N 1
ATOM 1582 C CA . ALA A 1 193 ? -13.956 -11.756 12.260 1.00 82.62 193 ALA A CA 1
ATOM 1583 C C . ALA A 1 193 ? -13.462 -11.967 13.696 1.00 82.62 193 ALA A C 1
ATOM 1585 O O . ALA A 1 193 ? -13.899 -11.291 14.628 1.00 82.62 193 ALA A O 1
ATOM 1586 N N . ARG A 1 194 ? -12.512 -12.895 13.856 1.00 83.56 194 ARG A N 1
ATOM 1587 C CA . ARG A 1 194 ? -11.886 -13.227 15.131 1.00 83.56 194 ARG A CA 1
ATOM 1588 C C . ARG A 1 194 ? -11.066 -12.065 15.682 1.00 83.56 194 ARG A C 1
ATOM 1590 O O . ARG A 1 194 ? -11.240 -11.714 16.846 1.00 83.56 194 ARG A O 1
ATOM 1597 N N . ILE A 1 195 ? -10.181 -11.467 14.886 1.00 94.12 195 ILE A N 1
ATOM 1598 C CA . ILE A 1 195 ? -9.262 -10.432 15.389 1.00 94.12 195 ILE A CA 1
ATOM 1599 C C . ILE A 1 195 ? -9.941 -9.074 15.593 1.00 94.12 195 ILE A C 1
ATOM 1601 O O . ILE A 1 195 ? -9.643 -8.429 16.595 1.00 94.12 195 ILE A O 1
ATOM 1605 N N . LEU A 1 196 ? -10.934 -8.699 14.773 1.00 96.00 196 LEU A N 1
ATOM 1606 C CA . LEU A 1 196 ? -11.718 -7.465 14.963 1.00 96.00 196 LEU A CA 1
ATOM 1607 C C . LEU A 1 196 ? -12.313 -7.340 16.376 1.00 96.00 196 LEU A C 1
ATOM 1609 O O . LEU A 1 196 ? -12.252 -6.270 16.981 1.00 96.00 196 LEU A O 1
ATOM 1613 N N . ASN A 1 197 ? -12.850 -8.433 16.925 1.00 92.38 197 ASN A N 1
ATOM 1614 C CA . ASN A 1 197 ? -13.322 -8.466 18.309 1.00 92.38 197 ASN A CA 1
ATOM 1615 C C . ASN A 1 197 ? -12.172 -8.698 19.301 1.00 92.38 197 ASN A C 1
ATOM 1617 O O . ASN A 1 197 ? -12.035 -7.992 20.307 1.00 92.38 197 ASN A O 1
ATOM 1621 N N . GLN A 1 198 ? -11.343 -9.716 19.051 1.00 92.81 198 GLN A N 1
ATOM 1622 C CA . GLN A 1 198 ? -10.410 -10.209 20.063 1.00 92.81 198 GLN A CA 1
ATOM 1623 C C . GLN A 1 198 ? -9.232 -9.267 20.321 1.00 92.81 198 GLN A C 1
ATOM 1625 O O . GLN A 1 198 ? -8.720 -9.265 21.443 1.00 92.81 198 GLN A O 1
ATOM 1630 N N . ASN A 1 199 ? -8.855 -8.419 19.359 1.00 97.25 199 ASN A N 1
ATOM 1631 C CA . ASN A 1 199 ? -7.847 -7.379 19.556 1.00 97.25 199 ASN A CA 1
ATOM 1632 C C . ASN A 1 199 ? -8.259 -6.406 20.681 1.00 97.25 199 ASN A C 1
ATOM 1634 O O . ASN A 1 199 ? -7.414 -6.048 21.505 1.00 97.25 199 ASN A O 1
ATOM 1638 N N . TYR A 1 200 ? -9.551 -6.080 20.833 1.00 97.88 200 TYR A N 1
ATOM 1639 C CA . TYR A 1 200 ? -10.027 -5.329 22.002 1.00 97.88 200 TYR A CA 1
ATOM 1640 C C . TYR A 1 200 ? -10.208 -6.209 23.253 1.00 97.88 200 TYR A C 1
ATOM 1642 O O . TYR A 1 200 ? -9.796 -5.822 24.349 1.00 97.88 200 TYR A O 1
ATOM 1650 N N . VAL A 1 201 ? -10.786 -7.411 23.115 1.00 95.06 201 VAL A N 1
ATOM 1651 C CA . VAL A 1 201 ? -11.067 -8.301 24.264 1.00 95.06 201 VAL A CA 1
ATOM 1652 C C . VAL A 1 201 ? -9.792 -8.720 25.007 1.00 95.06 201 VAL A C 1
ATOM 1654 O O . VAL A 1 201 ? -9.785 -8.699 26.235 1.00 95.06 201 VAL A O 1
ATOM 1657 N N . GLY A 1 202 ? -8.739 -9.120 24.287 1.00 92.38 202 GLY A N 1
ATOM 1658 C CA . GLY A 1 202 ? -7.476 -9.601 24.864 1.00 92.38 202 GLY A CA 1
ATOM 1659 C C . GLY A 1 202 ? -6.336 -8.580 24.844 1.00 92.38 202 GLY A C 1
ATOM 1660 O O . GLY A 1 202 ? -5.502 -8.583 25.747 1.00 92.38 202 GLY A O 1
ATOM 1661 N N . GLY A 1 203 ? -6.299 -7.696 23.844 1.00 94.31 203 GLY A N 1
ATOM 1662 C CA . GLY A 1 203 ? -5.233 -6.704 23.673 1.00 94.31 203 GLY A CA 1
ATOM 1663 C C . GLY A 1 203 ? -5.590 -5.277 24.096 1.00 94.31 203 GLY A C 1
ATOM 1664 O O . GLY A 1 203 ? -4.719 -4.413 24.058 1.00 94.31 203 GLY A O 1
ATOM 1665 N N . TYR A 1 204 ? -6.839 -4.987 24.478 1.00 96.25 204 TYR A N 1
ATOM 1666 C CA . TYR A 1 204 ? -7.327 -3.612 24.697 1.00 96.25 204 TYR A CA 1
ATOM 1667 C C . TYR A 1 204 ? -7.158 -2.688 23.471 1.00 96.25 204 TYR A C 1
ATOM 1669 O O . TYR A 1 204 ? -7.248 -1.464 23.590 1.00 96.25 204 TYR A O 1
ATOM 1677 N N . MET A 1 205 ? -6.936 -3.255 22.280 1.00 97.69 205 MET A N 1
ATOM 1678 C CA . MET A 1 205 ? -6.650 -2.487 21.075 1.00 97.69 205 MET A CA 1
ATOM 1679 C C . MET A 1 205 ? -7.926 -1.901 20.477 1.00 97.69 205 MET A C 1
ATOM 1681 O O . MET A 1 205 ? -8.892 -2.608 20.206 1.00 97.69 205 MET A O 1
ATOM 1685 N N . THR A 1 206 ? -7.933 -0.585 20.285 1.00 97.69 206 THR A N 1
ATOM 1686 C CA . THR A 1 206 ? -9.126 0.203 19.915 1.00 97.69 206 THR A CA 1
ATOM 1687 C C . THR A 1 206 ? -9.256 0.478 18.417 1.00 97.69 206 THR A C 1
ATOM 1689 O O . THR A 1 206 ? -10.230 1.095 17.995 1.00 97.69 206 THR A O 1
ATOM 1692 N N . SER A 1 207 ? -8.297 0.003 17.624 1.00 98.19 207 SER A N 1
ATOM 1693 C CA . SER A 1 207 ? -8.338 -0.034 16.163 1.00 98.19 207 SER A CA 1
ATOM 1694 C C . SER A 1 207 ? -7.677 -1.323 15.679 1.00 98.19 207 SER A C 1
ATOM 1696 O O . SER A 1 207 ? -6.818 -1.886 16.367 1.00 98.19 207 SER A O 1
ATOM 1698 N N . THR A 1 208 ? -8.082 -1.796 14.506 1.00 98.50 208 THR A N 1
ATOM 1699 C CA . THR A 1 208 ? -7.433 -2.886 13.773 1.00 98.50 208 THR A CA 1
ATOM 1700 C C . THR A 1 208 ? -7.519 -2.561 12.288 1.00 98.50 208 THR A C 1
ATOM 1702 O O . THR A 1 208 ? -8.613 -2.311 11.780 1.00 98.50 208 THR A O 1
ATOM 1705 N N . ILE A 1 209 ? -6.374 -2.512 11.613 1.00 98.62 209 ILE A N 1
ATOM 1706 C CA . ILE A 1 209 ? -6.248 -2.107 10.211 1.00 98.62 209 ILE A CA 1
ATOM 1707 C C . ILE A 1 209 ? -5.753 -3.318 9.416 1.00 98.62 209 ILE A C 1
ATOM 1709 O O . ILE A 1 209 ? -4.710 -3.879 9.733 1.00 98.62 209 ILE A O 1
ATOM 1713 N N . ALA A 1 210 ? -6.515 -3.740 8.406 1.00 98.50 210 ALA A N 1
ATOM 1714 C CA . ALA A 1 210 ? -6.140 -4.870 7.563 1.00 98.50 210 ALA A CA 1
ATOM 1715 C C . ALA A 1 210 ? -5.091 -4.460 6.523 1.00 98.50 210 ALA A C 1
ATOM 1717 O O . ALA A 1 210 ? -5.341 -3.558 5.716 1.00 98.50 210 ALA A O 1
ATOM 1718 N N . TRP A 1 211 ? -3.976 -5.185 6.477 1.00 97.19 211 TRP A N 1
ATOM 1719 C CA . TRP A 1 211 ? -3.180 -5.294 5.263 1.00 97.19 211 TRP A CA 1
ATOM 1720 C C . TRP A 1 211 ? -3.749 -6.450 4.423 1.00 97.19 211 TRP A C 1
ATOM 1722 O O . TRP A 1 211 ? -3.780 -7.573 4.911 1.00 97.19 211 TRP A O 1
ATOM 1732 N N . ASN A 1 212 ? -4.268 -6.254 3.209 1.00 96.44 212 ASN A N 1
ATOM 1733 C CA . ASN A 1 212 ? -4.448 -4.985 2.488 1.00 96.44 212 ASN A CA 1
ATOM 1734 C C . ASN A 1 212 ? -5.918 -4.683 2.121 1.00 96.44 212 ASN A C 1
ATOM 1736 O O . ASN A 1 212 ? -6.830 -5.487 2.317 1.00 96.44 212 ASN A O 1
ATOM 1740 N N . LEU A 1 213 ? -6.170 -3.464 1.627 1.00 97.81 213 LEU A N 1
ATOM 1741 C CA . LEU A 1 213 ? -7.521 -2.983 1.310 1.00 97.81 213 LEU A CA 1
ATOM 1742 C C . LEU A 1 213 ? -8.189 -3.810 0.201 1.00 97.81 213 LEU A C 1
ATOM 1744 O O . LEU A 1 213 ? -9.368 -4.147 0.300 1.00 97.81 213 LEU A O 1
ATOM 1748 N N . ILE A 1 214 ? -7.446 -4.084 -0.870 1.00 97.88 214 ILE A N 1
ATOM 1749 C CA . ILE A 1 214 ? -7.928 -4.750 -2.075 1.00 97.88 214 ILE A CA 1
ATOM 1750 C C . ILE A 1 214 ? -6.748 -5.366 -2.826 1.00 97.88 214 ILE A C 1
ATOM 1752 O O . ILE A 1 214 ? -5.756 -4.696 -3.115 1.00 97.88 214 ILE A O 1
ATOM 1756 N N . ALA A 1 215 ? -6.883 -6.638 -3.188 1.00 97.75 215 ALA A N 1
ATOM 1757 C CA . ALA A 1 215 ? -5.912 -7.326 -4.013 1.00 97.75 215 ALA A CA 1
ATOM 1758 C C . ALA A 1 215 ? -6.074 -6.886 -5.477 1.00 97.75 215 ALA A C 1
ATOM 1760 O O . ALA A 1 215 ? -6.901 -7.427 -6.213 1.00 97.75 215 ALA A O 1
ATOM 1761 N N . SER A 1 216 ? -5.290 -5.880 -5.869 1.00 97.31 216 SER A N 1
ATOM 1762 C CA . SER A 1 216 ? -5.205 -5.311 -7.225 1.00 97.31 216 SER A CA 1
ATOM 1763 C C . SER A 1 216 ? -3.764 -5.334 -7.750 1.00 97.31 216 SER A C 1
ATOM 1765 O O . SER A 1 216 ? -3.252 -4.356 -8.287 1.00 97.31 216 SER A O 1
ATOM 1767 N N . TYR A 1 217 ? -3.102 -6.472 -7.564 1.00 94.75 217 TYR A N 1
ATOM 1768 C CA . TYR A 1 217 ? -1.753 -6.784 -8.034 1.00 94.75 217 TYR A CA 1
ATOM 1769 C C . TYR A 1 217 ? -1.758 -8.161 -8.710 1.00 94.75 217 TYR A C 1
ATOM 1771 O O . TYR A 1 217 ? -2.666 -8.960 -8.487 1.00 94.75 217 TYR A O 1
ATOM 1779 N N . TYR A 1 218 ? -0.785 -8.424 -9.585 1.00 92.75 218 TYR A N 1
ATOM 1780 C CA . TYR A 1 218 ? -0.792 -9.623 -10.427 1.00 92.75 218 TYR A CA 1
ATOM 1781 C C . TYR A 1 218 ? -0.802 -10.937 -9.619 1.00 92.75 218 TYR A C 1
ATOM 1783 O O . TYR A 1 218 ? -0.042 -11.055 -8.655 1.00 92.75 218 TYR A O 1
ATOM 1791 N N . PRO A 1 219 ? -1.571 -11.953 -10.061 1.00 89.19 219 PRO A N 1
ATOM 1792 C CA . PRO A 1 219 ? -1.425 -13.330 -9.600 1.00 89.19 219 PRO A CA 1
ATOM 1793 C C . PRO A 1 219 ? 0.025 -13.831 -9.657 1.00 89.19 219 PRO A C 1
ATOM 1795 O O . PRO A 1 219 ? 0.791 -13.488 -10.566 1.00 89.19 219 PRO A O 1
ATOM 1798 N N . GLY A 1 220 ? 0.403 -14.645 -8.675 1.00 84.31 220 GLY A N 1
ATOM 1799 C CA . GLY A 1 220 ? 1.754 -15.158 -8.472 1.00 84.31 220 GLY A CA 1
ATOM 1800 C C . GLY A 1 220 ? 2.773 -14.141 -7.938 1.00 84.31 220 GLY A C 1
ATOM 1801 O O . GLY A 1 220 ? 3.954 -14.478 -7.860 1.00 84.31 220 GLY A O 1
ATOM 1802 N N . LEU A 1 221 ? 2.359 -12.921 -7.575 1.00 88.19 221 LEU A N 1
ATOM 1803 C CA . LEU A 1 221 ? 3.135 -12.056 -6.679 1.00 88.19 221 LEU A CA 1
ATOM 1804 C C . LEU A 1 221 ? 2.933 -12.478 -5.206 1.00 88.19 221 LEU A C 1
ATOM 1806 O O . LEU A 1 221 ? 1.972 -13.190 -4.902 1.00 88.19 221 LEU A O 1
ATOM 1810 N N . PRO A 1 222 ? 3.825 -12.066 -4.282 1.00 87.69 222 PRO A N 1
ATOM 1811 C CA . PRO A 1 222 ? 3.669 -12.338 -2.853 1.00 87.69 222 PRO A CA 1
ATOM 1812 C C . PRO A 1 222 ? 2.293 -11.922 -2.327 1.00 87.69 222 PRO A C 1
ATOM 1814 O O . PRO A 1 222 ? 1.767 -10.881 -2.724 1.00 87.69 222 PRO A O 1
ATOM 1817 N N . TYR A 1 223 ? 1.745 -12.720 -1.406 1.00 89.44 223 TYR A N 1
ATOM 1818 C CA . TYR A 1 223 ? 0.475 -12.436 -0.728 1.00 89.44 223 TYR A CA 1
ATOM 1819 C C . TYR A 1 223 ? -0.714 -12.264 -1.698 1.00 89.44 223 TYR A C 1
ATOM 1821 O O . TYR A 1 223 ? -1.578 -11.400 -1.523 1.00 89.44 223 TYR A O 1
ATOM 1829 N N . GLU A 1 224 ? -0.743 -13.048 -2.784 1.00 89.50 224 GLU A N 1
ATOM 1830 C CA . GLU A 1 224 ? -1.848 -13.072 -3.750 1.00 89.50 224 GLU A CA 1
ATOM 1831 C C . GLU A 1 224 ? -3.207 -13.225 -3.047 1.00 89.50 224 GLU A C 1
ATOM 1833 O O . GLU A 1 224 ? -3.435 -14.186 -2.323 1.00 89.50 224 GLU A O 1
ATOM 1838 N N . LYS A 1 225 ? -4.132 -12.293 -3.321 1.00 93.62 225 LYS A N 1
ATOM 1839 C CA . LYS A 1 225 ? -5.492 -12.249 -2.750 1.00 93.62 225 LYS A CA 1
ATOM 1840 C C . LYS A 1 225 ? -5.574 -12.079 -1.220 1.00 93.62 225 LYS A C 1
ATOM 1842 O O . LYS A 1 225 ? -6.651 -12.257 -0.656 1.00 93.62 225 LYS A O 1
ATOM 1847 N N . ASP A 1 226 ? -4.531 -11.559 -0.572 1.00 95.56 226 ASP A N 1
ATOM 1848 C CA . ASP A 1 226 ? -4.547 -11.182 0.859 1.00 95.56 226 ASP A CA 1
ATOM 1849 C C . ASP A 1 226 ? -5.184 -9.795 1.136 1.00 95.56 226 ASP A C 1
ATOM 1851 O O . ASP A 1 226 ? -4.931 -9.147 2.153 1.00 95.56 226 ASP A O 1
ATOM 1855 N N . GLY A 1 227 ? -6.040 -9.316 0.227 1.00 96.00 227 GLY A N 1
ATOM 1856 C CA . GLY A 1 227 ? -6.814 -8.080 0.381 1.00 96.00 227 GLY A CA 1
ATOM 1857 C C . GLY A 1 227 ? -8.277 -8.346 0.731 1.00 96.00 227 GLY A C 1
ATOM 1858 O O . GLY A 1 227 ? -8.810 -9.388 0.359 1.00 96.00 227 GLY A O 1
ATOM 1859 N N . LEU A 1 228 ? -8.981 -7.409 1.381 1.00 97.25 228 LEU A N 1
ATOM 1860 C CA . LEU A 1 228 ? -10.379 -7.634 1.813 1.00 97.25 228 LEU A CA 1
ATOM 1861 C C . LEU A 1 228 ? -11.340 -8.033 0.669 1.00 97.25 228 LEU A C 1
ATOM 1863 O O . LEU A 1 228 ? -12.355 -8.687 0.919 1.00 97.25 228 LEU A O 1
ATOM 1867 N N . MET A 1 229 ? -11.013 -7.657 -0.571 1.00 96.62 229 MET A N 1
ATOM 1868 C CA . MET A 1 229 ? -11.617 -8.146 -1.816 1.00 96.62 229 MET A CA 1
ATOM 1869 C C . MET A 1 229 ? -10.572 -8.236 -2.943 1.00 96.62 229 MET A C 1
ATOM 1871 O O . MET A 1 229 ? -9.444 -7.775 -2.761 1.00 96.62 229 MET A O 1
ATOM 1875 N N . THR A 1 230 ? -10.928 -8.780 -4.112 1.00 97.69 230 THR A N 1
ATOM 1876 C CA . THR A 1 230 ? -10.009 -8.945 -5.259 1.00 97.69 230 THR A CA 1
ATOM 1877 C C . THR A 1 230 ? -10.489 -8.196 -6.502 1.00 97.69 230 THR A C 1
ATOM 1879 O O . THR A 1 230 ? -11.641 -8.321 -6.902 1.00 97.69 230 THR A O 1
ATOM 1882 N N . ALA A 1 231 ? -9.596 -7.454 -7.161 1.00 97.19 231 ALA A N 1
ATOM 1883 C CA . ALA A 1 231 ? -9.837 -6.814 -8.456 1.00 97.19 231 ALA A CA 1
ATOM 1884 C C . ALA A 1 231 ? -8.523 -6.734 -9.254 1.00 97.19 231 ALA A C 1
ATOM 1886 O O . ALA A 1 231 ? -7.883 -5.682 -9.318 1.00 97.19 231 ALA A O 1
ATOM 1887 N N . VAL A 1 232 ? -8.105 -7.870 -9.823 1.00 96.44 232 VAL A N 1
ATOM 1888 C CA . VAL A 1 232 ? -6.811 -8.039 -10.521 1.00 96.44 232 VAL A CA 1
ATOM 1889 C C . VAL A 1 232 ? -6.909 -7.960 -12.049 1.00 96.44 232 VAL A C 1
ATOM 1891 O O . VAL A 1 232 ? -5.888 -8.047 -12.721 1.00 96.44 232 VAL A O 1
ATOM 1894 N N . GLU A 1 233 ? -8.111 -7.777 -12.609 1.00 96.62 233 GLU A N 1
ATOM 1895 C CA . GLU A 1 233 ? -8.348 -7.773 -14.060 1.00 96.62 233 GLU A CA 1
ATOM 1896 C C . GLU A 1 233 ? -8.934 -6.439 -14.578 1.00 96.62 233 GLU A C 1
ATOM 1898 O O . GLU A 1 233 ? -10.079 -6.389 -15.045 1.00 96.62 233 GLU A O 1
ATOM 1903 N N . PRO A 1 234 ? -8.177 -5.325 -14.559 1.00 95.75 234 PRO A N 1
ATOM 1904 C CA . PRO A 1 234 ? -8.653 -4.047 -15.097 1.00 95.75 234 PRO A CA 1
ATOM 1905 C C . PRO A 1 234 ? -9.032 -4.113 -16.590 1.00 95.75 234 PRO A C 1
ATOM 1907 O O . PRO A 1 234 ? -9.870 -3.338 -17.043 1.00 95.75 234 PRO A O 1
ATOM 1910 N N . TRP A 1 235 ? -8.465 -5.056 -17.352 1.00 94.56 235 TRP A N 1
ATOM 1911 C CA . TRP A 1 235 ? -8.773 -5.281 -18.771 1.00 94.56 235 TRP A CA 1
ATOM 1912 C C . TRP A 1 235 ? -10.137 -5.942 -19.031 1.00 94.56 235 TRP A C 1
ATOM 1914 O O . TRP A 1 235 ? -10.705 -5.738 -20.103 1.00 94.56 235 TRP A O 1
ATOM 1924 N N . SER A 1 236 ? -10.667 -6.728 -18.086 1.00 95.62 236 SER A N 1
ATOM 1925 C CA . SER A 1 236 ? -11.991 -7.367 -18.195 1.00 95.62 236 SER A CA 1
ATOM 1926 C C . SER A 1 236 ? -13.067 -6.625 -17.396 1.00 95.62 236 SER A C 1
ATOM 1928 O O . SER A 1 236 ? -14.259 -6.741 -17.688 1.00 95.62 236 SER A O 1
ATOM 1930 N N . GLY A 1 237 ? -12.646 -5.857 -16.384 1.00 94.94 237 GLY A N 1
ATOM 1931 C CA . GLY A 1 237 ? -13.522 -5.268 -15.377 1.00 94.94 237 GLY A CA 1
ATOM 1932 C C . GLY A 1 237 ? -14.011 -6.277 -14.332 1.00 94.94 237 GLY A C 1
ATOM 1933 O O . GLY A 1 237 ? -14.931 -5.958 -13.579 1.00 94.94 237 GLY A O 1
ATOM 1934 N N . HIS A 1 238 ? -13.451 -7.490 -14.292 1.00 94.88 238 HIS A N 1
ATOM 1935 C CA . HIS A 1 238 ? -13.805 -8.509 -13.310 1.00 94.88 238 HIS A CA 1
ATOM 1936 C C . HIS A 1 238 ? -13.237 -8.189 -11.919 1.00 94.88 238 HIS A C 1
ATOM 1938 O O . HIS A 1 238 ? -12.094 -7.753 -11.766 1.00 94.88 238 HIS A O 1
ATOM 1944 N N . TYR A 1 239 ? -14.053 -8.436 -10.896 1.00 96.44 239 TYR A N 1
ATOM 1945 C CA . TYR A 1 239 ? -13.694 -8.318 -9.487 1.00 96.44 239 TYR A CA 1
ATOM 1946 C C . TYR A 1 239 ? -14.527 -9.297 -8.651 1.00 96.44 239 TYR A C 1
ATOM 1948 O O . TYR A 1 239 ? -15.656 -9.639 -8.997 1.00 96.44 239 TYR A O 1
ATOM 1956 N N . GLU A 1 240 ? -13.996 -9.723 -7.516 1.00 93.69 240 GLU A N 1
ATOM 1957 C CA . GLU A 1 240 ? -14.686 -10.572 -6.551 1.00 93.69 240 GLU A CA 1
ATOM 1958 C C . GLU A 1 240 ? -15.064 -9.733 -5.326 1.00 93.69 240 GLU A C 1
ATOM 1960 O O . GLU A 1 240 ? -14.238 -8.984 -4.812 1.00 93.69 240 GLU A O 1
ATOM 1965 N N . ILE A 1 241 ? -16.300 -9.853 -4.827 1.00 91.19 241 ILE A N 1
ATOM 1966 C CA . ILE A 1 241 ? -16.680 -9.302 -3.515 1.00 91.19 241 ILE A CA 1
ATOM 1967 C C . ILE A 1 241 ? -16.521 -10.415 -2.479 1.00 91.19 241 ILE A C 1
ATOM 1969 O O . ILE A 1 241 ? -17.462 -11.160 -2.196 1.00 91.19 241 ILE A O 1
ATOM 1973 N N . ASN A 1 242 ? -15.310 -10.539 -1.948 1.00 91.50 242 ASN A N 1
ATOM 1974 C CA . ASN A 1 242 ? -14.939 -11.591 -1.009 1.00 91.50 242 ASN A CA 1
ATOM 1975 C C . ASN A 1 242 ? -15.551 -11.376 0.388 1.00 91.50 242 ASN A C 1
ATOM 1977 O O . ASN A 1 242 ? -15.966 -10.276 0.768 1.00 91.50 242 ASN A O 1
ATOM 1981 N N . ASN A 1 243 ? -15.615 -12.448 1.181 1.00 86.06 243 ASN A N 1
ATOM 1982 C CA . ASN A 1 243 ? -16.294 -12.428 2.477 1.00 86.06 243 ASN A CA 1
ATOM 1983 C C . ASN A 1 243 ? -15.686 -11.490 3.549 1.00 86.06 243 ASN A C 1
ATOM 1985 O O . ASN A 1 243 ? -16.477 -10.972 4.345 1.00 86.06 243 ASN A O 1
ATOM 1989 N N . PRO A 1 244 ? -14.377 -11.150 3.569 1.00 91.94 244 PRO A N 1
ATOM 1990 C CA . PRO A 1 244 ? -13.837 -10.151 4.499 1.00 91.94 244 PRO A CA 1
ATOM 1991 C C . PRO A 1 244 ? -14.487 -8.754 4.407 1.00 91.94 244 PRO A C 1
ATOM 1993 O O . PRO A 1 244 ? -14.583 -8.069 5.429 1.00 91.94 244 PRO A O 1
ATOM 1996 N N . ILE A 1 245 ? -15.031 -8.343 3.249 1.00 92.38 245 ILE A N 1
ATOM 1997 C CA . ILE A 1 245 ? -15.857 -7.120 3.126 1.00 92.38 245 ILE A CA 1
ATOM 1998 C C . ILE A 1 245 ? -17.066 -7.176 4.066 1.00 92.38 245 ILE A C 1
ATOM 2000 O O . ILE A 1 245 ? -17.335 -6.241 4.824 1.00 92.38 245 ILE A O 1
ATOM 2004 N N . TRP A 1 246 ? -17.787 -8.295 4.048 1.00 87.44 246 TRP A N 1
ATOM 2005 C CA . TRP A 1 246 ? -18.995 -8.494 4.845 1.00 87.44 246 TRP A CA 1
ATOM 2006 C C . TRP A 1 246 ? -18.689 -8.647 6.334 1.00 87.44 246 TRP A C 1
ATOM 2008 O O . TRP A 1 246 ? -19.425 -8.126 7.170 1.00 87.44 246 TRP A O 1
ATOM 2018 N N . ILE A 1 247 ? -17.564 -9.281 6.666 1.00 87.31 247 ILE A N 1
ATOM 2019 C CA . ILE A 1 247 ? -17.029 -9.322 8.031 1.00 87.31 247 ILE A CA 1
ATOM 2020 C C . ILE A 1 247 ? -16.690 -7.918 8.544 1.00 87.31 247 ILE A C 1
ATOM 2022 O O . ILE A 1 247 ? -17.051 -7.576 9.666 1.00 87.31 247 ILE A O 1
ATOM 2026 N N . THR A 1 248 ? -16.083 -7.070 7.714 1.00 94.44 248 THR A N 1
ATOM 2027 C CA . THR A 1 248 ? -15.817 -5.667 8.066 1.00 94.44 248 THR A CA 1
ATOM 2028 C C . THR A 1 248 ? -17.126 -4.920 8.356 1.00 94.44 248 THR A C 1
ATOM 2030 O O . THR A 1 248 ? -17.247 -4.245 9.381 1.00 94.44 248 THR A O 1
ATOM 2033 N N . ALA A 1 249 ? -18.144 -5.105 7.505 1.00 89.69 249 ALA A N 1
ATOM 2034 C CA . ALA A 1 249 ? -19.456 -4.468 7.642 1.00 89.69 249 ALA A CA 1
ATOM 2035 C C . ALA A 1 249 ? -20.195 -4.828 8.947 1.00 89.69 249 ALA A C 1
ATOM 2037 O O . ALA A 1 249 ? -20.933 -3.989 9.468 1.00 89.69 249 ALA A O 1
ATOM 2038 N N . HIS A 1 250 ? -19.967 -6.023 9.512 1.00 85.62 250 HIS A N 1
ATOM 2039 C CA . HIS A 1 250 ? -20.528 -6.436 10.808 1.00 85.62 250 HIS A CA 1
ATOM 2040 C C . HIS A 1 250 ? -20.128 -5.510 11.978 1.00 85.62 250 HIS A C 1
ATOM 2042 O O . HIS A 1 250 ? -20.874 -5.442 12.959 1.00 85.62 250 HIS A O 1
ATOM 2048 N N . THR A 1 251 ? -19.025 -4.762 11.854 1.00 92.19 251 THR A N 1
ATOM 2049 C CA . THR A 1 251 ? -18.607 -3.723 12.811 1.00 92.19 251 THR A CA 1
ATOM 2050 C C . THR A 1 251 ? -18.802 -2.314 12.243 1.00 92.19 251 THR A C 1
ATOM 2052 O O . THR A 1 251 ? -19.390 -1.458 12.908 1.00 92.19 251 THR A O 1
ATOM 2055 N N . THR A 1 252 ? -18.353 -2.049 11.012 1.00 94.19 252 THR A N 1
ATOM 2056 C CA . THR A 1 252 ? -18.244 -0.674 10.483 1.00 94.19 252 THR A CA 1
ATOM 2057 C C . THR A 1 252 ? -19.561 -0.026 10.059 1.00 94.19 252 THR A C 1
ATOM 2059 O O . THR A 1 252 ? -19.623 1.196 10.023 1.00 94.19 252 THR A O 1
ATOM 2062 N N . GLN A 1 253 ? -20.631 -0.784 9.786 1.00 88.56 253 GLN A N 1
ATOM 2063 C CA . GLN A 1 253 ? -21.958 -0.187 9.538 1.00 88.56 253 GLN A CA 1
ATOM 2064 C C . GLN A 1 253 ? -22.694 0.210 10.828 1.00 88.56 253 GLN A C 1
ATOM 2066 O O . GLN A 1 253 ? -23.746 0.840 10.774 1.00 88.56 253 GLN A O 1
ATOM 2071 N N . PHE A 1 254 ? -22.179 -0.199 11.991 1.00 87.62 254 PHE A N 1
ATOM 2072 C CA . PHE A 1 254 ? -22.910 -0.166 13.261 1.00 87.62 254 PHE A CA 1
ATOM 2073 C C . PHE A 1 254 ? -22.109 0.473 14.403 1.00 87.62 254 PHE A C 1
ATOM 2075 O O . PHE A 1 254 ? -22.537 0.432 15.557 1.00 87.62 254 PHE A O 1
ATOM 2082 N N . THR A 1 255 ? -20.942 1.042 14.098 1.00 91.81 255 THR A N 1
ATOM 2083 C CA . THR A 1 255 ? -20.062 1.749 15.033 1.00 91.81 255 THR A CA 1
ATOM 2084 C C . THR A 1 255 ? -19.400 2.916 14.308 1.00 91.81 255 THR A C 1
ATOM 2086 O O . THR A 1 255 ? -19.156 2.842 13.108 1.00 91.81 255 THR A O 1
ATOM 2089 N N . GLU A 1 256 ? -19.100 3.992 15.034 1.00 92.81 256 GLU A N 1
ATOM 2090 C CA . GLU A 1 256 ? -18.436 5.179 14.487 1.00 92.81 256 GLU A CA 1
ATOM 2091 C C . GLU A 1 256 ? -17.252 5.598 15.359 1.00 92.81 256 GLU A C 1
ATOM 2093 O O . GLU A 1 256 ? -17.182 5.300 16.558 1.00 92.81 256 GLU A O 1
ATOM 2098 N N . ILE A 1 257 ? -16.320 6.347 14.770 1.00 94.44 257 ILE A N 1
ATOM 2099 C CA . ILE A 1 257 ? -15.139 6.837 15.488 1.00 94.44 257 ILE A CA 1
ATOM 2100 C C . ILE A 1 257 ? -15.578 7.742 16.649 1.00 94.44 257 ILE A C 1
ATOM 2102 O O . ILE A 1 257 ? -16.261 8.747 16.467 1.00 94.44 257 ILE A O 1
ATOM 2106 N N . GLY A 1 258 ? -15.152 7.384 17.863 1.00 94.06 258 GLY A N 1
ATOM 2107 C CA . GLY A 1 258 ? -15.514 8.074 19.105 1.00 94.06 258 GLY A CA 1
ATOM 2108 C C . GLY A 1 258 ? -16.507 7.311 19.988 1.00 94.06 258 GLY A C 1
ATOM 2109 O O . GLY A 1 258 ? -16.610 7.642 21.172 1.00 94.06 258 GLY A O 1
ATOM 2110 N N . TRP A 1 259 ? -17.167 6.267 19.468 1.00 96.31 259 TRP A N 1
ATOM 2111 C CA . TRP A 1 259 ? -17.921 5.310 20.288 1.00 96.31 259 TRP A CA 1
ATOM 2112 C C . TRP A 1 259 ? -17.025 4.669 21.355 1.00 96.31 259 TRP A C 1
ATOM 2114 O O . TRP A 1 259 ? -15.795 4.628 21.237 1.00 96.31 259 TRP A O 1
ATOM 2124 N N . LYS A 1 260 ? -17.645 4.184 22.433 1.00 95.50 260 LYS A N 1
ATOM 2125 C CA . LYS A 1 260 ? -16.939 3.567 23.559 1.00 95.50 260 LYS A CA 1
ATOM 2126 C C . LYS A 1 260 ? -17.396 2.134 23.751 1.00 95.50 260 LYS A C 1
ATOM 2128 O O . LYS A 1 260 ? -18.588 1.878 23.899 1.00 95.50 260 LYS A O 1
ATOM 2133 N N . TYR A 1 261 ? -16.431 1.223 23.798 1.00 95.88 261 TYR A N 1
ATOM 2134 C CA . TYR A 1 261 ? -16.646 -0.119 24.316 1.00 95.88 261 TYR A CA 1
ATOM 2135 C C . TYR A 1 261 ? -17.189 -0.066 25.750 1.00 95.88 261 TYR A C 1
ATOM 2137 O O . TYR A 1 261 ? -16.818 0.810 26.539 1.00 95.88 261 TYR A O 1
ATOM 2145 N N . LEU A 1 262 ? -18.060 -1.014 26.085 1.00 90.56 262 LEU A N 1
ATOM 2146 C CA . LEU A 1 262 ? -18.433 -1.294 27.467 1.00 90.56 262 LEU A CA 1
ATOM 2147 C C . LEU A 1 262 ? -17.261 -1.957 28.210 1.00 90.56 262 LEU A C 1
ATOM 2149 O O . LEU A 1 262 ? -16.312 -2.453 27.607 1.00 90.56 262 LEU A O 1
ATOM 2153 N N . GLN A 1 263 ? -17.322 -1.956 29.539 1.00 89.75 263 GLN A N 1
ATOM 2154 C CA . GLN A 1 263 ? -16.252 -2.485 30.384 1.00 89.75 263 GLN A CA 1
ATOM 2155 C C . GLN A 1 263 ? -16.074 -4.005 30.191 1.00 89.75 263 GLN A C 1
ATOM 2157 O O . GLN A 1 263 ? -17.056 -4.747 30.086 1.00 89.75 263 GLN A O 1
ATOM 2162 N N . HIS A 1 264 ? -14.824 -4.486 30.207 1.00 92.50 264 HIS A N 1
ATOM 2163 C CA . HIS A 1 264 ? -14.509 -5.920 30.258 1.00 92.50 264 HIS A CA 1
ATOM 2164 C C . HIS A 1 264 ? -15.240 -6.611 31.422 1.00 92.50 264 HIS A C 1
ATOM 2166 O O . HIS A 1 264 ? -15.307 -6.083 32.531 1.00 92.50 264 HIS A O 1
ATOM 2172 N N . GLY A 1 265 ? -15.835 -7.774 31.154 1.00 84.69 265 GLY A N 1
ATOM 2173 C CA . GLY A 1 265 ? -16.734 -8.491 32.069 1.00 84.69 265 GLY A CA 1
ATOM 2174 C C . GLY A 1 265 ? -18.178 -7.959 32.110 1.00 84.69 265 GLY A C 1
ATOM 2175 O O . GLY A 1 265 ? -19.071 -8.656 32.586 1.00 84.69 265 GLY A O 1
ATOM 2176 N N . HIS A 1 266 ? -18.438 -6.764 31.569 1.00 81.69 266 HIS A N 1
ATOM 2177 C CA . HIS A 1 266 ? -19.740 -6.082 31.588 1.00 81.69 266 HIS A CA 1
ATOM 2178 C C . HIS A 1 266 ? -20.158 -5.573 30.194 1.00 81.69 266 HIS A C 1
ATOM 2180 O O . HIS A 1 266 ? -20.696 -4.476 30.048 1.00 81.69 266 HIS A O 1
ATOM 2186 N N . GLY A 1 267 ? -19.912 -6.385 29.162 1.00 81.12 267 GLY A N 1
ATOM 2187 C CA . GLY A 1 267 ? -20.243 -6.081 27.762 1.00 81.12 267 GLY A CA 1
ATOM 2188 C C . GLY A 1 267 ? -19.110 -6.374 26.777 1.00 81.12 267 GLY A C 1
ATOM 2189 O O . GLY A 1 267 ? -19.349 -6.415 25.577 1.00 81.12 267 GLY A O 1
ATOM 2190 N N . VAL A 1 268 ? -17.903 -6.635 27.277 1.00 93.38 268 VAL A N 1
ATOM 2191 C CA . VAL A 1 268 ? -16.750 -7.108 26.499 1.00 93.38 268 VAL A CA 1
ATOM 2192 C C . VAL A 1 268 ? -16.176 -8.349 27.179 1.00 93.38 268 VAL A C 1
ATOM 2194 O O . VAL A 1 268 ? -15.952 -8.327 28.391 1.00 93.38 268 VAL A O 1
ATOM 2197 N N . GLY A 1 269 ? -15.927 -9.432 26.442 1.00 87.19 269 GLY A N 1
ATOM 2198 C CA . GLY A 1 269 ? -15.368 -10.647 27.039 1.00 87.19 269 GLY A CA 1
ATOM 2199 C C . GLY A 1 269 ? -15.277 -11.858 26.114 1.00 87.19 269 GLY A C 1
ATOM 2200 O O . GLY A 1 269 ? -15.706 -11.832 24.965 1.00 87.19 269 GLY A O 1
ATOM 2201 N N . ARG A 1 270 ? -14.707 -12.942 26.649 1.00 82.88 270 ARG A N 1
ATOM 2202 C CA . ARG A 1 270 ? -14.734 -14.289 26.055 1.00 82.88 270 ARG A CA 1
ATOM 2203 C C . ARG A 1 270 ? -16.006 -15.026 26.467 1.00 82.88 270 ARG A C 1
ATOM 2205 O O . ARG A 1 270 ? -16.626 -14.669 27.466 1.00 82.88 270 ARG A O 1
ATOM 2212 N N . LEU A 1 271 ? -16.367 -16.059 25.712 1.00 72.75 271 LEU A N 1
ATOM 2213 C CA . LEU A 1 271 ? -17.490 -16.941 26.032 1.00 72.75 271 LEU A CA 1
ATOM 2214 C C . LEU A 1 271 ? -16.995 -18.309 26.491 1.00 72.75 271 LEU A C 1
ATOM 2216 O O . LEU A 1 271 ? -15.982 -18.807 26.001 1.00 72.75 271 LEU A O 1
ATOM 2220 N N . ASP A 1 272 ? -17.751 -18.927 27.398 1.00 67.44 272 ASP A N 1
ATOM 2221 C CA . ASP A 1 272 ? -17.374 -20.148 28.128 1.00 67.44 272 ASP A CA 1
ATOM 2222 C C . ASP A 1 272 ? -17.033 -21.354 27.231 1.00 67.44 272 ASP A C 1
ATOM 2224 O O . ASP A 1 272 ? -16.386 -22.296 27.683 1.00 67.44 272 ASP A O 1
ATOM 2228 N N . LYS A 1 273 ? -17.479 -21.343 25.967 1.00 57.38 273 LYS A N 1
ATOM 2229 C CA . LYS A 1 273 ? -17.255 -22.407 24.970 1.00 57.38 273 LYS A CA 1
ATOM 2230 C C . LYS A 1 273 ? -16.454 -21.955 23.740 1.00 57.38 273 LYS A C 1
ATOM 2232 O O . LYS A 1 273 ? -16.428 -22.663 22.739 1.00 57.38 273 LYS A O 1
ATOM 2237 N N . GLY A 1 274 ? -15.788 -20.802 23.816 1.00 61.03 274 GLY A N 1
ATOM 2238 C CA . GLY A 1 274 ? -15.049 -20.207 22.702 1.00 61.03 274 GLY A CA 1
ATOM 2239 C C . GLY A 1 274 ? -15.835 -19.125 21.955 1.00 61.03 274 GLY A C 1
ATOM 2240 O O . GLY A 1 274 ? -17.049 -18.991 22.093 1.00 61.03 274 GLY A O 1
ATOM 2241 N N . GLY A 1 275 ? -15.111 -18.312 21.182 1.00 73.12 275 GLY A N 1
ATOM 2242 C CA . GLY A 1 275 ? -15.608 -17.032 20.666 1.00 73.12 275 GLY A CA 1
ATOM 2243 C C . GLY A 1 275 ? -15.544 -15.904 21.701 1.00 73.12 275 GLY A C 1
ATOM 2244 O O . GLY A 1 275 ? -15.015 -16.061 22.812 1.00 73.12 275 GLY A O 1
ATOM 2245 N N . SER A 1 276 ? -16.054 -14.738 21.324 1.00 83.25 276 SER A N 1
ATOM 2246 C CA . SER A 1 276 ? -16.035 -13.540 22.155 1.00 83.25 276 SER A CA 1
ATOM 2247 C C . SER A 1 276 ? -17.196 -12.599 21.812 1.00 83.25 276 SER A C 1
ATOM 2249 O O . SER A 1 276 ? -18.022 -12.862 20.935 1.00 83.25 276 SER A O 1
ATOM 2251 N N . TYR A 1 277 ? -17.325 -11.527 22.582 1.00 83.12 277 TYR A N 1
ATOM 2252 C CA . TYR A 1 277 ? -18.320 -10.493 22.353 1.00 83.12 277 TYR A CA 1
ATOM 2253 C C . TYR A 1 277 ? -17.749 -9.132 22.710 1.00 83.12 277 TYR A C 1
ATOM 2255 O O . TYR A 1 277 ? -17.017 -8.981 23.695 1.00 83.12 277 TYR A O 1
ATOM 2263 N N . VAL A 1 278 ? -18.150 -8.133 21.933 1.00 92.00 278 VAL A N 1
ATOM 2264 C CA . VAL A 1 278 ? -17.914 -6.729 22.239 1.00 92.00 278 VAL A CA 1
ATOM 2265 C C . VAL A 1 278 ? -19.207 -5.941 22.104 1.00 92.00 278 VAL A C 1
ATOM 2267 O O . VAL A 1 278 ? -19.983 -6.132 21.169 1.00 92.00 278 VAL A O 1
ATOM 2270 N N . ALA A 1 279 ? -19.437 -5.036 23.046 1.00 86.00 279 ALA A N 1
ATOM 2271 C CA . ALA A 1 279 ? -20.536 -4.090 23.022 1.00 86.00 279 ALA A CA 1
ATOM 2272 C C . ALA A 1 279 ? -19.975 -2.670 23.013 1.00 86.00 279 ALA A C 1
ATOM 2274 O O . ALA A 1 279 ? -19.092 -2.350 23.811 1.00 86.00 279 ALA A O 1
ATOM 2275 N N . LEU A 1 280 ? -20.498 -1.823 22.128 1.00 92.12 280 LEU A N 1
ATOM 2276 C CA . LEU A 1 280 ? -20.119 -0.422 21.991 1.00 92.12 280 LEU A CA 1
ATOM 2277 C C . LEU A 1 280 ? -21.357 0.464 22.108 1.00 92.12 280 LEU A C 1
ATOM 2279 O O . LEU A 1 280 ? -22.396 0.174 21.513 1.00 92.12 280 LEU A O 1
ATOM 2283 N N . ALA A 1 281 ? -21.220 1.565 22.841 1.00 83.81 281 ALA A N 1
ATOM 2284 C CA . ALA A 1 281 ? -22.233 2.602 22.965 1.00 83.81 281 ALA A CA 1
ATOM 2285 C C . ALA A 1 281 ? -21.793 3.890 22.257 1.00 83.81 281 ALA A C 1
ATOM 2287 O O . ALA A 1 281 ? -20.615 4.273 22.291 1.00 83.81 281 ALA A O 1
ATOM 2288 N N . SER A 1 282 ? -22.760 4.583 21.659 1.00 87.19 282 SER A N 1
ATOM 2289 C CA . SER A 1 282 ? -22.561 5.916 21.091 1.00 87.19 282 SER A CA 1
ATOM 2290 C C . SER A 1 282 ? -22.204 6.949 22.178 1.00 87.19 282 SER A C 1
ATOM 2292 O O . SER A 1 282 ? -22.561 6.767 23.348 1.00 87.19 282 SER A O 1
ATOM 2294 N N . PRO A 1 283 ? -21.528 8.067 21.837 1.00 88.12 283 PRO A N 1
ATOM 2295 C CA . PRO A 1 283 ? -21.159 9.099 22.815 1.00 88.12 283 PRO A CA 1
ATOM 2296 C C . PRO A 1 283 ? -22.343 9.699 23.596 1.00 88.12 283 PRO A C 1
ATOM 2298 O O . PRO A 1 283 ? -22.201 10.031 24.771 1.00 88.12 283 PRO A O 1
ATOM 2301 N N . ASP A 1 284 ? -23.516 9.796 22.963 1.00 80.06 284 ASP A N 1
ATOM 2302 C CA . ASP A 1 284 ? -24.785 10.258 23.552 1.00 80.06 284 ASP A CA 1
ATOM 2303 C C . ASP A 1 284 ? -25.566 9.160 24.309 1.00 80.06 284 ASP A C 1
ATOM 2305 O O . ASP A 1 284 ? -26.620 9.423 24.899 1.00 80.06 284 ASP A O 1
ATOM 2309 N N . ARG A 1 285 ? -25.043 7.924 24.298 1.00 79.12 285 ARG A N 1
ATOM 2310 C CA . ARG A 1 285 ? -25.615 6.706 24.890 1.00 79.12 285 ARG A CA 1
ATOM 2311 C C . ARG A 1 285 ? -27.010 6.326 24.375 1.00 79.12 285 ARG A C 1
ATOM 2313 O O . ARG A 1 285 ? -27.709 5.572 25.049 1.00 79.12 285 ARG A O 1
ATOM 2320 N N . GLN A 1 286 ? -27.419 6.823 23.205 1.00 72.56 286 GLN A N 1
ATOM 2321 C CA . GLN A 1 286 ? -28.708 6.478 22.589 1.00 72.56 286 GLN A CA 1
ATOM 2322 C C . GLN A 1 286 ? -28.659 5.193 21.751 1.00 72.56 286 GLN A C 1
ATOM 2324 O O . GLN A 1 286 ? -29.700 4.587 21.501 1.00 72.56 286 GLN A O 1
ATOM 2329 N N . GLN A 1 287 ? -27.472 4.764 21.314 1.00 74.19 287 GLN A N 1
ATOM 2330 C CA . GLN A 1 287 ? -27.288 3.589 20.465 1.00 74.19 287 GLN A CA 1
ATOM 2331 C C . GLN A 1 287 ? -26.365 2.566 21.131 1.00 74.19 287 GLN A C 1
ATOM 2333 O O . GLN A 1 287 ? -25.407 2.924 21.821 1.00 74.19 287 GLN A O 1
ATOM 2338 N N . LEU A 1 288 ? -26.669 1.286 20.905 1.00 72.94 288 LEU A N 1
ATOM 2339 C CA . LEU A 1 288 ? -25.910 0.143 21.396 1.00 72.94 288 LEU A CA 1
ATOM 2340 C C . LEU A 1 288 ? -25.757 -0.876 20.264 1.00 72.94 288 LEU A C 1
ATOM 2342 O O . LEU A 1 288 ? -26.747 -1.376 19.724 1.00 72.94 288 LEU A O 1
ATOM 2346 N N . THR A 1 289 ? -24.512 -1.224 19.966 1.00 77.94 289 THR A N 1
ATOM 2347 C CA . THR A 1 289 ? -24.161 -2.294 19.032 1.00 77.94 289 THR A CA 1
ATOM 2348 C C . THR A 1 289 ? -23.432 -3.386 19.794 1.00 77.94 289 THR A C 1
ATOM 2350 O O . THR A 1 289 ? -22.537 -3.097 20.586 1.00 77.94 289 THR A O 1
ATOM 2353 N N . ILE A 1 290 ? -23.817 -4.639 19.558 1.00 80.50 290 ILE A N 1
ATOM 2354 C CA . ILE A 1 290 ? -23.157 -5.822 20.104 1.00 80.50 290 ILE A CA 1
ATOM 2355 C C . ILE A 1 290 ? -22.707 -6.690 18.925 1.00 80.50 290 ILE A C 1
ATOM 2357 O O . ILE A 1 290 ? -23.529 -7.253 18.196 1.00 80.50 290 ILE A O 1
ATOM 2361 N N . VAL A 1 291 ? -21.394 -6.799 18.738 1.00 81.94 291 VAL A N 1
ATOM 2362 C CA . VAL A 1 291 ? -20.782 -7.691 17.748 1.00 81.94 291 VAL A CA 1
ATOM 2363 C C . VAL A 1 291 ? -20.340 -8.947 18.483 1.00 81.94 291 VAL A C 1
ATOM 2365 O O . VAL A 1 291 ? -19.538 -8.884 19.417 1.00 81.94 291 VAL A O 1
ATOM 2368 N N . ILE A 1 292 ? -20.890 -10.093 18.090 1.00 75.12 292 ILE A N 1
ATOM 2369 C CA . ILE A 1 292 ? -20.604 -11.376 18.730 1.00 75.12 292 ILE A CA 1
ATOM 2370 C C . ILE A 1 292 ? -19.996 -12.303 17.677 1.00 75.12 292 ILE A C 1
ATOM 2372 O O . ILE A 1 292 ? -20.713 -12.858 16.841 1.00 75.12 292 ILE A O 1
ATOM 2376 N N . GLU A 1 293 ? -18.680 -12.505 17.717 1.00 66.06 293 GLU A N 1
ATOM 2377 C CA . GLU A 1 293 ? -18.031 -13.515 16.885 1.00 66.06 293 GLU A CA 1
ATOM 2378 C C . GLU A 1 293 ? -18.063 -14.834 17.657 1.00 66.06 293 GLU A C 1
ATOM 2380 O O . GLU A 1 293 ? -17.441 -15.000 18.708 1.00 66.06 293 GLU A O 1
ATOM 2385 N N . THR A 1 294 ? -18.913 -15.756 17.212 1.00 53.09 294 THR A N 1
ATOM 2386 C CA . THR A 1 294 ? -19.326 -16.850 18.083 1.00 53.09 294 THR A CA 1
ATOM 2387 C C . THR A 1 294 ? -19.430 -18.185 17.393 1.00 53.09 294 THR A C 1
ATOM 2389 O O . THR A 1 294 ? -20.234 -18.385 16.494 1.00 53.09 294 THR A O 1
ATOM 2392 N N . MET A 1 295 ? -18.764 -19.159 18.002 1.00 51.88 295 MET A N 1
ATOM 2393 C CA . MET A 1 295 ? -19.234 -20.538 18.015 1.00 51.88 295 MET A CA 1
ATOM 2394 C C . MET A 1 295 ? -20.259 -20.681 19.168 1.00 51.88 295 MET A C 1
ATOM 2396 O O . MET A 1 295 ? -20.045 -21.390 20.144 1.00 51.88 295 MET A O 1
ATOM 2400 N N . ALA A 1 296 ? -21.371 -19.943 19.023 1.00 31.33 296 ALA A N 1
ATOM 2401 C CA . ALA A 1 296 ? -22.565 -19.788 19.880 1.00 31.33 296 ALA A CA 1
ATOM 2402 C C . ALA A 1 296 ? -22.623 -18.867 21.121 1.00 31.33 296 ALA A C 1
ATOM 2404 O O . ALA A 1 296 ? -21.698 -18.840 21.919 1.00 31.33 296 ALA A O 1
ATOM 2405 N N . LYS A 1 297 ? -23.766 -18.222 21.477 1.00 36.03 297 LYS A N 1
ATOM 2406 C CA . LYS A 1 297 ? -24.778 -17.290 20.839 1.00 36.03 297 LYS A CA 1
ATOM 2407 C C . LYS A 1 297 ? -25.776 -16.889 21.935 1.00 36.03 297 LYS A C 1
ATOM 2409 O O . LYS A 1 297 ? -26.034 -17.781 22.717 1.00 36.03 297 LYS A O 1
ATOM 2414 N N . LEU A 1 298 ? -26.420 -15.699 21.967 1.00 32.75 298 LEU A N 1
ATOM 2415 C CA . LEU A 1 298 ? -27.682 -15.457 22.725 1.00 32.75 298 LEU A CA 1
ATOM 2416 C C . LEU A 1 298 ? -28.499 -14.158 22.277 1.00 32.75 298 LEU A C 1
ATOM 2418 O O . LEU A 1 298 ? -27.937 -13.231 21.717 1.00 32.75 298 LEU A O 1
ATOM 2422 N N . GLN A 1 299 ? -29.838 -14.099 22.483 1.00 40.19 299 GLN A N 1
ATOM 2423 C CA . GLN A 1 299 ? -30.959 -13.233 21.945 1.00 40.19 299 GLN A CA 1
ATOM 2424 C C . GLN A 1 299 ? -31.088 -11.674 21.937 1.00 40.19 299 GLN A C 1
ATOM 2426 O O . GLN A 1 299 ? -31.420 -11.067 22.937 1.00 40.19 299 GLN A O 1
ATOM 2431 N N . LYS A 1 300 ? -31.482 -11.194 20.745 1.00 44.56 300 LYS A N 1
ATOM 2432 C CA . LYS A 1 300 ? -32.676 -10.334 20.506 1.00 44.56 300 LYS A CA 1
ATOM 2433 C C . LYS A 1 300 ? -32.377 -8.831 20.298 1.00 44.56 300 LYS A C 1
ATOM 2435 O O . LYS A 1 300 ? -32.683 -7.993 21.128 1.00 44.56 300 LYS A O 1
ATOM 2440 N N . LEU A 1 301 ? -31.855 -8.524 19.099 1.00 57.34 301 LEU A N 1
ATOM 2441 C CA . LEU A 1 301 ? -31.725 -7.195 18.471 1.00 57.34 301 LEU A CA 1
ATOM 2442 C C . LEU A 1 301 ? -32.082 -7.297 16.956 1.00 57.34 301 LEU A C 1
ATOM 2444 O O . LEU A 1 301 ? -32.633 -8.327 16.553 1.00 57.34 301 LEU A O 1
ATOM 2448 N N . GLN A 1 302 ? -31.791 -6.296 16.104 1.00 63.94 302 GLN A N 1
ATOM 2449 C CA . GLN A 1 302 ? -31.733 -6.513 14.640 1.00 63.94 302 GLN A CA 1
ATOM 2450 C C . GLN A 1 302 ? -30.620 -7.517 14.337 1.00 63.94 302 GLN A C 1
ATOM 2452 O O . GLN A 1 302 ? -29.531 -7.384 14.895 1.00 63.94 302 GLN A O 1
ATOM 2457 N N . VAL A 1 303 ? -30.883 -8.511 13.486 1.00 71.25 303 VAL A N 1
ATOM 2458 C CA . VAL A 1 303 ? -29.960 -9.632 13.260 1.00 71.25 303 VAL A CA 1
ATOM 2459 C C . VAL A 1 303 ? -29.457 -9.639 11.826 1.00 71.25 303 VAL A C 1
ATOM 2461 O O . VAL A 1 303 ? -30.230 -9.859 10.898 1.00 71.25 303 VAL A O 1
ATOM 2464 N N . TRP A 1 304 ? -28.147 -9.495 11.654 1.00 74.44 304 TRP A N 1
ATOM 2465 C CA . TRP A 1 304 ? -27.454 -9.798 10.399 1.00 74.44 304 TRP A CA 1
ATOM 2466 C C . TRP A 1 304 ? -26.708 -11.119 10.579 1.00 74.44 304 TRP A C 1
ATOM 2468 O O . TRP A 1 304 ? -25.945 -11.236 11.536 1.00 74.44 304 TRP A O 1
ATOM 2478 N N . LYS A 1 305 ? -26.943 -12.117 9.712 1.00 80.19 305 LYS A N 1
ATOM 2479 C CA . LYS A 1 305 ? -26.271 -13.433 9.759 1.00 80.19 305 LYS A CA 1
ATOM 2480 C C . LYS A 1 305 ? -25.300 -13.569 8.584 1.00 80.19 305 LYS A C 1
ATOM 2482 O O . LYS A 1 305 ? -25.684 -13.336 7.438 1.00 80.19 305 LYS A O 1
ATOM 2487 N N . SER A 1 306 ? -24.092 -14.035 8.876 1.00 77.38 306 SER A N 1
ATOM 2488 C CA . SER A 1 306 ? -23.202 -14.675 7.904 1.00 77.38 306 SER A CA 1
ATOM 2489 C C . SER A 1 306 ? -22.937 -16.105 8.362 1.00 77.38 306 SER A C 1
ATOM 2491 O O . SER A 1 306 ? -22.661 -16.300 9.538 1.00 77.38 306 SER A O 1
ATOM 2493 N N . GLN A 1 307 ? -23.032 -17.090 7.474 1.00 81.88 307 GLN A N 1
ATOM 2494 C CA . GLN A 1 307 ? -22.718 -18.495 7.743 1.00 81.88 307 GLN A CA 1
ATOM 2495 C C . GLN A 1 307 ? -21.733 -18.980 6.681 1.00 81.88 307 GLN A C 1
ATOM 2497 O O . GLN A 1 307 ? -22.076 -19.020 5.497 1.00 81.88 307 GLN A O 1
ATOM 2502 N N . LEU A 1 308 ? -20.514 -19.273 7.120 1.00 74.50 308 LEU A N 1
ATOM 2503 C CA . LEU A 1 308 ? -19.416 -19.791 6.311 1.00 74.50 308 LEU A CA 1
ATOM 2504 C C . LEU A 1 308 ? -19.515 -21.321 6.243 1.00 74.50 308 LEU A C 1
ATOM 2506 O O . LEU A 1 308 ? -20.155 -21.944 7.096 1.00 74.50 308 LEU A O 1
ATOM 2510 N N . LYS A 1 309 ? -18.934 -21.925 5.207 1.00 76.62 309 LYS A N 1
ATOM 2511 C CA . LYS A 1 309 ? -19.042 -23.360 4.946 1.00 76.62 309 LYS A CA 1
ATOM 2512 C C . LYS A 1 309 ? -17.754 -23.925 4.355 1.00 76.62 309 LYS A C 1
ATOM 2514 O O . LYS A 1 309 ? -17.444 -23.741 3.185 1.00 76.62 309 LYS A O 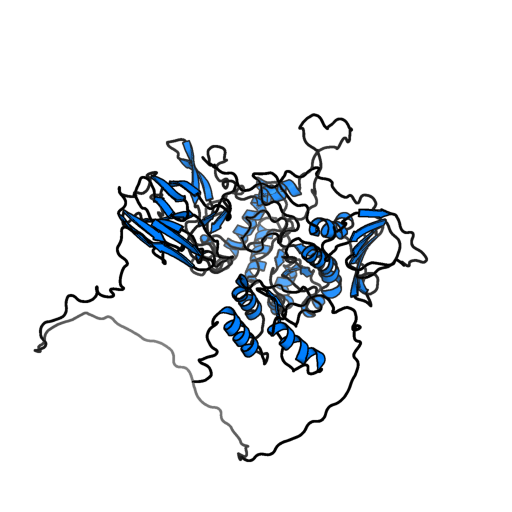1
ATOM 2519 N N . TYR A 1 310 ? -17.051 -24.717 5.157 1.00 70.31 310 TYR A N 1
ATOM 2520 C CA . TYR A 1 310 ? -15.772 -25.329 4.779 1.00 70.31 310 TYR A CA 1
ATOM 2521 C C . TYR A 1 310 ? -15.908 -26.716 4.113 1.00 70.31 310 TYR A C 1
ATOM 2523 O O . TYR A 1 310 ? -14.910 -27.375 3.839 1.00 70.31 310 TYR A O 1
ATOM 2531 N N . ASN A 1 311 ? -17.137 -27.181 3.847 1.00 71.19 311 ASN A N 1
ATOM 2532 C CA . ASN A 1 311 ? -17.436 -28.490 3.243 1.00 71.19 311 ASN A CA 1
ATOM 2533 C C . ASN A 1 311 ? -17.625 -28.455 1.710 1.00 71.19 311 ASN A C 1
ATOM 2535 O O . ASN A 1 311 ? -17.953 -29.485 1.124 1.00 71.19 311 ASN A O 1
ATOM 2539 N N . GLY A 1 312 ? -17.463 -27.292 1.068 1.00 62.00 312 GLY A N 1
ATOM 2540 C CA . GLY A 1 312 ? -17.672 -27.100 -0.375 1.00 62.00 312 GLY A CA 1
ATOM 2541 C C . GLY A 1 312 ? -19.102 -26.723 -0.792 1.00 62.00 312 GLY A C 1
ATOM 2542 O O . GLY A 1 312 ? -19.351 -26.521 -1.979 1.00 62.00 312 GLY A O 1
ATOM 2543 N N . ASP A 1 313 ? -20.038 -26.595 0.152 1.00 74.38 313 ASP A N 1
ATOM 2544 C CA . ASP A 1 313 ? -21.329 -25.945 -0.098 1.00 74.38 313 ASP A CA 1
ATOM 2545 C C . ASP A 1 313 ? -21.179 -24.411 -0.165 1.00 74.38 313 ASP A C 1
ATOM 2547 O O . ASP A 1 313 ? -20.289 -23.828 0.448 1.00 74.38 313 ASP A O 1
ATOM 2551 N N . ASN A 1 314 ? -22.149 -23.725 -0.777 1.00 78.00 314 ASN A N 1
ATOM 2552 C CA . ASN A 1 314 ? -22.198 -22.259 -0.772 1.00 78.00 314 ASN A CA 1
ATOM 2553 C C . ASN A 1 314 ? -22.419 -21.665 0.636 1.00 78.00 314 ASN A C 1
ATOM 2555 O O . ASN A 1 314 ? -23.441 -21.930 1.284 1.00 78.00 314 ASN A O 1
ATOM 2559 N N . SER A 1 315 ? -21.510 -20.778 1.040 1.00 82.44 315 SER A N 1
ATOM 2560 C CA . SER A 1 315 ? -21.641 -19.867 2.184 1.00 82.44 315 SER A CA 1
ATOM 2561 C C . SER A 1 315 ? -22.698 -18.783 1.942 1.00 82.44 315 SER A C 1
ATOM 2563 O O . SER A 1 315 ? -22.943 -18.359 0.812 1.00 82.44 315 SER A O 1
ATOM 2565 N N . SER A 1 316 ? -23.329 -18.301 3.015 1.00 83.19 316 SER A N 1
ATOM 2566 C CA . SER A 1 316 ? -24.384 -17.282 2.958 1.00 83.19 316 SER A CA 1
ATOM 2567 C C . SER A 1 316 ? -24.036 -16.091 3.853 1.00 83.19 316 SER A C 1
ATOM 2569 O O . SER A 1 316 ? -24.192 -16.171 5.072 1.00 83.19 316 SER A O 1
ATOM 2571 N N . THR A 1 317 ? -23.558 -14.989 3.273 1.00 82.25 317 THR A N 1
ATOM 2572 C CA . THR A 1 317 ? -22.987 -13.851 4.020 1.00 82.25 317 THR A CA 1
ATOM 2573 C C . THR A 1 317 ? -23.848 -12.585 3.990 1.00 82.25 317 THR A C 1
ATOM 2575 O O . THR A 1 317 ? -24.570 -12.337 3.027 1.00 82.25 317 THR A O 1
ATOM 2578 N N . PHE A 1 318 ? -23.795 -11.812 5.081 1.00 83.56 318 PHE A N 1
ATOM 2579 C CA . PHE A 1 318 ? -24.482 -10.535 5.336 1.00 83.56 318 PHE A CA 1
ATOM 2580 C C . PHE A 1 318 ? -25.972 -10.492 4.954 1.00 83.56 318 PHE A C 1
ATOM 2582 O O . PHE A 1 318 ? -26.435 -9.595 4.244 1.00 83.56 318 PHE A O 1
ATOM 2589 N N . ILE A 1 319 ? -26.740 -11.483 5.413 1.00 82.25 319 ILE A N 1
ATOM 2590 C CA . ILE A 1 319 ? -28.181 -11.576 5.147 1.00 82.25 319 ILE A CA 1
ATOM 2591 C C . ILE A 1 319 ? -28.969 -11.002 6.341 1.00 82.25 319 ILE A C 1
ATOM 2593 O O . ILE A 1 319 ? -28.721 -11.418 7.481 1.00 82.25 319 ILE A O 1
ATOM 2597 N N . PRO A 1 320 ? -29.933 -10.084 6.120 1.00 78.50 320 PRO A N 1
ATOM 2598 C CA . PRO A 1 320 ? -30.827 -9.623 7.176 1.00 78.50 320 PRO A CA 1
ATOM 2599 C C . PRO A 1 320 ? -31.745 -10.772 7.616 1.00 78.50 320 PRO A C 1
ATOM 2601 O O . PRO A 1 320 ? -32.465 -11.362 6.815 1.00 78.50 320 PRO A O 1
ATOM 2604 N N . ASN A 1 321 ? -31.725 -11.084 8.909 1.00 79.69 321 ASN A N 1
ATOM 2605 C CA . ASN A 1 321 ? -32.365 -12.254 9.513 1.00 79.69 321 ASN A CA 1
ATOM 2606 C C . ASN A 1 321 ? -33.393 -11.859 10.596 1.00 79.69 321 ASN A C 1
ATOM 2608 O O . ASN A 1 321 ? -33.557 -12.528 11.619 1.00 79.69 321 ASN A O 1
ATOM 2612 N N . GLY A 1 322 ? -34.086 -10.742 10.357 1.00 77.38 322 GLY A N 1
ATOM 2613 C CA . GLY A 1 322 ? -35.213 -10.255 11.152 1.00 77.38 322 GLY A CA 1
ATOM 2614 C C . GLY A 1 322 ? -34.855 -9.565 12.474 1.00 77.38 322 GLY A C 1
ATOM 2615 O O . GLY A 1 322 ? -33.694 -9.338 12.813 1.00 77.38 322 GLY A O 1
ATOM 2616 N N . THR A 1 323 ? -35.903 -9.228 13.233 1.00 65.56 323 THR A N 1
ATOM 2617 C CA . THR A 1 323 ? -35.799 -8.678 14.590 1.00 65.56 323 THR A CA 1
ATOM 2618 C C . THR A 1 323 ? -36.035 -9.740 15.635 1.00 65.56 323 THR A C 1
ATOM 2620 O O . THR A 1 323 ? -36.958 -10.557 15.584 1.00 65.56 323 THR A O 1
ATOM 2623 N N . ILE A 1 324 ? -35.216 -9.674 16.665 1.00 70.31 324 ILE A N 1
ATOM 2624 C CA . ILE A 1 324 ? -35.255 -10.569 17.795 1.00 70.31 324 ILE A CA 1
ATOM 2625 C C . ILE A 1 324 ? -35.519 -9.544 19.002 1.00 70.31 324 ILE A C 1
ATOM 2627 O O . ILE A 1 324 ? -34.888 -8.503 19.071 1.00 70.31 324 ILE A O 1
ATOM 2631 N N . GLN A 1 325 ? -36.533 -9.758 19.894 1.00 60.59 325 GLN A N 1
ATOM 2632 C CA . GLN A 1 325 ? -37.030 -8.959 21.093 1.00 60.59 325 GLN A CA 1
ATOM 2633 C C . GLN A 1 325 ? -36.434 -9.194 22.549 1.00 60.59 325 GLN A C 1
ATOM 2635 O O . GLN A 1 325 ? -36.783 -10.195 23.180 1.00 60.59 325 GLN A O 1
ATOM 2640 N N . ILE A 1 326 ? -35.594 -8.315 23.133 1.00 52.59 326 ILE A N 1
ATOM 2641 C CA . ILE A 1 326 ? -34.914 -8.552 24.449 1.00 52.59 326 ILE A CA 1
ATOM 2642 C C . ILE A 1 326 ? -35.897 -8.917 25.584 1.00 52.59 326 ILE A C 1
ATOM 2644 O O . ILE A 1 326 ? -36.899 -8.231 25.787 1.00 52.59 326 ILE A O 1
ATOM 2648 N N . ARG A 1 327 ? -35.588 -9.944 26.397 1.00 53.91 327 ARG A N 1
ATOM 2649 C CA . ARG A 1 327 ? -36.368 -10.306 27.604 1.00 53.91 327 ARG A CA 1
ATOM 2650 C C . ARG A 1 327 ? -35.532 -10.204 28.884 1.00 53.91 327 ARG A C 1
ATOM 2652 O O . ARG A 1 327 ? -34.500 -10.854 29.007 1.00 53.91 327 ARG A O 1
ATOM 2659 N N . ASN A 1 328 ? -36.003 -9.420 29.858 1.00 45.19 328 ASN A N 1
ATOM 2660 C CA . ASN A 1 328 ? -35.366 -9.194 31.169 1.00 45.19 328 ASN A CA 1
ATOM 2661 C C . ASN A 1 328 ? -33.892 -8.740 31.089 1.00 45.19 328 ASN A C 1
ATOM 2663 O O . ASN A 1 328 ? -33.048 -9.226 31.840 1.00 45.19 328 ASN A O 1
ATOM 2667 N N . GLY A 1 329 ? -33.570 -7.851 30.140 1.00 40.81 329 GLY A N 1
ATOM 2668 C CA . GLY A 1 329 ? -32.196 -7.382 29.899 1.00 40.81 329 GLY A CA 1
ATOM 2669 C C . GLY A 1 329 ? -31.231 -8.480 29.437 1.00 40.81 329 GLY A C 1
ATOM 2670 O O . GLY A 1 329 ? -30.020 -8.280 29.451 1.00 40.81 329 GLY A O 1
ATOM 2671 N N . ARG A 1 330 ? -31.754 -9.653 29.064 1.00 43.78 330 ARG A N 1
ATOM 2672 C CA . ARG A 1 330 ? -30.984 -10.824 28.666 1.00 43.78 330 ARG A CA 1
ATOM 2673 C C . ARG A 1 330 ? -31.362 -11.293 27.286 1.00 43.78 330 ARG A C 1
ATOM 2675 O O . ARG A 1 330 ? -32.440 -11.018 26.757 1.00 43.78 330 ARG A O 1
ATOM 2682 N N . ILE A 1 331 ? -30.430 -12.073 26.772 1.00 57.47 331 ILE A N 1
ATOM 2683 C CA . ILE A 1 331 ? -30.375 -12.586 25.426 1.00 57.47 331 ILE A CA 1
ATOM 2684 C C . ILE A 1 331 ? -30.322 -14.155 25.553 1.00 57.47 331 ILE A C 1
ATOM 2686 O O . ILE A 1 331 ? -29.709 -14.633 26.494 1.00 57.47 331 ILE A O 1
ATOM 2690 N N . PHE A 1 332 ? -31.038 -14.951 24.713 1.00 54.25 332 PHE A N 1
ATOM 2691 C CA . PHE A 1 332 ? -30.959 -16.418 24.344 1.00 54.25 332 PHE A CA 1
ATOM 2692 C C . PHE A 1 332 ? -31.248 -16.788 22.835 1.00 54.25 332 PHE A C 1
ATOM 2694 O O . PHE A 1 332 ? -32.328 -16.558 22.311 1.00 54.25 332 PHE A O 1
ATOM 2701 N N . LEU A 1 333 ? -30.326 -17.400 22.104 1.00 59.97 333 LEU A N 1
ATOM 2702 C CA . LEU A 1 333 ? -30.435 -17.809 20.689 1.00 59.97 333 LEU A CA 1
ATOM 2703 C C . LEU A 1 333 ? -29.547 -19.068 20.538 1.00 59.97 333 LEU A C 1
ATOM 2705 O O . LEU A 1 333 ? -28.562 -19.156 21.259 1.00 59.97 333 LEU A O 1
ATOM 2709 N N . ASP A 1 334 ? -29.753 -19.911 19.523 1.00 60.81 334 ASP A N 1
ATOM 2710 C CA . ASP A 1 334 ? -28.899 -21.093 19.238 1.00 60.81 334 ASP A CA 1
ATOM 2711 C C . ASP A 1 334 ? -28.041 -20.907 17.963 1.00 60.81 334 ASP A C 1
ATOM 2713 O O . ASP A 1 334 ? -28.609 -20.569 16.923 1.00 60.81 334 ASP A O 1
ATOM 2717 N N . LEU A 1 335 ? -26.696 -21.000 17.995 1.00 59.72 335 LEU A N 1
ATOM 2718 C CA . LEU A 1 335 ? -25.837 -20.795 16.789 1.00 59.72 335 LEU A CA 1
ATOM 2719 C C . LEU A 1 335 ? -25.363 -22.143 16.299 1.00 59.72 335 LEU A C 1
ATOM 2721 O O . LEU A 1 335 ? -24.956 -23.001 17.080 1.00 59.72 335 LEU A O 1
ATOM 2725 N N . ASP A 1 336 ? -25.321 -22.209 14.985 1.00 62.88 336 ASP A N 1
ATOM 2726 C CA . ASP A 1 336 ? -24.533 -23.160 14.238 1.00 62.88 336 ASP A CA 1
ATOM 2727 C C . ASP A 1 336 ? -23.045 -22.784 14.358 1.00 62.88 336 ASP A C 1
ATOM 2729 O O . ASP A 1 336 ? -22.697 -21.631 14.639 1.00 62.88 336 ASP A O 1
ATOM 2733 N N . VAL A 1 337 ? -22.165 -23.746 14.097 1.00 61.59 337 VAL A N 1
ATOM 2734 C CA . VAL A 1 337 ? -20.735 -23.480 13.881 1.00 61.59 337 VAL A CA 1
ATOM 2735 C C . VAL A 1 337 ? -20.577 -22.539 12.664 1.00 61.59 337 VAL A C 1
ATOM 2737 O O . VAL A 1 337 ? -21.496 -22.390 11.849 1.00 61.59 337 VAL A O 1
ATOM 2740 N N . ASP A 1 338 ? -19.439 -21.853 12.570 1.00 67.69 338 ASP A N 1
ATOM 2741 C CA . ASP A 1 338 ? -19.031 -21.040 11.413 1.00 67.69 338 ASP A CA 1
ATOM 2742 C C . ASP A 1 338 ? -19.969 -19.873 11.070 1.00 67.69 338 ASP A C 1
ATOM 2744 O O . ASP A 1 338 ? -20.131 -19.481 9.915 1.00 67.69 338 ASP A O 1
ATOM 2748 N N . THR A 1 339 ? -20.610 -19.286 12.084 1.00 66.62 339 THR A N 1
ATOM 2749 C CA . THR A 1 339 ? -21.603 -18.228 11.883 1.00 66.62 339 THR A CA 1
ATOM 2750 C C . THR A 1 339 ? -21.277 -16.944 12.660 1.00 66.62 339 THR A C 1
ATOM 2752 O O . THR A 1 339 ? -21.076 -16.948 13.870 1.00 66.62 339 THR A O 1
ATOM 2755 N N . ILE A 1 340 ? -21.312 -15.806 11.961 1.00 68.06 340 ILE A N 1
ATOM 2756 C CA . ILE A 1 340 ? -21.141 -14.454 12.509 1.00 68.06 340 ILE A CA 1
ATOM 2757 C C . ILE A 1 340 ? -22.509 -13.783 12.640 1.00 68.06 340 ILE A C 1
ATOM 2759 O O . ILE A 1 340 ? -23.340 -13.865 11.726 1.00 68.06 340 ILE A O 1
ATOM 2763 N N . ILE A 1 341 ? -22.746 -13.097 13.764 1.00 74.12 341 ILE A N 1
ATOM 2764 C CA . ILE A 1 341 ? -23.958 -12.300 13.975 1.00 74.12 341 ILE A CA 1
ATOM 2765 C C . ILE A 1 341 ? -23.631 -10.918 14.539 1.00 74.12 341 ILE A C 1
ATOM 2767 O O . ILE A 1 341 ? -23.028 -10.796 15.605 1.00 74.12 341 ILE A O 1
ATOM 2771 N N . THR A 1 342 ? -24.156 -9.882 13.879 1.00 68.62 342 THR A N 1
ATOM 2772 C CA . THR A 1 342 ? -24.308 -8.562 14.511 1.00 68.62 342 THR A CA 1
ATOM 2773 C C . THR A 1 342 ? -25.702 -8.427 15.089 1.00 68.62 342 THR A C 1
ATOM 2775 O O . THR A 1 342 ? -26.698 -8.745 14.433 1.00 68.62 342 THR A O 1
ATOM 2778 N N . LEU A 1 343 ? -25.741 -7.933 16.324 1.00 73.00 343 LEU A N 1
ATOM 2779 C CA . LEU A 1 343 ? -26.930 -7.570 17.068 1.00 73.00 343 LEU A CA 1
ATOM 2780 C C . LEU A 1 343 ? -26.901 -6.054 17.308 1.00 73.00 343 LEU A C 1
ATOM 2782 O O . LEU A 1 343 ? -26.048 -5.559 18.041 1.00 73.00 343 LEU A O 1
ATOM 2786 N N . THR A 1 344 ? -27.816 -5.297 16.703 1.00 63.25 344 THR A N 1
ATOM 2787 C CA . THR A 1 344 ? -27.799 -3.822 16.803 1.00 63.25 344 THR A CA 1
ATOM 2788 C C . THR A 1 344 ? -29.192 -3.197 16.925 1.00 63.25 344 THR A C 1
ATOM 2790 O O . THR A 1 344 ? -30.204 -3.813 16.576 1.00 63.25 344 THR A O 1
ATOM 279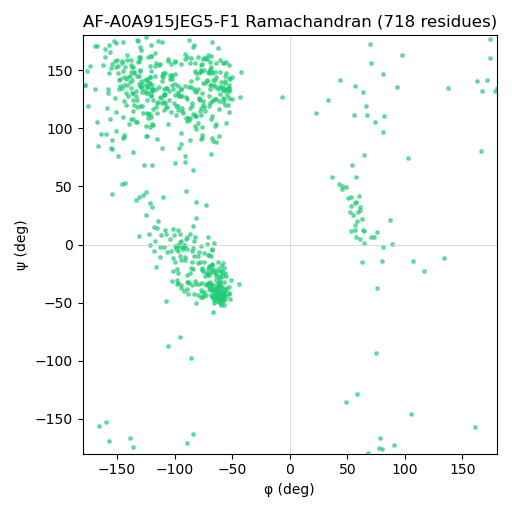3 N N . THR A 1 345 ? -29.251 -1.969 17.446 1.00 55.66 345 THR A N 1
ATOM 2794 C CA . THR A 1 345 ? -30.429 -1.087 17.373 1.00 55.66 345 THR A CA 1
ATOM 2795 C C . THR A 1 345 ? -30.421 -0.172 16.142 1.00 55.66 345 THR A C 1
ATOM 2797 O O . THR A 1 345 ? -31.437 0.457 15.852 1.00 55.66 345 THR A O 1
ATOM 2800 N N . VAL A 1 346 ? -29.301 -0.104 15.414 1.00 57.38 346 VAL A N 1
ATOM 2801 C CA . VAL A 1 346 ? -29.130 0.660 14.169 1.00 57.38 346 VAL A CA 1
ATOM 2802 C C . VAL A 1 346 ? -29.962 0.015 13.049 1.00 57.38 346 VAL A C 1
ATOM 2804 O O . VAL A 1 346 ? -30.030 -1.210 12.942 1.00 57.38 346 VAL A O 1
ATOM 2807 N N . SER A 1 347 ? -30.656 0.827 12.244 1.00 58.00 347 SER A N 1
ATOM 2808 C CA . SER A 1 347 ? -31.749 0.356 11.362 1.00 58.00 347 SER A CA 1
ATOM 2809 C C . SER A 1 347 ? -31.514 0.546 9.860 1.00 58.00 347 SER A C 1
ATOM 2811 O O . SER A 1 347 ? -32.303 0.065 9.053 1.00 58.00 347 SER A O 1
ATOM 2813 N N . ASP A 1 348 ? -30.426 1.216 9.496 1.00 66.75 348 ASP A N 1
ATOM 2814 C CA . ASP A 1 348 ? -30.025 1.616 8.144 1.00 66.75 348 ASP A CA 1
ATOM 2815 C C . ASP A 1 348 ? -28.843 0.804 7.583 1.00 66.75 348 ASP A C 1
ATOM 2817 O O . ASP A 1 348 ? -28.354 1.095 6.491 1.00 66.75 348 ASP A O 1
ATOM 2821 N N . GLY A 1 349 ? -28.437 -0.264 8.284 1.00 61.50 349 GLY A N 1
ATOM 2822 C CA . GLY A 1 349 ? -27.520 -1.271 7.747 1.00 61.50 349 GLY A CA 1
ATOM 2823 C C . GLY A 1 349 ? -28.020 -1.819 6.409 1.00 61.50 349 GLY A C 1
ATOM 2824 O O . GLY A 1 349 ? -29.212 -2.082 6.231 1.00 61.50 349 GLY A O 1
ATOM 2825 N N . ASN A 1 350 ? -27.111 -1.977 5.451 1.00 74.44 350 ASN A N 1
ATOM 2826 C CA . ASN A 1 350 ? -27.458 -2.311 4.077 1.00 74.44 350 ASN A CA 1
ATOM 2827 C C . ASN A 1 350 ? -26.403 -3.210 3.430 1.00 74.44 350 ASN A C 1
ATOM 2829 O O . ASN A 1 350 ? -25.204 -2.923 3.468 1.00 74.44 350 ASN A O 1
ATOM 2833 N N . ARG A 1 351 ? -26.858 -4.256 2.737 1.00 76.56 351 ARG A N 1
ATOM 2834 C CA . ARG A 1 351 ? -26.012 -5.000 1.805 1.00 76.56 351 ARG A CA 1
ATOM 2835 C C . ARG A 1 351 ? -25.995 -4.251 0.473 1.00 76.56 351 ARG A C 1
ATOM 2837 O O . ARG A 1 351 ? -27.009 -4.200 -0.216 1.00 76.56 351 ARG A O 1
ATOM 2844 N N . GLY A 1 352 ? -24.857 -3.658 0.121 1.00 74.81 352 GLY A N 1
ATOM 2845 C CA . GLY A 1 352 ? -24.671 -3.084 -1.210 1.00 74.81 352 GLY A CA 1
ATOM 2846 C C . GLY A 1 352 ? -24.779 -4.165 -2.288 1.00 74.81 352 GLY A C 1
ATOM 2847 O O . GLY A 1 352 ? -24.207 -5.243 -2.134 1.00 74.81 352 GLY A O 1
ATOM 2848 N N . ASP A 1 353 ? -25.501 -3.864 -3.363 1.00 76.25 353 ASP A N 1
ATOM 2849 C CA . ASP A 1 353 ? -25.507 -4.648 -4.596 1.00 76.25 353 ASP A CA 1
ATOM 2850 C C . ASP A 1 353 ? -24.826 -3.812 -5.685 1.00 76.25 353 ASP A C 1
ATOM 2852 O O . ASP A 1 353 ? -25.234 -2.678 -5.947 1.00 76.25 353 ASP A O 1
ATOM 2856 N N . ALA A 1 354 ? -23.755 -4.351 -6.263 1.00 74.06 354 ALA A N 1
ATOM 2857 C CA . ALA A 1 354 ? -22.995 -3.716 -7.336 1.00 74.06 354 ALA A CA 1
ATOM 2858 C C . ALA A 1 354 ? -23.509 -4.112 -8.736 1.00 74.06 354 ALA A C 1
ATOM 2860 O O . ALA A 1 354 ? -22.993 -3.628 -9.743 1.00 74.06 354 ALA A O 1
ATOM 2861 N N . GLY A 1 355 ? -24.531 -4.972 -8.807 1.00 78.12 355 GLY A N 1
ATOM 2862 C CA . GLY A 1 355 ? -25.034 -5.543 -10.047 1.00 78.12 355 GLY A CA 1
ATOM 2863 C C . GLY A 1 355 ? -24.162 -6.695 -10.570 1.00 78.12 355 GLY A C 1
ATOM 2864 O O . GLY A 1 355 ? -23.326 -7.241 -9.846 1.00 78.12 355 GLY A O 1
ATOM 2865 N N . PRO A 1 356 ? -24.366 -7.117 -11.831 1.00 82.75 356 PRO A N 1
ATOM 2866 C CA . PRO A 1 356 ? -23.618 -8.223 -12.414 1.00 82.75 356 PRO A CA 1
ATOM 2867 C C . PRO A 1 356 ? -22.151 -7.841 -12.649 1.00 82.75 356 PRO A C 1
ATOM 2869 O O . PRO A 1 356 ? -21.847 -6.925 -13.414 1.00 82.75 356 PRO A O 1
ATOM 2872 N N . VAL A 1 357 ? -21.239 -8.600 -12.042 1.00 89.88 357 VAL A N 1
ATOM 2873 C CA . VAL A 1 357 ? -19.798 -8.510 -12.308 1.00 89.88 357 VAL A CA 1
ATOM 2874 C C . VAL A 1 357 ? -19.508 -8.957 -13.755 1.00 89.88 357 VAL A C 1
ATOM 2876 O O . VAL A 1 357 ? -20.054 -9.980 -14.191 1.00 89.88 357 VAL A O 1
ATOM 2879 N N . PRO A 1 358 ? -18.639 -8.254 -14.510 1.00 93.94 358 PRO A N 1
ATOM 2880 C CA . PRO A 1 358 ? -18.082 -8.753 -15.766 1.00 93.94 358 PRO A CA 1
ATOM 2881 C C . PRO A 1 358 ? -17.446 -10.141 -15.617 1.00 93.94 358 PRO A C 1
ATOM 2883 O O . PRO A 1 358 ? -17.016 -10.538 -14.534 1.00 93.94 358 PRO A O 1
ATOM 2886 N N . LYS A 1 359 ? -17.377 -10.911 -16.706 1.00 94.75 359 LYS A N 1
ATOM 2887 C CA . LYS A 1 359 ? -16.707 -12.218 -16.679 1.00 94.75 359 LYS A CA 1
ATOM 2888 C C . LYS A 1 359 ? -15.192 -12.037 -16.677 1.00 94.75 359 LYS A C 1
ATOM 2890 O O . LYS A 1 359 ? -14.689 -11.240 -17.462 1.00 94.75 359 LYS A O 1
ATOM 2895 N N . SER A 1 360 ? -14.508 -12.846 -15.870 1.00 95.75 360 SER A N 1
ATOM 2896 C CA . SER A 1 360 ? -13.053 -13.000 -15.919 1.00 95.75 360 SER A CA 1
ATOM 2897 C C . SER A 1 360 ? -12.568 -13.336 -17.336 1.00 95.75 360 SER A C 1
ATOM 2899 O O . SER A 1 360 ? -13.230 -14.078 -18.077 1.00 95.75 360 SER A O 1
ATOM 2901 N N . SER A 1 361 ? -11.410 -12.796 -17.711 1.00 94.00 361 SER A N 1
ATOM 2902 C CA . SER A 1 361 ? -10.689 -13.138 -18.936 1.00 94.00 361 SER A CA 1
ATOM 2903 C C . SER A 1 361 ? -9.181 -12.989 -18.742 1.00 94.00 361 SER A C 1
ATOM 2905 O O . SER A 1 361 ? -8.738 -12.062 -18.069 1.00 94.00 361 SER A O 1
ATOM 2907 N N . LEU A 1 362 ? -8.393 -13.829 -19.419 1.00 92.88 362 LEU A N 1
ATOM 2908 C CA . LEU A 1 362 ? -6.931 -13.695 -19.471 1.00 92.88 362 LEU A CA 1
ATOM 2909 C C . LEU A 1 362 ? -6.501 -12.305 -19.964 1.00 92.88 362 LEU A C 1
ATOM 2911 O O . LEU A 1 362 ? -7.242 -11.640 -20.695 1.00 92.88 362 LEU A O 1
ATOM 2915 N N . PHE A 1 363 ? -5.276 -11.905 -19.618 1.00 95.50 363 PHE A N 1
ATOM 2916 C CA . PHE A 1 363 ? -4.688 -10.666 -20.126 1.00 95.50 363 PHE A CA 1
ATOM 2917 C C . PHE A 1 363 ? -4.722 -10.650 -21.671 1.00 95.50 363 PHE A C 1
ATOM 2919 O O . PHE A 1 363 ? -4.372 -11.653 -22.305 1.00 95.50 363 PHE A O 1
ATOM 2926 N N . PRO A 1 364 ? -5.149 -9.546 -22.311 1.00 94.31 364 PRO A N 1
ATOM 2927 C CA . PRO A 1 364 ? -5.403 -9.527 -23.746 1.00 94.31 364 PRO A CA 1
ATOM 2928 C C . PRO A 1 364 ? -4.131 -9.741 -24.575 1.00 94.31 364 PRO A C 1
ATOM 2930 O O . PRO A 1 364 ? -3.103 -9.105 -24.351 1.00 94.31 364 PRO A O 1
ATOM 2933 N N . LEU A 1 365 ? -4.227 -10.591 -25.601 1.00 92.19 365 LEU A N 1
ATOM 2934 C CA . LEU A 1 365 ? -3.245 -10.685 -26.681 1.00 92.19 365 LEU A CA 1
ATOM 2935 C C . LEU A 1 365 ? -3.950 -10.535 -28.042 1.00 92.19 365 LEU A C 1
ATOM 2937 O O . LEU A 1 365 ? -4.935 -11.236 -28.287 1.00 92.19 365 LEU A O 1
ATOM 2941 N N . PRO A 1 366 ? -3.445 -9.683 -28.957 1.00 94.06 366 PRO A N 1
ATOM 2942 C CA . PRO A 1 366 ? -2.286 -8.801 -28.791 1.00 94.06 366 PRO A CA 1
ATOM 2943 C C . PRO A 1 366 ? -2.551 -7.643 -27.811 1.00 94.06 366 PRO A C 1
ATOM 2945 O O . PRO A 1 366 ? -3.659 -7.119 -27.748 1.00 94.06 366 PRO A O 1
ATOM 2948 N N . TYR A 1 367 ? -1.502 -7.224 -27.101 1.00 95.56 367 TYR A N 1
ATOM 2949 C CA . TYR A 1 367 ? -1.456 -5.983 -26.326 1.00 95.56 367 TYR A CA 1
ATOM 2950 C C . TYR A 1 367 ? -0.436 -5.041 -26.965 1.00 95.56 367 TYR A C 1
ATOM 2952 O O . TYR A 1 367 ? 0.666 -5.469 -27.315 1.00 95.56 367 TYR A O 1
ATOM 2960 N N . GLU A 1 368 ? -0.792 -3.769 -27.106 1.00 95.69 368 GLU A N 1
ATOM 2961 C CA . GLU A 1 368 ? 0.098 -2.715 -27.584 1.00 95.69 368 GLU A CA 1
ATOM 2962 C C . GLU A 1 368 ? -0.094 -1.477 -26.711 1.00 95.69 368 GLU A C 1
ATOM 2964 O O . GLU A 1 368 ? -1.218 -1.027 -26.507 1.00 95.69 368 GLU A O 1
ATOM 2969 N N . GLU A 1 369 ? 1.012 -0.911 -26.231 1.00 95.56 369 GLU A N 1
ATOM 2970 C CA . GLU A 1 369 ? 1.020 0.368 -25.533 1.00 95.56 369 GLU A CA 1
ATOM 2971 C C . GLU A 1 369 ? 1.977 1.329 -26.247 1.00 95.56 369 GLU A C 1
ATOM 2973 O O . GLU A 1 369 ? 3.123 0.997 -26.562 1.00 95.56 369 GLU A O 1
ATOM 2978 N N . THR A 1 370 ? 1.486 2.535 -26.522 1.00 95.31 370 THR A N 1
ATOM 2979 C CA . THR A 1 370 ? 2.211 3.592 -27.240 1.00 95.31 370 THR A CA 1
ATOM 2980 C C . THR A 1 370 ? 2.539 4.785 -26.348 1.00 95.31 370 THR A C 1
ATOM 2982 O O . THR A 1 370 ? 3.296 5.656 -26.769 1.00 95.31 370 THR A O 1
ATOM 2985 N N . PHE A 1 371 ? 1.970 4.838 -25.143 1.00 97.12 371 PHE A N 1
ATOM 2986 C CA . PHE A 1 371 ? 2.050 5.887 -24.127 1.00 97.12 371 PHE A CA 1
ATOM 2987 C C . PHE A 1 371 ? 1.450 7.250 -24.517 1.00 97.12 371 PHE A C 1
ATOM 2989 O O . PHE A 1 371 ? 1.483 8.186 -23.719 1.00 97.12 371 PHE A O 1
ATOM 2996 N N . GLN A 1 372 ? 0.869 7.403 -25.714 1.00 95.88 372 GLN A N 1
ATOM 2997 C CA . GLN A 1 372 ? 0.430 8.723 -26.198 1.00 95.88 372 GLN A CA 1
ATOM 2998 C C . GLN A 1 372 ? -0.792 9.284 -25.448 1.00 95.88 372 GLN A C 1
ATOM 3000 O O . GLN A 1 372 ? -0.923 10.506 -25.330 1.00 95.88 372 GLN A O 1
ATOM 3005 N N . ASN A 1 373 ? -1.636 8.420 -24.876 1.00 95.06 373 ASN A N 1
ATOM 3006 C CA . ASN A 1 373 ? -2.866 8.812 -24.174 1.00 95.06 373 ASN A CA 1
ATOM 3007 C C . ASN A 1 373 ? -2.653 9.239 -22.706 1.00 95.06 373 ASN A C 1
ATOM 3009 O O . ASN A 1 373 ? -3.560 9.804 -22.103 1.00 95.06 373 ASN A O 1
ATOM 3013 N N . TYR A 1 374 ? -1.461 9.025 -22.144 1.00 95.44 374 TYR A N 1
ATOM 3014 C CA . TYR A 1 374 ? -1.161 9.287 -20.731 1.00 95.44 374 TYR A CA 1
ATOM 3015 C C . TYR A 1 374 ? -0.836 10.754 -20.453 1.00 95.44 374 TYR A C 1
ATOM 3017 O O . TYR A 1 374 ? -0.353 11.484 -21.328 1.00 95.44 374 TYR A O 1
ATOM 3025 N N . SER A 1 375 ? -1.036 11.187 -19.211 1.00 94.69 375 SER A N 1
ATOM 3026 C CA . SER A 1 375 ? -0.517 12.470 -18.725 1.00 94.69 375 SER A CA 1
ATOM 3027 C C . SER A 1 375 ? 0.988 12.388 -18.441 1.00 94.69 375 SER A C 1
ATOM 3029 O O . SER A 1 375 ? 1.524 11.314 -18.180 1.00 94.69 375 SER A O 1
ATOM 3031 N N . LEU A 1 376 ? 1.692 13.523 -18.480 1.00 94.56 376 LEU A N 1
ATOM 3032 C CA . LEU A 1 376 ? 3.110 13.554 -18.102 1.00 94.56 376 LEU A CA 1
ATOM 3033 C C . LEU A 1 376 ? 3.273 13.267 -16.604 1.00 94.56 376 LEU A C 1
ATOM 3035 O O . LEU A 1 376 ? 2.505 13.781 -15.788 1.00 94.56 376 LEU A O 1
ATOM 3039 N N . ASN A 1 377 ? 4.314 12.515 -16.250 1.00 93.50 377 ASN A N 1
ATOM 3040 C CA . ASN A 1 377 ? 4.606 12.011 -14.902 1.00 93.50 377 ASN A CA 1
ATOM 3041 C C . ASN A 1 377 ? 3.568 11.010 -14.348 1.00 93.50 377 ASN A C 1
ATOM 3043 O O . ASN A 1 377 ? 3.590 10.705 -13.157 1.00 93.50 377 ASN A O 1
ATOM 3047 N N . GLN A 1 378 ? 2.655 10.510 -15.189 1.00 94.06 378 GLN A N 1
ATOM 3048 C CA . GLN A 1 378 ? 1.776 9.389 -14.852 1.00 94.06 378 GLN A CA 1
ATOM 3049 C C . GLN A 1 378 ? 2.558 8.070 -14.951 1.00 94.06 378 GLN A C 1
ATOM 3051 O O . GLN A 1 378 ? 3.480 7.959 -15.761 1.00 94.06 378 GLN A O 1
ATOM 3056 N N . GLU A 1 379 ? 2.180 7.077 -14.155 1.00 94.25 379 GLU A N 1
ATOM 3057 C CA . GLU A 1 379 ? 2.638 5.692 -14.300 1.00 94.25 379 GLU A CA 1
ATOM 3058 C C . GLU A 1 379 ? 1.834 4.983 -15.417 1.00 94.25 379 GLU A C 1
ATOM 3060 O O . GLU A 1 379 ? 0.652 5.299 -15.583 1.00 94.25 379 GLU A O 1
ATOM 3065 N N . PRO A 1 380 ? 2.430 4.092 -16.236 1.00 94.75 380 PRO A N 1
ATOM 3066 C CA . PRO A 1 380 ? 1.692 3.379 -17.280 1.00 94.75 380 PRO A CA 1
ATOM 3067 C C . PRO A 1 380 ? 0.752 2.319 -16.696 1.00 94.75 380 PRO A C 1
ATOM 3069 O O . PRO A 1 380 ? 1.143 1.585 -15.791 1.00 94.75 380 PRO A O 1
ATOM 3072 N N . ASP A 1 381 ? -0.445 2.162 -17.264 1.00 94.00 381 ASP A N 1
ATOM 3073 C CA . ASP A 1 381 ? -1.393 1.153 -16.793 1.00 94.00 381 ASP A CA 1
ATOM 3074 C C . ASP A 1 381 ? -0.854 -0.259 -17.087 1.00 94.00 381 ASP A C 1
ATOM 3076 O O . ASP A 1 381 ? -0.170 -0.500 -18.088 1.00 94.00 381 ASP A O 1
ATOM 3080 N N . ASN A 1 382 ? -1.174 -1.213 -16.208 1.00 94.88 382 ASN A N 1
ATOM 3081 C CA . ASN A 1 382 ? -0.747 -2.620 -16.250 1.00 94.88 382 ASN A CA 1
ATOM 3082 C C . ASN A 1 382 ? 0.772 -2.877 -16.127 1.00 94.88 382 ASN A C 1
ATOM 3084 O O . ASN A 1 382 ? 1.165 -4.018 -15.876 1.00 94.88 382 ASN A O 1
ATOM 3088 N N . LEU A 1 383 ? 1.639 -1.876 -16.288 1.00 95.12 383 LEU A N 1
ATOM 3089 C CA . LEU A 1 383 ? 3.070 -2.015 -16.037 1.00 95.12 383 LEU A CA 1
ATOM 3090 C C . LEU A 1 383 ? 3.318 -1.869 -14.531 1.00 95.12 383 LEU A C 1
ATOM 3092 O O . LEU A 1 383 ? 3.174 -0.778 -14.000 1.00 95.12 383 LEU A O 1
ATOM 3096 N N . ALA A 1 384 ? 3.701 -2.950 -13.851 1.00 94.81 384 ALA A N 1
ATOM 3097 C CA . ALA A 1 384 ? 3.905 -2.973 -12.403 1.00 94.81 384 ALA A CA 1
ATOM 3098 C C . ALA A 1 384 ? 5.407 -2.996 -12.052 1.00 94.81 384 ALA A C 1
ATOM 3100 O O . ALA A 1 384 ? 6.043 -4.055 -12.173 1.00 94.81 384 ALA A O 1
ATOM 3101 N N . PRO A 1 385 ? 6.013 -1.873 -11.616 1.00 93.94 385 PRO A N 1
ATOM 3102 C CA . PRO A 1 385 ? 7.383 -1.857 -11.116 1.00 93.94 385 PRO A CA 1
ATOM 3103 C C . PRO A 1 385 ? 7.538 -2.764 -9.899 1.00 93.94 385 PRO A C 1
ATOM 3105 O O . PRO A 1 385 ? 6.775 -2.679 -8.944 1.00 93.94 385 PRO A O 1
ATOM 3108 N N . GLN A 1 386 ? 8.545 -3.630 -9.940 1.00 91.94 386 GLN A N 1
ATOM 3109 C CA . GLN A 1 386 ? 8.984 -4.422 -8.792 1.00 91.94 386 GLN A CA 1
ATOM 3110 C C . GLN A 1 386 ? 10.142 -3.712 -8.080 1.00 91.94 386 GLN A C 1
ATOM 3112 O O . GLN A 1 386 ? 10.192 -3.690 -6.857 1.00 91.94 386 GLN A O 1
ATOM 3117 N N . ILE A 1 387 ? 11.040 -3.074 -8.848 1.00 91.31 387 ILE A N 1
ATOM 3118 C CA . ILE A 1 387 ? 12.095 -2.171 -8.362 1.00 91.31 387 ILE A CA 1
ATOM 3119 C C . ILE A 1 387 ? 12.295 -1.035 -9.364 1.00 91.31 387 ILE A C 1
ATOM 3121 O O . ILE A 1 387 ? 12.380 -1.275 -10.567 1.00 91.31 387 ILE A O 1
ATOM 3125 N N . GLY A 1 388 ? 12.440 0.193 -8.863 1.00 92.06 388 GLY A N 1
ATOM 3126 C CA . GLY A 1 388 ? 12.434 1.412 -9.674 1.00 92.06 388 GLY A CA 1
ATOM 3127 C C . GLY A 1 388 ? 11.024 1.991 -9.809 1.00 92.06 388 GLY A C 1
ATOM 3128 O O . GLY A 1 388 ? 10.092 1.533 -9.157 1.00 92.06 388 GLY A O 1
ATOM 3129 N N . THR A 1 389 ? 10.862 3.016 -10.641 1.00 94.06 389 THR A N 1
ATOM 3130 C CA . THR A 1 389 ? 9.548 3.612 -10.943 1.00 94.06 389 THR A CA 1
ATOM 3131 C C . THR A 1 389 ? 9.541 4.136 -12.372 1.00 94.06 389 THR A C 1
ATOM 3133 O O . THR A 1 389 ? 10.568 4.633 -12.844 1.00 94.06 389 THR A O 1
ATOM 3136 N N . TRP A 1 390 ? 8.418 3.981 -13.074 1.00 96.38 390 TRP A N 1
ATOM 3137 C CA . TRP A 1 390 ? 8.286 4.346 -14.482 1.00 96.38 390 TRP A CA 1
ATOM 3138 C C . TRP A 1 390 ? 7.293 5.488 -14.643 1.00 96.38 390 TRP A C 1
ATOM 3140 O O . TRP A 1 390 ? 6.132 5.363 -14.280 1.00 96.38 390 TRP A O 1
ATOM 3150 N N . GLU A 1 391 ? 7.743 6.587 -15.243 1.00 96.75 391 GLU A N 1
ATOM 3151 C CA . GLU A 1 391 ? 6.907 7.761 -15.505 1.00 96.75 391 GLU A CA 1
ATOM 3152 C C . GLU A 1 391 ? 6.852 8.086 -16.993 1.00 96.75 391 GLU A C 1
ATOM 3154 O O . GLU A 1 391 ? 7.844 7.958 -17.718 1.00 96.75 391 GLU A O 1
ATOM 3159 N N . ILE A 1 392 ? 5.690 8.551 -17.450 1.00 97.25 392 ILE A N 1
ATOM 3160 C CA . ILE A 1 392 ? 5.511 9.043 -18.810 1.00 97.25 392 ILE A CA 1
ATOM 3161 C C . ILE A 1 392 ? 6.168 10.409 -18.974 1.00 97.25 392 ILE A C 1
ATOM 3163 O O . ILE A 1 392 ? 5.724 11.413 -18.416 1.00 97.25 392 ILE A O 1
ATOM 3167 N N . LEU A 1 393 ? 7.197 10.451 -19.811 1.00 95.56 393 LEU A N 1
ATOM 3168 C CA . LEU A 1 393 ? 7.830 11.671 -20.292 1.00 95.56 393 LEU A CA 1
ATOM 3169 C C . LEU A 1 393 ? 7.548 11.858 -21.785 1.00 95.56 393 LEU A C 1
ATOM 3171 O O . LEU A 1 393 ? 6.962 11.000 -22.444 1.00 95.56 393 LEU A O 1
ATOM 3175 N N . GLN A 1 394 ? 7.966 13.001 -22.322 1.00 95.00 394 GLN A N 1
ATOM 3176 C CA . GLN A 1 394 ? 7.801 13.357 -23.726 1.00 95.00 394 GLN A CA 1
ATOM 3177 C C . GLN A 1 394 ? 9.132 13.817 -24.314 1.00 95.00 394 GLN A C 1
ATOM 3179 O O . GLN A 1 394 ? 9.863 14.594 -23.701 1.00 95.00 394 GLN A O 1
ATOM 3184 N N . ASP A 1 395 ? 9.448 13.339 -25.514 1.00 89.69 395 ASP A N 1
ATOM 3185 C CA . ASP A 1 395 ? 10.620 13.787 -26.256 1.00 89.69 395 ASP A CA 1
ATOM 3186 C C . ASP A 1 395 ? 10.336 15.175 -26.851 1.00 89.69 395 ASP A C 1
ATOM 3188 O O . ASP A 1 395 ? 9.388 15.352 -27.619 1.00 89.69 395 ASP A O 1
ATOM 3192 N N . VAL A 1 396 ? 11.146 16.167 -26.472 1.00 85.75 396 VAL A N 1
ATOM 3193 C CA . VAL A 1 396 ? 10.910 17.591 -26.778 1.00 85.75 396 VAL A CA 1
ATOM 3194 C C . VAL A 1 396 ? 10.879 17.869 -28.286 1.00 85.75 396 VAL A C 1
ATOM 3196 O O . VAL A 1 396 ? 10.128 18.730 -28.735 1.00 85.75 396 VAL A O 1
ATOM 3199 N N . ASN A 1 397 ? 11.650 17.120 -29.079 1.00 86.69 397 ASN A N 1
ATOM 3200 C CA . ASN A 1 397 ? 11.783 17.349 -30.520 1.00 86.69 397 ASN A CA 1
ATOM 3201 C C . ASN A 1 397 ? 10.672 16.672 -31.330 1.00 86.69 397 ASN A C 1
ATOM 3203 O O . ASN A 1 397 ? 10.255 17.184 -32.365 1.00 86.69 397 ASN A O 1
ATOM 3207 N N . THR A 1 398 ? 10.213 15.501 -30.883 1.00 88.12 398 THR A N 1
ATOM 3208 C CA . THR A 1 398 ? 9.251 14.664 -31.623 1.00 88.12 398 THR A CA 1
ATOM 3209 C C . THR A 1 398 ? 7.845 14.666 -31.027 1.00 88.12 398 THR A C 1
ATOM 3211 O O . THR A 1 398 ? 6.948 14.045 -31.592 1.00 88.12 398 THR A O 1
ATOM 3214 N N . SER A 1 399 ? 7.651 15.295 -29.861 1.00 89.31 399 SER A N 1
ATOM 3215 C CA . SER A 1 399 ? 6.430 15.225 -29.041 1.00 89.31 399 SER A CA 1
ATOM 3216 C C . SER A 1 399 ? 5.965 13.798 -28.698 1.00 89.31 399 SER A C 1
ATOM 3218 O O . SER A 1 399 ? 4.863 13.619 -28.180 1.00 89.31 399 SER A O 1
ATOM 3220 N N . THR A 1 400 ? 6.793 12.778 -28.936 1.00 92.56 400 THR A N 1
ATOM 3221 C CA . THR A 1 400 ? 6.449 11.375 -28.680 1.00 92.56 400 THR A CA 1
ATOM 3222 C C . THR A 1 400 ? 6.565 11.085 -27.189 1.00 92.56 400 THR A C 1
ATOM 3224 O O . THR A 1 400 ? 7.628 11.292 -26.600 1.00 92.56 400 THR A O 1
ATOM 3227 N N . LYS A 1 401 ? 5.486 10.590 -26.575 1.00 96.94 401 LYS A N 1
ATOM 3228 C CA . LYS A 1 401 ? 5.508 10.117 -25.182 1.00 96.94 401 LYS A CA 1
ATOM 3229 C C . LYS A 1 401 ? 6.164 8.741 -25.043 1.00 96.94 401 LYS A C 1
ATOM 3231 O O . LYS A 1 401 ? 6.080 7.928 -25.963 1.00 96.94 401 LYS A O 1
ATOM 3236 N N . PHE A 1 402 ? 6.803 8.490 -23.904 1.00 96.12 402 PHE A N 1
ATOM 3237 C CA . PHE A 1 402 ? 7.450 7.222 -23.554 1.00 96.12 402 PHE A CA 1
ATOM 3238 C C . PHE A 1 402 ? 7.538 7.044 -22.032 1.00 96.12 402 PHE A C 1
ATOM 3240 O O . PHE A 1 402 ? 7.650 8.028 -21.305 1.00 96.12 402 PHE A O 1
ATOM 3247 N N . ALA A 1 403 ? 7.547 5.799 -21.550 1.00 97.06 403 ALA A N 1
ATOM 3248 C CA . ALA A 1 403 ? 7.841 5.496 -20.149 1.00 97.06 403 ALA A CA 1
ATOM 3249 C C . ALA A 1 403 ? 9.359 5.523 -19.878 1.00 97.06 403 ALA A C 1
ATOM 3251 O O . ALA A 1 403 ? 10.135 4.935 -20.636 1.00 97.06 403 ALA A O 1
ATOM 3252 N N . ARG A 1 404 ? 9.792 6.174 -18.791 1.00 95.50 404 ARG A N 1
ATOM 3253 C CA . ARG A 1 404 ? 11.195 6.238 -18.341 1.00 95.50 404 ARG A CA 1
ATOM 3254 C C . ARG A 1 404 ? 11.331 5.720 -16.912 1.00 95.50 404 ARG A C 1
ATOM 3256 O O . ARG A 1 404 ? 10.577 6.144 -16.047 1.00 95.50 404 ARG A O 1
ATOM 3263 N N . GLN A 1 405 ? 12.345 4.890 -16.665 1.00 94.88 405 GLN A N 1
ATOM 3264 C CA . GLN A 1 405 ? 12.777 4.518 -15.315 1.00 94.88 405 GLN A CA 1
ATOM 3265 C C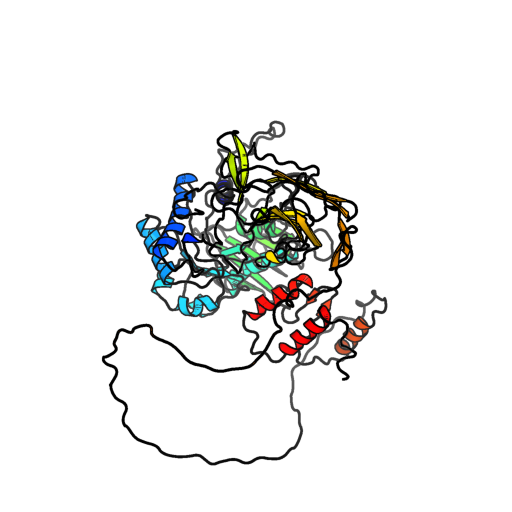 . GLN A 1 405 ? 13.437 5.735 -14.632 1.00 94.88 405 GLN A C 1
ATOM 3267 O O . GLN A 1 405 ? 14.425 6.260 -15.154 1.00 94.88 405 GLN A O 1
ATOM 3272 N N . MET A 1 406 ? 12.886 6.205 -13.509 1.00 93.62 406 MET A N 1
ATOM 3273 C CA . MET A 1 406 ? 13.259 7.488 -12.884 1.00 93.62 406 MET A CA 1
ATOM 3274 C C . MET A 1 406 ? 14.260 7.378 -11.723 1.00 93.62 406 MET A C 1
ATOM 3276 O O . MET A 1 406 ? 14.919 8.363 -11.397 1.00 93.62 406 MET A O 1
ATOM 3280 N N . VAL A 1 407 ? 14.396 6.210 -11.088 1.00 91.31 407 VAL A N 1
ATOM 3281 C CA . VAL A 1 407 ? 15.286 5.997 -9.935 1.00 91.31 407 VAL A CA 1
ATOM 3282 C C . VAL A 1 407 ? 16.729 5.818 -10.409 1.00 91.31 407 VAL A C 1
ATOM 3284 O O . VAL A 1 407 ? 17.095 4.753 -10.903 1.00 91.31 407 VAL A O 1
ATOM 3287 N N . ALA A 1 408 ? 17.564 6.846 -10.239 1.00 88.62 408 ALA A N 1
ATOM 3288 C CA . ALA A 1 408 ? 18.986 6.799 -10.601 1.00 88.62 408 ALA A CA 1
ATOM 3289 C C . ALA A 1 408 ? 19.889 6.167 -9.521 1.00 88.62 408 ALA A C 1
ATOM 3291 O O . ALA A 1 408 ? 21.001 5.737 -9.819 1.00 88.62 408 ALA A O 1
ATOM 3292 N N . LYS A 1 409 ? 19.438 6.124 -8.260 1.00 88.81 409 LYS A N 1
ATOM 3293 C CA . LYS A 1 409 ? 20.185 5.580 -7.112 1.00 88.81 409 LYS A CA 1
ATOM 3294 C C . LYS A 1 409 ? 19.268 4.737 -6.240 1.00 88.81 409 LYS A C 1
ATOM 3296 O O . LYS A 1 409 ? 18.127 5.126 -6.007 1.00 88.81 409 LYS A O 1
ATOM 3301 N N . GLN A 1 410 ? 19.786 3.629 -5.715 1.00 89.25 410 GLN A N 1
ATOM 3302 C CA . GLN A 1 410 ? 19.052 2.752 -4.802 1.00 89.25 410 GLN A CA 1
ATOM 3303 C C . GLN A 1 410 ? 18.471 3.557 -3.620 1.00 89.25 410 GLN A C 1
ATOM 3305 O O . GLN A 1 410 ? 19.229 4.284 -2.970 1.00 89.25 410 GLN A O 1
ATOM 3310 N N . PRO A 1 411 ? 17.154 3.481 -3.344 1.00 92.75 411 PRO A N 1
ATOM 3311 C CA . PRO A 1 411 ? 16.541 4.187 -2.220 1.00 92.75 411 PRO A CA 1
ATOM 3312 C C . PRO A 1 411 ? 17.106 3.703 -0.879 1.00 92.75 411 PRO A C 1
ATOM 3314 O O . PRO A 1 411 ? 17.749 2.656 -0.809 1.00 92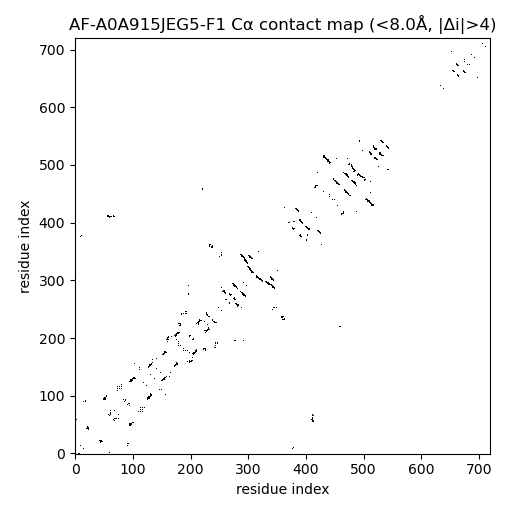.75 411 PRO A O 1
ATOM 3317 N N . VAL A 1 412 ? 16.795 4.432 0.194 1.00 94.25 412 VAL A N 1
ATOM 3318 C CA . VAL A 1 412 ? 16.816 3.868 1.548 1.00 94.25 412 VAL A CA 1
ATOM 3319 C C . VAL A 1 412 ? 15.696 2.836 1.604 1.00 94.25 412 VAL A C 1
ATOM 3321 O O . VAL A 1 412 ? 14.525 3.157 1.829 1.00 94.25 412 VAL A O 1
ATOM 3324 N N . ALA A 1 413 ? 16.043 1.612 1.233 1.00 91.19 413 ALA A N 1
ATOM 3325 C CA . ALA A 1 413 ? 15.076 0.570 0.960 1.00 91.19 413 ALA A CA 1
ATOM 3326 C C . ALA A 1 413 ? 14.470 0.044 2.262 1.00 91.19 413 ALA A C 1
ATOM 3328 O O . ALA A 1 413 ? 15.128 0.016 3.301 1.00 91.19 413 ALA A O 1
ATOM 3329 N N . TRP A 1 414 ? 13.221 -0.421 2.190 1.00 91.50 414 TRP A N 1
ATOM 3330 C CA . TRP A 1 414 ? 12.611 -1.134 3.308 1.00 91.50 414 TRP A CA 1
ATOM 3331 C C . TRP A 1 414 ? 13.476 -2.341 3.689 1.00 91.50 414 TRP A C 1
ATOM 3333 O O . TRP A 1 414 ? 13.804 -2.538 4.852 1.00 91.50 414 TRP A O 1
ATOM 3343 N N . CYS A 1 415 ? 13.904 -3.135 2.714 1.00 85.31 415 CYS A N 1
ATOM 3344 C CA . CYS A 1 415 ? 14.724 -4.328 2.903 1.00 85.31 415 CYS A CA 1
ATOM 3345 C C . CYS A 1 415 ? 15.915 -4.362 1.937 1.00 85.31 415 CYS A C 1
ATOM 3347 O O . CYS A 1 415 ? 16.034 -3.511 1.057 1.00 85.31 415 CYS A O 1
ATOM 3349 N N . ASP A 1 416 ? 16.778 -5.367 2.085 1.00 84.62 416 ASP A N 1
ATOM 3350 C CA . ASP A 1 416 ? 17.940 -5.565 1.219 1.00 84.62 416 ASP A CA 1
ATOM 3351 C C . ASP A 1 416 ? 17.510 -5.862 -0.226 1.00 84.62 416 ASP A C 1
ATOM 3353 O O . ASP A 1 416 ? 17.084 -6.969 -0.558 1.00 84.62 416 ASP A O 1
ATOM 3357 N N . ILE A 1 417 ? 17.643 -4.858 -1.092 1.00 86.62 417 ILE A N 1
ATOM 3358 C CA . ILE A 1 417 ? 17.403 -4.951 -2.535 1.00 86.62 417 ILE A CA 1
ATOM 3359 C C . ILE A 1 417 ? 18.714 -4.788 -3.305 1.00 86.62 417 ILE A C 1
ATOM 3361 O O . ILE A 1 417 ? 19.664 -4.162 -2.836 1.00 86.62 417 ILE A O 1
ATOM 3365 N N . GLN A 1 418 ? 18.747 -5.334 -4.515 1.00 85.31 418 GLN A N 1
ATOM 3366 C CA . GLN A 1 418 ? 19.812 -5.094 -5.489 1.00 85.31 418 GLN A CA 1
ATOM 3367 C C . GLN A 1 418 ? 19.462 -3.897 -6.401 1.00 85.31 418 GLN A C 1
ATOM 3369 O O . GLN A 1 418 ? 18.289 -3.509 -6.455 1.00 85.31 418 GLN A O 1
ATOM 3374 N N . PRO A 1 419 ? 20.419 -3.312 -7.144 1.00 84.81 419 PRO A N 1
ATOM 3375 C CA . PRO A 1 419 ? 20.184 -2.144 -7.996 1.00 84.81 419 PRO A CA 1
ATOM 3376 C C . PRO A 1 419 ? 19.776 -2.516 -9.438 1.00 84.81 419 PRO A C 1
ATOM 3378 O O . PRO A 1 419 ? 20.303 -1.949 -10.393 1.00 84.81 419 PRO A O 1
ATOM 3381 N N . TYR A 1 420 ? 18.837 -3.454 -9.617 1.00 88.12 420 TYR A N 1
ATOM 3382 C CA . TYR A 1 420 ? 18.361 -3.901 -10.937 1.00 88.12 420 TYR A CA 1
ATOM 3383 C C . TYR A 1 420 ? 16.880 -3.544 -11.146 1.00 88.12 420 TYR A C 1
ATOM 3385 O O . TYR A 1 420 ? 16.005 -4.336 -10.797 1.00 88.12 420 TYR A O 1
ATOM 3393 N N . PRO A 1 421 ? 16.558 -2.361 -11.706 1.00 92.19 421 PRO A N 1
ATOM 3394 C CA . PRO A 1 421 ? 15.177 -1.977 -11.956 1.00 92.19 421 PRO A CA 1
ATOM 3395 C C . PRO A 1 421 ? 14.449 -2.976 -12.860 1.00 92.19 421 PRO A C 1
ATOM 3397 O O . PRO A 1 421 ? 14.946 -3.346 -13.924 1.00 92.19 421 PRO A O 1
ATOM 3400 N N . LEU A 1 422 ? 13.245 -3.365 -12.451 1.00 92.44 422 LEU A N 1
ATOM 3401 C CA . LEU A 1 422 ? 12.374 -4.295 -13.163 1.00 92.44 422 LEU A CA 1
ATOM 3402 C C . LEU A 1 422 ? 10.923 -3.833 -13.050 1.00 92.44 422 LEU A C 1
ATOM 3404 O O . LEU A 1 422 ? 10.465 -3.491 -11.961 1.00 92.44 422 LEU A O 1
ATOM 3408 N N . ALA A 1 423 ? 10.190 -3.909 -14.157 1.00 94.44 423 ALA A N 1
ATOM 3409 C CA . ALA A 1 423 ? 8.738 -3.817 -14.188 1.00 94.44 423 ALA A CA 1
ATOM 3410 C C . ALA A 1 423 ? 8.165 -4.975 -15.015 1.00 94.44 423 ALA A C 1
ATOM 3412 O O . ALA A 1 423 ? 8.786 -5.408 -15.990 1.00 94.44 423 ALA A O 1
ATOM 3413 N N . ILE A 1 424 ? 6.999 -5.478 -14.613 1.00 94.31 424 ILE A N 1
ATOM 3414 C CA . ILE A 1 424 ? 6.316 -6.617 -15.245 1.00 94.31 424 ILE A CA 1
ATOM 3415 C C . ILE A 1 424 ? 4.971 -6.209 -15.841 1.00 94.31 424 ILE A C 1
ATOM 3417 O O . ILE A 1 424 ? 4.366 -5.229 -15.417 1.00 94.31 424 ILE A O 1
ATOM 3421 N N . ILE A 1 425 ? 4.505 -6.977 -16.823 1.00 94.94 425 ILE A N 1
ATOM 3422 C CA . ILE A 1 425 ? 3.198 -6.818 -17.464 1.00 94.94 425 ILE A CA 1
ATOM 3423 C C . ILE A 1 425 ? 2.775 -8.146 -18.104 1.00 94.94 425 ILE A C 1
ATOM 3425 O O . ILE A 1 425 ? 3.629 -8.891 -18.593 1.00 94.94 425 ILE A O 1
ATOM 3429 N N . GLY A 1 426 ? 1.471 -8.424 -18.139 1.00 93.12 426 GLY A N 1
ATOM 3430 C CA . GLY A 1 426 ? 0.905 -9.592 -18.816 1.00 93.12 426 GLY A CA 1
ATOM 3431 C C . GLY A 1 426 ? 0.459 -10.698 -17.861 1.00 93.12 426 GLY A C 1
ATOM 3432 O O . GLY A 1 426 ? -0.033 -10.429 -16.772 1.00 93.12 426 GLY A O 1
ATOM 3433 N N . ASP A 1 427 ? 0.607 -11.950 -18.291 1.00 89.19 427 ASP A N 1
ATOM 3434 C CA . ASP A 1 427 ? 0.043 -13.127 -17.627 1.00 89.19 427 ASP A CA 1
ATOM 3435 C C . ASP A 1 427 ? 1.068 -14.275 -17.615 1.00 89.19 427 ASP A C 1
ATOM 3437 O O . ASP A 1 427 ? 1.718 -14.563 -18.627 1.00 89.19 427 ASP A O 1
ATOM 3441 N N . GLN A 1 428 ? 1.231 -14.938 -16.466 1.00 84.56 428 GLN A N 1
ATOM 3442 C CA . GLN A 1 428 ? 2.210 -16.019 -16.290 1.00 84.56 428 GLN A CA 1
ATOM 3443 C C . GLN A 1 428 ? 1.880 -17.268 -17.138 1.00 84.56 428 GLN A C 1
ATOM 3445 O O . GLN A 1 428 ? 2.777 -18.041 -17.499 1.00 84.56 428 GLN A O 1
ATOM 3450 N N . SER A 1 429 ? 0.608 -17.451 -17.514 1.00 85.06 429 SER A N 1
ATOM 3451 C CA . SER A 1 429 ? 0.135 -18.569 -18.340 1.00 85.06 429 SER A CA 1
ATOM 3452 C C . SER A 1 429 ? 0.601 -18.499 -19.801 1.00 85.06 429 SER A C 1
ATOM 3454 O O . SER A 1 429 ? 0.630 -19.528 -20.483 1.00 85.06 429 SER A O 1
ATOM 3456 N N . PHE A 1 430 ? 1.026 -17.327 -20.293 1.00 87.81 430 PHE A N 1
ATOM 3457 C CA . PHE A 1 430 ? 1.438 -17.130 -21.686 1.00 87.81 430 PHE A CA 1
ATOM 3458 C C . PHE A 1 430 ? 2.563 -18.084 -22.101 1.00 87.81 430 PHE A C 1
ATOM 3460 O O . PHE A 1 430 ? 3.651 -18.071 -21.528 1.00 87.81 430 PHE A O 1
ATOM 3467 N N . THR A 1 431 ? 2.313 -18.914 -23.117 1.00 82.19 431 THR A N 1
ATOM 3468 C CA . THR A 1 431 ? 3.277 -19.887 -23.658 1.00 82.19 431 THR A CA 1
ATOM 3469 C C . THR A 1 431 ? 4.015 -19.320 -24.868 1.00 82.19 431 THR A C 1
ATOM 3471 O O . THR A 1 431 ? 5.139 -18.850 -24.724 1.00 82.19 431 THR A O 1
ATOM 3474 N N . ASP A 1 432 ? 3.394 -19.325 -26.047 1.00 84.12 432 ASP A N 1
ATOM 3475 C CA . ASP A 1 432 ? 3.946 -18.700 -27.253 1.00 84.12 432 ASP A CA 1
ATOM 3476 C C . ASP A 1 432 ? 3.757 -17.174 -27.176 1.00 84.12 432 ASP A C 1
ATOM 3478 O O . ASP A 1 432 ? 2.628 -16.685 -27.155 1.00 84.12 432 ASP A O 1
ATOM 3482 N N . LEU A 1 433 ? 4.855 -16.411 -27.151 1.00 87.00 433 LEU A N 1
ATOM 3483 C CA . LEU A 1 433 ? 4.840 -14.956 -26.963 1.00 87.00 433 LEU A CA 1
ATOM 3484 C C . LEU A 1 433 ? 5.850 -14.264 -27.885 1.00 87.00 433 LEU A C 1
ATOM 3486 O O . LEU A 1 433 ? 6.980 -14.720 -28.053 1.00 87.00 433 LEU A O 1
ATOM 3490 N N . ASN A 1 434 ? 5.465 -13.118 -28.447 1.00 88.81 434 ASN A N 1
ATOM 3491 C CA . ASN A 1 434 ? 6.383 -12.210 -29.129 1.00 88.81 434 ASN A CA 1
ATOM 3492 C C . ASN A 1 434 ? 6.350 -10.839 -28.453 1.00 88.81 434 ASN A C 1
ATOM 3494 O O . ASN A 1 434 ? 5.444 -10.051 -28.711 1.00 88.81 434 ASN A O 1
ATOM 3498 N N . LEU A 1 435 ? 7.351 -10.558 -27.621 1.00 90.88 435 LEU A N 1
ATOM 3499 C CA . LEU A 1 435 ? 7.553 -9.235 -27.045 1.00 90.88 435 LEU A CA 1
ATOM 3500 C C . LEU A 1 435 ? 8.314 -8.356 -28.045 1.00 90.88 435 LEU A C 1
ATOM 3502 O O . LEU A 1 435 ? 9.340 -8.772 -28.583 1.00 90.88 435 LEU A O 1
ATOM 3506 N N . THR A 1 436 ? 7.861 -7.122 -28.255 1.00 91.19 436 THR A N 1
ATOM 3507 C CA . THR A 1 436 ? 8.593 -6.098 -29.011 1.00 91.19 436 THR A CA 1
ATOM 3508 C C . THR A 1 436 ? 8.482 -4.765 -28.279 1.00 91.19 436 THR A C 1
ATOM 3510 O O . THR A 1 436 ? 7.385 -4.350 -27.929 1.00 91.19 436 THR A O 1
ATOM 3513 N N . ALA A 1 437 ? 9.608 -4.081 -28.071 1.00 92.69 437 ALA A N 1
ATOM 3514 C CA . ALA A 1 437 ? 9.655 -2.767 -27.433 1.00 92.69 437 ALA A CA 1
ATOM 3515 C C . ALA A 1 437 ? 10.609 -1.823 -28.176 1.00 92.69 437 ALA A C 1
ATOM 3517 O O . ALA A 1 437 ? 11.590 -2.254 -28.794 1.00 92.69 437 ALA A O 1
ATOM 3518 N N . ARG A 1 438 ? 10.340 -0.516 -28.088 1.00 92.06 438 ARG A N 1
ATOM 3519 C CA . ARG A 1 438 ? 11.302 0.528 -28.458 1.00 92.06 438 ARG A CA 1
ATOM 3520 C C . ARG A 1 438 ? 12.014 1.006 -27.200 1.00 92.06 438 ARG A C 1
ATOM 3522 O O . ARG A 1 438 ? 11.359 1.360 -26.228 1.00 92.06 438 ARG A O 1
ATOM 3529 N N . VAL A 1 439 ? 13.340 1.016 -27.233 1.00 92.06 439 VAL A N 1
ATOM 3530 C CA . VAL A 1 439 ? 14.198 1.328 -26.081 1.00 92.06 439 VAL A CA 1
ATOM 3531 C C . VAL A 1 439 ? 15.252 2.367 -26.451 1.00 92.06 439 VAL A C 1
ATOM 3533 O O . VAL A 1 439 ? 15.685 2.434 -27.603 1.00 92.06 439 VAL A O 1
ATOM 3536 N N . ARG A 1 440 ? 15.661 3.178 -25.476 1.00 90.44 440 ARG A N 1
ATOM 3537 C CA . ARG A 1 440 ? 16.693 4.215 -25.597 1.00 90.44 440 ARG A CA 1
ATOM 3538 C C . ARG A 1 440 ? 17.423 4.331 -24.266 1.00 90.44 440 ARG A C 1
ATOM 3540 O O . ARG A 1 440 ? 16.779 4.374 -23.221 1.00 90.44 440 ARG A O 1
ATOM 3547 N N . LEU A 1 441 ? 18.746 4.430 -24.319 1.00 91.25 441 LEU A N 1
ATOM 3548 C CA . LEU A 1 441 ? 19.551 4.885 -23.187 1.00 91.25 441 LEU A CA 1
ATOM 3549 C C . LEU A 1 441 ? 19.634 6.419 -23.187 1.00 91.25 441 LEU A C 1
ATOM 3551 O O . LEU A 1 441 ? 19.776 6.998 -24.270 1.00 91.25 441 LEU A O 1
ATOM 3555 N N . PRO A 1 442 ? 19.573 7.091 -22.024 1.00 88.38 442 PRO A N 1
ATOM 3556 C CA . PRO A 1 442 ? 20.035 8.471 -21.912 1.00 88.38 442 PRO A CA 1
ATOM 3557 C C . PRO A 1 442 ? 21.564 8.523 -22.061 1.00 88.38 442 PRO A C 1
ATOM 3559 O O . PRO A 1 442 ? 22.237 7.505 -21.928 1.00 88.38 442 PRO A O 1
ATOM 3562 N N . ASP A 1 443 ? 22.108 9.702 -22.339 1.00 84.00 443 ASP A N 1
ATOM 3563 C CA . ASP A 1 443 ? 23.537 10.016 -22.229 1.00 84.00 443 ASP A CA 1
ATOM 3564 C C . ASP A 1 443 ? 23.935 10.383 -20.792 1.00 84.00 443 ASP A C 1
ATOM 3566 O O . ASP A 1 443 ? 24.944 9.899 -20.281 1.00 84.00 443 ASP A O 1
ATOM 3570 N N . GLU A 1 444 ? 23.117 11.184 -20.109 1.00 81.25 444 GLU A N 1
ATOM 3571 C CA . GLU A 1 444 ? 23.300 11.495 -18.689 1.00 81.25 444 GLU A CA 1
ATOM 3572 C C . GLU A 1 444 ? 22.855 10.334 -17.786 1.00 81.25 444 GLU A C 1
ATOM 3574 O O . GLU A 1 444 ? 21.737 9.824 -17.910 1.00 81.25 444 GLU A O 1
ATOM 3579 N N . ASN A 1 445 ? 23.717 9.949 -16.835 1.00 80.50 445 ASN A N 1
ATOM 3580 C CA . ASN A 1 445 ? 23.496 8.838 -15.897 1.00 80.50 445 ASN A CA 1
ATOM 3581 C C . ASN A 1 445 ? 23.071 7.531 -16.601 1.00 80.50 445 ASN A C 1
ATOM 3583 O O . ASN A 1 445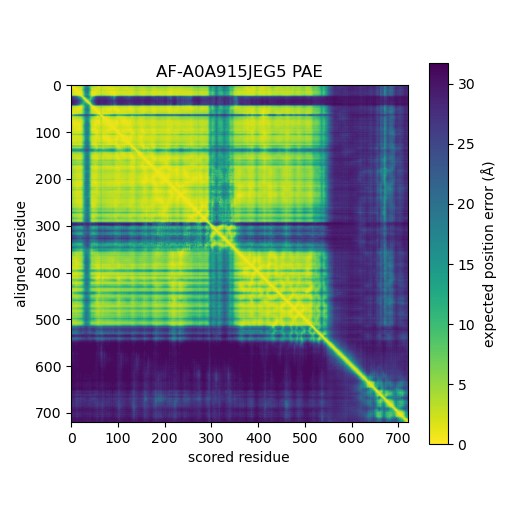 ? 22.183 6.812 -16.135 1.00 80.50 445 ASN A O 1
ATOM 3587 N N . ALA A 1 446 ? 23.686 7.243 -17.752 1.00 77.94 446 ALA A N 1
ATOM 3588 C CA . ALA A 1 446 ? 23.443 6.030 -18.520 1.00 77.94 446 ALA A CA 1
ATOM 3589 C C . ALA A 1 446 ? 23.767 4.764 -17.705 1.00 77.94 446 ALA A C 1
ATOM 3591 O O . ALA A 1 446 ? 24.817 4.674 -17.071 1.00 77.94 446 ALA A O 1
ATOM 3592 N N . THR A 1 447 ? 22.885 3.764 -17.770 1.00 87.19 447 THR A N 1
ATOM 3593 C CA . THR A 1 447 ? 23.187 2.401 -17.302 1.00 87.19 447 THR A CA 1
ATOM 3594 C C . THR A 1 447 ? 24.066 1.673 -18.323 1.00 87.19 447 THR A C 1
ATOM 3596 O O . THR A 1 447 ? 23.952 1.904 -19.529 1.00 87.19 447 THR A O 1
ATOM 3599 N N . GLU A 1 448 ? 24.924 0.766 -17.853 1.00 88.06 448 GLU A N 1
ATOM 3600 C CA . GLU A 1 448 ? 25.794 -0.059 -18.704 1.00 88.06 448 GLU A CA 1
ATOM 3601 C C . GLU A 1 448 ? 24.993 -0.982 -19.634 1.00 88.06 448 GLU A C 1
ATOM 3603 O O . GLU A 1 448 ? 25.406 -1.249 -20.769 1.00 88.06 448 GLU A O 1
ATOM 3608 N N . SER A 1 449 ? 23.829 -1.445 -19.162 1.00 89.56 449 SER A N 1
ATOM 3609 C CA . SER A 1 449 ? 22.920 -2.299 -19.922 1.00 89.56 449 SER A CA 1
ATOM 3610 C C . SER A 1 449 ? 21.443 -2.034 -19.626 1.00 89.56 449 SER A C 1
ATOM 3612 O O . SER A 1 449 ? 21.070 -1.517 -18.570 1.00 89.56 449 SER A O 1
ATOM 3614 N N . ILE A 1 450 ? 20.599 -2.418 -20.581 1.00 91.81 450 ILE A N 1
ATOM 3615 C CA . ILE A 1 450 ? 19.151 -2.599 -20.406 1.00 91.81 450 ILE A CA 1
ATOM 3616 C C . ILE A 1 450 ? 18.789 -4.044 -20.733 1.00 91.81 450 ILE A C 1
ATOM 3618 O O . ILE A 1 450 ? 19.540 -4.712 -21.447 1.00 91.81 450 ILE A O 1
ATOM 3622 N N . PHE A 1 451 ? 17.621 -4.509 -20.295 1.00 92.06 451 PHE A N 1
ATOM 3623 C CA . PHE A 1 451 ? 17.140 -5.836 -20.663 1.00 92.06 451 PHE A CA 1
ATOM 3624 C C . PHE A 1 451 ? 15.648 -5.884 -21.008 1.00 92.06 451 PHE A C 1
ATOM 3626 O O . PHE A 1 451 ? 14.869 -5.015 -20.620 1.00 92.06 451 PHE A O 1
ATOM 3633 N N . LEU A 1 452 ? 15.260 -6.921 -21.754 1.00 92.62 452 LEU A N 1
ATOM 3634 C CA . LEU A 1 452 ? 13.872 -7.362 -21.927 1.00 92.62 452 LEU A CA 1
ATOM 3635 C C . LEU A 1 452 ? 13.766 -8.801 -21.412 1.00 92.62 452 LEU A C 1
ATOM 3637 O O . LEU A 1 452 ? 14.596 -9.629 -21.781 1.00 92.62 452 LEU A O 1
ATOM 3641 N N . GLY A 1 453 ? 12.743 -9.102 -20.612 1.00 91.19 453 GLY A N 1
ATOM 3642 C CA . GLY A 1 453 ? 12.441 -10.456 -20.137 1.00 91.19 453 GLY A CA 1
ATOM 3643 C C . GLY A 1 453 ? 11.163 -11.022 -20.759 1.00 91.19 453 GLY A C 1
ATOM 3644 O O . GLY A 1 453 ? 10.214 -10.281 -21.010 1.00 91.19 453 GLY A O 1
ATOM 3645 N N . ILE A 1 454 ? 11.124 -12.336 -20.978 1.00 90.50 454 ILE A N 1
ATOM 3646 C CA . ILE A 1 454 ? 9.891 -13.113 -21.187 1.00 90.50 454 ILE A CA 1
ATOM 3647 C C . ILE A 1 454 ? 9.891 -14.336 -20.266 1.00 90.50 454 ILE A C 1
ATOM 3649 O O . ILE A 1 454 ? 10.950 -14.761 -19.803 1.00 90.50 454 ILE A O 1
ATOM 3653 N N . LYS A 1 455 ? 8.710 -14.925 -20.024 1.00 86.62 455 LYS A N 1
ATOM 3654 C CA . LYS A 1 455 ? 8.533 -16.050 -19.083 1.00 86.62 455 LYS A CA 1
ATOM 3655 C C . LYS A 1 455 ? 9.088 -15.762 -17.678 1.00 86.62 455 LYS A C 1
ATOM 3657 O O . LYS A 1 455 ? 9.566 -16.660 -16.994 1.00 86.62 455 LYS A O 1
ATOM 3662 N N . THR A 1 456 ? 9.008 -14.503 -17.254 1.00 87.12 456 THR A N 1
ATOM 3663 C CA . THR A 1 456 ? 9.530 -14.050 -15.967 1.00 87.12 456 THR A CA 1
ATOM 3664 C C . THR A 1 456 ? 8.732 -14.651 -14.810 1.00 87.12 456 THR A C 1
ATOM 3666 O O . THR A 1 456 ? 7.582 -14.282 -14.592 1.00 87.12 456 THR A O 1
ATOM 3669 N N . GLN A 1 457 ? 9.358 -15.552 -14.057 1.00 86.94 457 GLN A N 1
ATOM 3670 C CA . GLN A 1 457 ? 8.894 -16.005 -12.751 1.00 86.94 457 GLN A CA 1
ATOM 3671 C C . GLN A 1 457 ? 9.522 -15.090 -11.701 1.00 86.94 457 GLN A C 1
ATOM 3673 O O . GLN A 1 457 ? 10.739 -15.122 -11.487 1.00 86.94 457 GLN A O 1
ATOM 3678 N N . ILE A 1 458 ? 8.696 -14.235 -11.098 1.00 84.19 458 ILE A N 1
ATOM 3679 C CA . ILE A 1 458 ? 9.154 -13.250 -10.121 1.00 84.19 458 ILE A CA 1
ATOM 3680 C C . ILE A 1 458 ? 9.459 -13.941 -8.798 1.00 84.19 458 ILE A C 1
ATOM 3682 O O . ILE A 1 458 ? 8.612 -14.617 -8.221 1.00 84.19 458 ILE A O 1
ATOM 3686 N N . ALA A 1 459 ? 10.691 -13.771 -8.323 1.00 82.25 459 ALA A N 1
ATOM 3687 C CA . ALA A 1 459 ? 11.058 -14.177 -6.978 1.00 82.25 459 ALA A CA 1
ATOM 3688 C C . ALA A 1 459 ? 10.418 -13.220 -5.951 1.00 82.25 459 ALA A C 1
ATOM 3690 O O . ALA A 1 459 ? 10.363 -12.015 -6.208 1.00 82.25 459 ALA A O 1
ATOM 3691 N N . PRO A 1 460 ? 9.947 -13.723 -4.798 1.00 74.94 460 PRO A N 1
ATOM 3692 C CA . PRO A 1 460 ? 9.150 -12.935 -3.868 1.00 74.94 460 PRO A CA 1
ATOM 3693 C C . PRO A 1 460 ? 9.943 -11.811 -3.191 1.00 74.94 460 PRO A C 1
ATOM 3695 O O . PRO A 1 460 ? 11.139 -11.938 -2.904 1.00 74.94 460 PRO A O 1
ATOM 3698 N N . ASP A 1 461 ? 9.229 -10.731 -2.879 1.00 78.25 461 ASP A N 1
ATOM 3699 C CA . ASP A 1 461 ? 9.669 -9.612 -2.048 1.00 78.25 461 ASP A CA 1
ATOM 3700 C C . ASP A 1 461 ? 11.058 -9.061 -2.451 1.00 78.25 461 ASP A C 1
ATOM 3702 O O . ASP A 1 461 ? 11.421 -8.906 -3.616 1.00 78.25 461 ASP A O 1
ATOM 3706 N N . CYS A 1 462 ? 11.890 -8.808 -1.448 1.00 83.19 462 CYS A N 1
ATOM 3707 C CA . CYS A 1 462 ? 13.272 -8.352 -1.533 1.00 83.19 462 CYS A CA 1
ATOM 3708 C C . CYS A 1 462 ? 14.188 -9.320 -2.309 1.00 83.19 462 CYS A C 1
ATOM 3710 O O . CYS A 1 462 ? 15.261 -8.931 -2.769 1.00 83.19 462 CYS A O 1
ATOM 3712 N N . SER A 1 463 ? 13.773 -10.584 -2.481 1.00 86.75 463 SER A N 1
ATOM 3713 C CA . SER A 1 463 ? 14.498 -11.584 -3.271 1.00 86.75 463 SER A CA 1
ATOM 3714 C C . SER A 1 463 ? 14.231 -11.489 -4.777 1.00 86.75 463 SER A C 1
ATOM 3716 O O . SER A 1 463 ? 14.754 -12.334 -5.501 1.00 86.75 463 SER A O 1
ATOM 3718 N N . TYR A 1 464 ? 13.507 -10.471 -5.269 1.00 86.38 464 TYR A N 1
ATOM 3719 C CA . TYR A 1 464 ? 13.197 -10.262 -6.693 1.00 86.38 464 TYR A CA 1
ATOM 3720 C C . TYR A 1 464 ? 14.393 -10.480 -7.644 1.00 86.38 464 TYR A C 1
ATOM 3722 O O . TYR A 1 464 ? 14.214 -11.000 -8.739 1.00 86.38 464 TYR A O 1
ATOM 3730 N N . TYR A 1 465 ? 15.626 -10.156 -7.240 1.00 86.62 465 TYR A N 1
ATOM 3731 C CA . TYR A 1 465 ? 16.839 -10.346 -8.048 1.00 86.62 465 TYR A CA 1
ATOM 3732 C C . TYR A 1 465 ? 17.132 -11.822 -8.395 1.00 86.62 465 TYR A C 1
ATOM 3734 O O . TYR A 1 465 ? 17.910 -12.104 -9.301 1.00 86.62 465 TYR A O 1
ATOM 3742 N N . LYS A 1 466 ? 16.492 -12.775 -7.706 1.00 88.75 466 LYS A N 1
ATOM 3743 C CA . LYS A 1 466 ? 16.519 -14.215 -8.011 1.00 88.75 466 LYS A CA 1
ATOM 3744 C C . LYS A 1 466 ? 15.508 -14.619 -9.098 1.00 88.75 466 LYS A C 1
ATOM 3746 O O . LYS A 1 466 ? 15.374 -15.811 -9.371 1.00 88.75 466 LYS A O 1
ATOM 3751 N N . SER A 1 467 ? 14.778 -13.665 -9.689 1.00 90.25 467 SER A N 1
ATOM 3752 C CA . SER A 1 467 ? 13.757 -13.939 -10.709 1.00 90.25 467 SER A CA 1
ATOM 3753 C C . SER A 1 467 ? 14.340 -14.683 -11.906 1.00 90.25 467 SER A C 1
ATOM 3755 O O . SER A 1 467 ? 15.390 -14.319 -12.448 1.00 90.25 467 SER A O 1
ATOM 3757 N N . ARG A 1 468 ? 13.618 -15.723 -12.322 1.00 91.00 468 ARG A N 1
ATOM 3758 C CA . ARG A 1 468 ? 13.949 -16.598 -13.451 1.00 91.00 468 ARG A CA 1
ATOM 3759 C C . ARG A 1 468 ? 13.152 -16.195 -14.684 1.00 91.00 468 ARG A C 1
ATOM 3761 O O . ARG A 1 468 ? 12.116 -15.548 -14.570 1.00 91.00 468 ARG A O 1
ATOM 3768 N N . GLY A 1 469 ? 13.626 -16.565 -15.865 1.00 89.25 469 GLY A N 1
ATOM 3769 C CA . GLY A 1 469 ? 12.959 -16.263 -17.132 1.00 89.25 469 GLY A CA 1
ATOM 3770 C C . GLY A 1 469 ? 13.928 -16.387 -18.296 1.00 89.25 469 GLY A C 1
ATOM 3771 O O . GLY A 1 469 ? 14.941 -17.064 -18.185 1.00 89.25 469 GLY A O 1
ATOM 3772 N N . ILE A 1 470 ? 13.642 -15.718 -19.410 1.00 89.25 470 ILE A N 1
ATOM 3773 C CA . ILE A 1 470 ? 14.592 -15.556 -20.515 1.00 89.25 470 ILE A CA 1
ATOM 3774 C C . ILE A 1 470 ? 14.813 -14.062 -20.701 1.00 89.25 470 ILE A C 1
ATOM 3776 O O . ILE A 1 470 ? 13.914 -13.356 -21.166 1.00 89.25 470 ILE A O 1
ATOM 3780 N N . PHE A 1 471 ? 16.003 -13.588 -20.342 1.00 91.12 471 PHE A N 1
ATOM 3781 C CA . PHE A 1 471 ? 16.361 -12.173 -20.383 1.00 91.12 471 PHE A CA 1
ATOM 3782 C C . PHE A 1 471 ? 17.363 -11.909 -21.501 1.00 91.12 471 PHE A C 1
ATOM 3784 O O . PHE A 1 471 ? 18.382 -12.585 -21.609 1.00 91.12 471 PHE A O 1
ATOM 3791 N N . LEU A 1 472 ? 17.079 -10.914 -22.338 1.00 91.19 472 LEU A N 1
ATOM 3792 C CA . LEU A 1 472 ? 18.037 -10.341 -23.276 1.00 91.19 472 LEU A CA 1
ATOM 3793 C C . LEU A 1 472 ? 18.602 -9.060 -22.676 1.00 91.19 472 LEU A C 1
ATOM 3795 O O . LEU A 1 472 ? 17.892 -8.059 -22.640 1.00 91.19 472 LEU A O 1
ATOM 3799 N N . HIS A 1 473 ? 19.880 -9.068 -22.321 1.00 91.88 473 HIS A N 1
ATOM 3800 C CA . HIS A 1 473 ? 20.645 -7.886 -21.941 1.00 91.88 473 HIS A CA 1
ATOM 3801 C C . HIS A 1 473 ? 21.319 -7.276 -23.176 1.00 91.88 473 HIS A C 1
ATOM 3803 O O . HIS A 1 473 ? 21.883 -7.998 -24.000 1.00 91.88 473 HIS A O 1
ATOM 3809 N N . LEU A 1 474 ? 21.275 -5.949 -23.299 1.00 90.62 474 LEU A N 1
ATOM 3810 C CA . LEU A 1 474 ? 21.940 -5.160 -24.337 1.00 90.62 474 LEU A CA 1
ATOM 3811 C C . LEU A 1 474 ? 22.938 -4.211 -23.674 1.00 90.62 474 LEU A C 1
ATOM 3813 O O . LEU A 1 474 ? 22.537 -3.327 -22.917 1.00 90.62 474 LEU A O 1
ATOM 3817 N N . HIS A 1 475 ? 24.223 -4.394 -23.968 1.00 91.31 475 HIS A N 1
ATOM 3818 C CA . HIS A 1 475 ? 25.331 -3.693 -23.321 1.00 91.31 475 HIS A CA 1
ATOM 3819 C C . HIS A 1 475 ? 25.831 -2.550 -24.199 1.00 91.31 475 HIS A C 1
ATOM 3821 O O . HIS A 1 475 ? 26.263 -2.775 -25.332 1.00 91.31 475 HIS A O 1
ATOM 3827 N N . HIS A 1 476 ? 25.804 -1.324 -23.675 1.00 88.31 476 HIS A N 1
ATOM 3828 C CA . HIS A 1 476 ? 26.240 -0.130 -24.404 1.00 88.31 476 HIS A CA 1
ATOM 3829 C C . HIS A 1 476 ? 27.748 -0.155 -24.672 1.00 88.31 476 HIS A C 1
ATOM 3831 O O . HIS A 1 476 ? 28.184 -0.144 -25.826 1.00 88.31 476 HIS A O 1
ATOM 3837 N N . LEU A 1 477 ? 28.536 -0.247 -23.597 1.00 89.56 477 LEU A N 1
ATOM 3838 C CA . LEU A 1 477 ? 29.990 -0.052 -23.616 1.00 89.56 477 LEU A CA 1
ATOM 3839 C C . LEU A 1 477 ? 30.723 -1.082 -24.486 1.00 89.56 477 LEU A C 1
ATOM 3841 O O . LEU A 1 477 ? 31.693 -0.749 -25.160 1.00 89.56 477 LEU A O 1
ATOM 3845 N N . SER A 1 478 ? 30.243 -2.327 -24.501 1.00 90.50 478 SER A N 1
ATOM 3846 C CA . SER A 1 478 ? 30.809 -3.418 -25.304 1.00 90.50 478 SER A CA 1
ATOM 3847 C C . SER A 1 478 ? 30.090 -3.642 -26.641 1.00 90.50 478 SER A C 1
ATOM 3849 O O . SER A 1 478 ? 30.535 -4.479 -27.423 1.00 90.50 478 SER A O 1
ATOM 3851 N N . SER A 1 479 ? 28.983 -2.929 -26.910 1.00 87.38 479 SER A N 1
ATOM 3852 C CA . SER A 1 479 ? 28.104 -3.136 -28.078 1.00 87.38 479 SER A CA 1
ATOM 3853 C C . SER A 1 479 ? 27.790 -4.619 -28.332 1.00 87.38 479 SER A C 1
ATOM 3855 O O . SER A 1 479 ? 27.895 -5.138 -29.447 1.00 87.38 479 SER A O 1
ATOM 3857 N N . SER A 1 480 ? 27.413 -5.311 -27.257 1.00 90.06 480 SER A N 1
ATOM 3858 C CA . SER A 1 480 ? 27.152 -6.750 -27.233 1.00 90.06 480 SER A CA 1
ATOM 3859 C C . SER A 1 480 ? 25.794 -7.061 -26.602 1.00 90.06 480 SER A C 1
ATOM 3861 O O . SER A 1 480 ? 25.162 -6.199 -25.989 1.00 90.06 480 SER A O 1
ATOM 3863 N N . TYR A 1 481 ? 25.331 -8.296 -26.764 1.00 90.19 481 TYR A N 1
ATOM 3864 C CA . TYR A 1 481 ? 24.182 -8.840 -26.052 1.00 90.19 481 TYR A CA 1
ATOM 3865 C C . TYR A 1 481 ? 24.598 -10.017 -25.172 1.00 90.19 481 TYR A C 1
ATOM 3867 O O . TYR A 1 481 ? 25.510 -10.762 -25.535 1.00 90.19 481 TYR A O 1
ATOM 3875 N N . THR A 1 482 ? 23.840 -10.252 -24.103 1.00 91.38 482 THR A N 1
ATOM 3876 C CA . THR A 1 482 ? 23.828 -11.520 -23.354 1.00 91.38 482 THR A CA 1
ATOM 3877 C C . THR A 1 482 ? 22.391 -12.032 -23.282 1.00 91.38 482 THR A C 1
ATOM 3879 O O . THR A 1 482 ? 21.468 -11.236 -23.129 1.00 91.38 482 THR A O 1
ATOM 3882 N N . VAL A 1 483 ? 22.184 -13.344 -23.392 1.00 89.62 483 VAL A N 1
ATOM 3883 C CA . VAL A 1 483 ? 20.909 -14.002 -23.072 1.00 89.62 483 VAL A CA 1
ATOM 3884 C C . VAL A 1 483 ? 21.105 -14.875 -21.839 1.00 89.62 483 VAL A C 1
ATOM 3886 O O . VAL A 1 483 ? 22.013 -15.708 -21.843 1.00 89.62 483 VAL A O 1
ATOM 3889 N N . THR A 1 484 ? 20.273 -14.703 -20.814 1.00 91.44 484 THR A N 1
ATOM 3890 C CA . THR A 1 484 ? 20.390 -15.381 -19.509 1.00 91.44 484 THR A CA 1
ATOM 3891 C C . THR A 1 484 ? 19.076 -16.003 -19.035 1.00 91.44 484 THR A C 1
ATOM 3893 O O . THR A 1 484 ? 17.999 -15.648 -19.526 1.00 91.44 484 THR A O 1
ATOM 3896 N N . LEU A 1 485 ? 19.173 -16.945 -18.086 1.00 90.06 485 LEU A N 1
ATOM 3897 C CA . LEU A 1 485 ? 18.024 -17.572 -17.407 1.00 90.06 485 LEU A CA 1
ATOM 3898 C C . LEU A 1 485 ? 17.604 -16.872 -16.101 1.00 90.06 485 LEU A C 1
ATOM 3900 O O . LEU A 1 485 ? 16.682 -17.310 -15.410 1.00 90.06 485 LEU A O 1
ATOM 3904 N N . ASP A 1 486 ? 18.308 -15.810 -15.735 1.00 89.69 486 ASP A N 1
ATOM 3905 C CA . ASP A 1 486 ? 18.138 -15.007 -14.529 1.00 89.69 486 ASP A CA 1
ATOM 3906 C C . ASP A 1 486 ? 18.257 -13.516 -14.871 1.00 89.69 486 ASP A C 1
ATOM 3908 O O . ASP A 1 486 ? 18.924 -13.136 -15.839 1.00 89.69 486 ASP A O 1
ATOM 3912 N N . MET A 1 487 ? 17.631 -12.663 -14.061 1.00 89.81 487 MET A N 1
ATOM 3913 C CA . MET A 1 487 ? 17.597 -11.224 -14.338 1.00 89.81 487 MET A CA 1
ATOM 3914 C C . MET A 1 487 ? 18.889 -10.464 -13.994 1.00 89.81 487 MET A C 1
ATOM 3916 O O . MET A 1 487 ? 19.034 -9.316 -14.411 1.00 89.81 487 MET A O 1
ATOM 3920 N N . VAL A 1 488 ? 19.806 -11.058 -13.218 1.00 89.81 488 VAL A N 1
ATOM 3921 C CA . VAL A 1 488 ? 21.080 -10.417 -12.828 1.00 89.81 488 VAL A CA 1
ATOM 3922 C C . VAL A 1 488 ? 22.233 -10.750 -13.780 1.00 89.81 488 VAL A C 1
ATOM 3924 O O . VAL A 1 488 ? 23.312 -10.173 -13.666 1.00 89.81 488 VAL A O 1
ATOM 3927 N N . GLY A 1 489 ? 21.991 -11.612 -14.770 1.00 88.62 489 GLY A N 1
ATOM 3928 C CA . GLY A 1 489 ? 22.885 -11.854 -15.898 1.00 88.62 489 GLY A CA 1
ATOM 3929 C C . GLY A 1 489 ? 23.970 -12.909 -15.659 1.00 88.62 489 GLY A C 1
ATOM 3930 O O . GLY A 1 489 ? 24.986 -12.888 -16.356 1.00 88.62 489 GLY A O 1
ATOM 3931 N N . LEU A 1 490 ? 23.789 -13.811 -14.689 1.00 89.06 490 LEU A N 1
ATOM 3932 C CA . LEU A 1 490 ? 24.807 -14.787 -14.271 1.00 89.06 490 LEU A CA 1
ATOM 3933 C C . LEU A 1 490 ? 24.684 -16.157 -14.968 1.00 89.06 490 LEU A C 1
ATOM 3935 O O . LEU A 1 490 ? 25.697 -16.794 -15.260 1.00 89.06 490 LEU A O 1
ATOM 3939 N N . ASP A 1 491 ? 23.468 -16.613 -15.262 1.00 91.31 491 ASP A N 1
ATOM 3940 C CA . ASP A 1 491 ? 23.146 -17.902 -15.887 1.00 91.31 491 ASP A CA 1
ATOM 3941 C C . ASP A 1 491 ? 23.089 -17.743 -17.418 1.00 91.31 491 ASP A C 1
ATOM 3943 O O . ASP A 1 491 ? 22.025 -17.687 -18.042 1.00 91.31 491 ASP A O 1
ATOM 3947 N N . ILE A 1 492 ? 24.270 -17.552 -18.019 1.00 90.50 492 ILE A N 1
ATOM 3948 C CA . ILE A 1 492 ? 24.433 -17.177 -19.432 1.00 90.50 492 ILE A CA 1
ATOM 3949 C C . ILE A 1 492 ? 24.167 -18.355 -20.380 1.00 90.50 492 ILE A C 1
ATOM 3951 O O . ILE A 1 492 ? 24.924 -19.324 -20.438 1.00 90.50 492 ILE A O 1
ATOM 3955 N N . VAL A 1 493 ? 23.155 -18.190 -21.233 1.00 86.19 493 VAL A N 1
ATOM 3956 C CA . VAL A 1 493 ? 22.801 -19.095 -22.338 1.00 86.19 493 VAL A CA 1
ATOM 3957 C C . VAL A 1 493 ? 23.543 -18.730 -23.622 1.00 86.19 493 VAL A C 1
ATOM 3959 O O . VAL A 1 493 ? 24.001 -19.609 -24.356 1.00 86.19 493 VAL A O 1
ATOM 3962 N N . ASP A 1 494 ? 23.637 -17.434 -23.931 1.00 85.12 494 ASP A N 1
ATOM 3963 C CA . ASP A 1 494 ? 24.311 -16.947 -25.132 1.00 85.12 494 ASP A CA 1
ATOM 3964 C C . ASP A 1 494 ? 24.893 -15.539 -24.943 1.00 85.12 494 ASP A C 1
ATOM 3966 O O . ASP A 1 494 ? 24.466 -14.786 -24.075 1.00 85.12 494 ASP A O 1
ATOM 3970 N N . ILE A 1 495 ? 25.878 -15.176 -25.762 1.00 88.75 495 ILE A N 1
ATOM 3971 C CA . ILE A 1 495 ? 26.560 -13.872 -25.711 1.00 88.75 495 ILE A CA 1
ATOM 3972 C C . ILE A 1 495 ? 27.214 -13.568 -27.060 1.00 88.75 495 ILE A C 1
ATOM 3974 O O . ILE A 1 495 ? 27.893 -14.436 -27.618 1.00 88.75 495 ILE A O 1
ATOM 3978 N N . GLY A 1 496 ? 27.058 -12.362 -27.599 1.00 86.12 496 GLY A N 1
ATOM 3979 C CA . GLY A 1 496 ? 27.619 -12.024 -28.910 1.00 86.12 496 GLY A CA 1
ATOM 3980 C C . GLY A 1 496 ? 27.599 -10.532 -29.244 1.00 86.12 496 GLY A C 1
ATOM 3981 O O . GLY A 1 496 ? 27.008 -9.744 -28.512 1.00 86.12 496 GLY A O 1
ATOM 3982 N N . PRO A 1 497 ? 28.257 -10.121 -30.341 1.00 86.12 497 PRO A N 1
ATOM 3983 C CA . PRO A 1 497 ? 28.226 -8.737 -30.799 1.00 86.12 497 PRO A CA 1
ATOM 3984 C C . PRO A 1 497 ? 26.835 -8.361 -31.323 1.00 86.12 497 PRO A C 1
ATOM 3986 O O . PRO A 1 497 ? 26.121 -9.194 -31.889 1.00 86.12 497 PRO A O 1
ATOM 3989 N N . LEU A 1 498 ? 26.470 -7.090 -31.179 1.00 83.81 498 LEU A N 1
ATOM 3990 C CA . LEU A 1 498 ? 25.319 -6.509 -31.869 1.00 83.81 498 LEU A CA 1
ATOM 3991 C C . LEU A 1 498 ? 25.665 -6.213 -33.335 1.00 83.81 498 LEU A C 1
ATOM 3993 O O . LEU A 1 498 ? 26.825 -6.004 -33.687 1.00 83.81 498 LEU A O 1
ATOM 3997 N N . SER A 1 499 ? 24.656 -6.186 -34.210 1.00 78.69 499 SER A N 1
ATOM 3998 C CA . SER A 1 499 ? 24.852 -5.893 -35.638 1.00 78.69 499 SER A CA 1
ATOM 3999 C C . SER A 1 499 ? 25.124 -4.414 -35.931 1.00 78.69 499 SER A C 1
ATOM 4001 O O . SER A 1 499 ? 25.554 -4.078 -37.030 1.00 78.69 499 SER A O 1
ATOM 4003 N N . GLU A 1 500 ? 24.857 -3.531 -34.969 1.00 77.75 500 GLU A N 1
ATOM 4004 C CA . GLU A 1 500 ? 25.280 -2.130 -34.961 1.00 77.75 500 GLU A CA 1
ATOM 4005 C C . GLU A 1 500 ? 25.584 -1.683 -33.516 1.00 77.75 500 GLU A C 1
ATOM 4007 O O . GLU A 1 500 ? 25.038 -2.275 -32.580 1.00 77.75 500 GLU A O 1
ATOM 4012 N N . PRO A 1 501 ? 26.418 -0.644 -33.305 1.00 84.19 501 PRO A N 1
ATOM 4013 C CA . PRO A 1 501 ? 26.691 -0.112 -31.972 1.00 84.19 501 PRO A CA 1
ATOM 4014 C C . PRO A 1 501 ? 25.422 0.360 -31.253 1.00 84.19 501 PRO A C 1
ATOM 4016 O O . PRO A 1 501 ? 24.576 1.054 -31.835 1.00 84.19 501 PRO A O 1
ATOM 4019 N N . PHE A 1 502 ? 25.299 0.010 -29.972 1.00 86.06 502 PHE A N 1
ATOM 4020 C CA . PHE A 1 502 ? 24.159 0.375 -29.127 1.00 86.06 502 PHE A CA 1
ATOM 4021 C C . PHE A 1 502 ? 24.437 1.694 -28.400 1.00 86.06 502 PHE A C 1
ATOM 4023 O O . PHE A 1 502 ? 24.809 1.709 -27.234 1.00 86.06 502 PHE A O 1
ATOM 4030 N N . ASN A 1 503 ? 24.325 2.805 -29.122 1.00 86.44 503 ASN A N 1
ATOM 4031 C CA . ASN A 1 503 ? 24.666 4.149 -28.667 1.00 86.44 503 ASN A CA 1
ATOM 4032 C C . ASN A 1 503 ? 23.576 4.771 -27.780 1.00 86.44 503 ASN A C 1
ATOM 4034 O O . ASN A 1 503 ? 22.379 4.598 -28.023 1.00 86.44 503 ASN A O 1
ATOM 4038 N N . VAL A 1 504 ? 24.001 5.595 -26.820 1.00 90.25 504 VAL A N 1
ATOM 4039 C CA . VAL A 1 504 ? 23.117 6.493 -26.061 1.00 90.25 504 VAL A CA 1
ATOM 4040 C C . VAL A 1 504 ? 22.354 7.462 -26.972 1.00 90.25 504 VAL A C 1
ATOM 4042 O O . VAL A 1 504 ? 22.763 7.756 -28.096 1.00 90.25 504 VAL A O 1
ATOM 4045 N N . ASN A 1 505 ? 21.212 7.947 -26.487 1.00 88.31 505 ASN A N 1
ATOM 4046 C CA . ASN A 1 505 ? 20.294 8.870 -27.158 1.00 88.31 505 ASN A CA 1
ATOM 4047 C C . ASN A 1 505 ? 19.722 8.441 -28.525 1.00 88.31 505 ASN A C 1
ATOM 4049 O O . ASN A 1 505 ? 18.958 9.196 -29.127 1.00 88.31 505 ASN A O 1
ATOM 4053 N N . LYS A 1 506 ? 19.971 7.205 -28.972 1.00 87.31 506 LYS A N 1
ATOM 4054 C CA . LYS A 1 506 ? 19.305 6.590 -30.128 1.00 87.31 506 LYS A CA 1
ATOM 4055 C C . LYS A 1 506 ? 18.216 5.608 -29.674 1.00 87.31 506 LYS A C 1
ATOM 4057 O O . LYS A 1 506 ? 18.369 4.893 -28.687 1.00 87.31 506 LYS A O 1
ATOM 4062 N N . TRP A 1 507 ? 17.103 5.583 -30.410 1.00 88.19 507 TRP A N 1
ATOM 4063 C CA . TRP A 1 507 ? 16.029 4.601 -30.235 1.00 88.19 507 TRP A CA 1
ATOM 4064 C C . TRP A 1 507 ? 16.318 3.325 -31.033 1.00 88.19 507 TRP A C 1
ATOM 4066 O O . TRP A 1 507 ? 16.653 3.389 -32.215 1.00 88.19 507 TRP A O 1
ATOM 4076 N N . TYR A 1 508 ? 16.104 2.170 -30.407 1.00 86.62 508 TYR A N 1
ATOM 4077 C CA . TYR A 1 508 ? 16.260 0.844 -31.004 1.00 86.62 508 TYR A CA 1
ATOM 4078 C C . TYR A 1 508 ? 14.962 0.050 -30.864 1.00 86.62 508 TYR A C 1
ATOM 4080 O O . TYR A 1 508 ? 14.288 0.134 -29.840 1.00 86.62 508 TYR A O 1
ATOM 4088 N N . THR A 1 509 ? 14.612 -0.740 -31.882 1.00 87.50 509 THR A N 1
ATOM 4089 C CA . THR A 1 509 ? 13.495 -1.697 -31.795 1.00 87.50 509 THR A CA 1
ATOM 4090 C C . THR A 1 509 ? 14.046 -3.072 -31.462 1.00 87.50 509 THR A C 1
ATOM 4092 O O . THR A 1 509 ? 14.776 -3.668 -32.258 1.00 87.50 509 THR A O 1
ATOM 4095 N N . VAL A 1 510 ? 13.680 -3.573 -30.288 1.00 86.88 510 VAL A N 1
ATOM 4096 C CA . VAL A 1 510 ? 14.119 -4.859 -29.752 1.00 86.88 510 VAL A CA 1
ATOM 4097 C C . VAL A 1 510 ? 12.922 -5.794 -29.730 1.00 86.88 510 VAL A C 1
ATOM 4099 O O . VAL A 1 510 ? 11.796 -5.381 -29.470 1.00 86.88 510 VAL A O 1
ATOM 4102 N N . SER A 1 511 ? 13.134 -7.059 -30.066 1.00 85.06 511 SER A N 1
ATOM 4103 C CA . SER A 1 511 ? 12.094 -8.090 -30.015 1.00 85.06 511 SER A CA 1
ATOM 4104 C C . SER A 1 511 ? 12.656 -9.342 -29.375 1.00 85.06 511 SER A C 1
ATOM 4106 O O . SER A 1 511 ? 13.839 -9.620 -29.553 1.00 85.06 511 SER A O 1
ATOM 4108 N N . LEU A 1 512 ? 11.821 -10.087 -28.668 1.00 85.31 512 LEU A N 1
ATOM 4109 C CA . LEU A 1 512 ? 12.159 -11.341 -28.016 1.00 85.31 512 LEU A CA 1
ATOM 4110 C C . LEU A 1 512 ? 10.973 -12.292 -28.215 1.00 85.31 512 LEU A C 1
ATOM 4112 O O . LEU A 1 512 ? 9.913 -12.122 -27.614 1.00 85.31 512 LEU A O 1
ATOM 4116 N N . SER A 1 513 ? 11.134 -13.243 -29.138 1.00 82.50 513 SER A N 1
ATOM 4117 C CA . SER A 1 513 ? 10.062 -14.142 -29.580 1.00 82.50 513 SER A CA 1
ATOM 4118 C C . SER A 1 513 ? 10.316 -15.578 -29.132 1.00 82.50 513 SER A C 1
ATOM 4120 O O . SER A 1 513 ? 11.335 -16.161 -29.509 1.00 82.50 513 SER A O 1
ATOM 4122 N N . MET A 1 514 ? 9.356 -16.190 -28.439 1.00 77.44 514 MET A N 1
ATOM 4123 C CA . MET A 1 514 ? 9.351 -17.610 -28.091 1.00 77.44 514 MET A CA 1
ATOM 4124 C C . MET A 1 514 ? 8.137 -18.326 -28.691 1.00 77.44 514 MET A C 1
ATOM 4126 O O . MET A 1 514 ? 7.025 -17.802 -28.691 1.00 77.44 514 MET A O 1
ATOM 4130 N N . LYS A 1 515 ? 8.361 -19.528 -29.228 1.00 76.19 515 LYS A N 1
ATOM 4131 C CA . LYS A 1 515 ? 7.337 -20.368 -29.851 1.00 76.19 515 LYS A CA 1
ATOM 4132 C C . LYS A 1 515 ? 7.696 -21.847 -29.722 1.00 76.19 515 LYS A C 1
ATOM 4134 O O . LYS A 1 515 ? 8.774 -22.248 -30.164 1.00 76.19 515 LYS A O 1
ATOM 4139 N N . ARG A 1 516 ? 6.791 -22.664 -29.173 1.00 66.50 516 ARG A N 1
ATOM 4140 C CA . ARG A 1 516 ? 7.001 -24.091 -28.854 1.00 66.50 516 ARG A CA 1
ATOM 4141 C C . ARG A 1 516 ? 8.304 -24.316 -28.077 1.00 66.50 516 ARG A C 1
ATOM 4143 O O . ARG A 1 516 ? 9.149 -25.098 -28.505 1.00 66.50 516 ARG A O 1
ATOM 4150 N N . GLU A 1 517 ? 8.493 -23.531 -27.015 1.00 61.38 517 GLU A N 1
ATOM 4151 C CA . GLU A 1 517 ? 9.697 -23.499 -26.158 1.00 61.38 517 GLU A CA 1
ATOM 4152 C C . GLU A 1 517 ? 11.011 -23.109 -26.875 1.00 61.38 517 GLU A C 1
ATOM 4154 O O . GLU A 1 517 ? 12.074 -23.052 -26.267 1.00 61.38 517 GLU A O 1
ATOM 4159 N N . LYS A 1 518 ? 10.982 -22.742 -28.162 1.00 55.91 518 LYS A N 1
ATOM 4160 C CA . LYS A 1 518 ? 12.158 -22.216 -28.874 1.00 55.91 518 LYS A CA 1
ATOM 4161 C C . LYS A 1 518 ? 12.130 -20.697 -28.888 1.00 55.91 518 LYS A C 1
ATOM 4163 O O . LYS A 1 518 ? 11.122 -20.113 -29.276 1.00 55.91 518 LYS A O 1
ATOM 4168 N N . VAL A 1 519 ? 13.238 -20.049 -28.537 1.00 59.03 519 VAL A N 1
ATOM 4169 C CA . VAL A 1 519 ? 13.413 -18.603 -28.732 1.00 59.03 519 VAL A CA 1
ATOM 4170 C C . VAL A 1 519 ? 13.847 -18.399 -30.179 1.00 59.03 519 VAL A C 1
ATOM 4172 O O . VAL A 1 519 ? 14.982 -18.694 -30.544 1.00 59.03 519 VAL A O 1
ATOM 4175 N N . ILE A 1 520 ? 12.922 -17.979 -31.039 1.00 54.62 520 ILE A N 1
ATOM 4176 C CA . ILE A 1 520 ? 13.097 -18.046 -32.500 1.00 54.62 520 ILE A CA 1
ATOM 4177 C C . ILE A 1 520 ? 13.770 -16.797 -33.070 1.00 54.62 520 ILE A C 1
ATOM 4179 O O . ILE A 1 520 ? 14.472 -16.885 -34.079 1.00 54.62 520 ILE A O 1
ATOM 4183 N N . LYS A 1 521 ? 13.539 -15.631 -32.463 1.00 57.66 521 LYS A N 1
ATOM 4184 C CA . LYS A 1 521 ? 14.090 -14.368 -32.947 1.00 57.66 521 LYS A CA 1
ATOM 4185 C C . LYS A 1 521 ? 14.363 -13.432 -31.785 1.00 57.66 521 LYS A C 1
ATOM 4187 O O . LYS A 1 521 ? 13.498 -13.203 -30.942 1.00 57.66 521 LYS A O 1
ATOM 4192 N N . ILE A 1 522 ? 15.545 -12.832 -31.823 1.00 59.03 522 ILE A N 1
ATOM 4193 C CA . ILE A 1 522 ? 15.902 -11.719 -30.963 1.00 59.03 522 ILE A CA 1
ATOM 4194 C C . ILE A 1 522 ? 16.322 -10.526 -31.825 1.00 59.03 522 ILE A C 1
ATOM 4196 O O . ILE A 1 522 ? 17.379 -10.551 -32.446 1.00 59.03 522 ILE A O 1
ATOM 4200 N N . SER A 1 523 ? 15.500 -9.475 -31.790 1.00 54.69 523 SER A N 1
ATOM 4201 C CA . SER A 1 523 ? 15.779 -8.124 -32.290 1.00 54.69 523 SER A CA 1
ATOM 4202 C C . SER A 1 523 ? 15.890 -7.925 -33.817 1.00 54.69 523 SER A C 1
ATOM 4204 O O . SER A 1 523 ? 15.830 -8.857 -34.620 1.00 54.69 523 SER A O 1
ATOM 4206 N N . ASN A 1 524 ? 15.988 -6.651 -34.209 1.00 54.72 524 ASN A N 1
ATOM 4207 C CA . ASN A 1 524 ? 16.514 -6.207 -35.505 1.00 54.72 524 ASN A CA 1
ATOM 4208 C C . ASN A 1 524 ? 18.017 -5.854 -35.413 1.00 54.72 524 ASN A C 1
ATOM 4210 O O . ASN A 1 524 ? 18.669 -5.719 -36.442 1.00 54.72 524 ASN A O 1
ATOM 4214 N N . VAL A 1 525 ? 18.549 -5.725 -34.187 1.00 54.34 525 VAL A N 1
ATOM 4215 C CA . VAL A 1 525 ? 19.954 -5.395 -33.863 1.00 54.34 525 VAL A CA 1
ATOM 4216 C C . VAL A 1 525 ? 20.819 -6.653 -33.620 1.00 54.34 525 VAL A C 1
ATOM 4218 O O . VAL A 1 525 ? 21.988 -6.565 -33.256 1.00 54.34 525 VAL A O 1
ATOM 4221 N N . ALA A 1 526 ? 20.234 -7.842 -33.780 1.00 54.03 526 ALA A N 1
ATOM 4222 C CA . ALA A 1 526 ? 20.891 -9.145 -33.721 1.00 54.03 526 ALA A CA 1
ATOM 4223 C C . ALA A 1 526 ? 20.047 -10.173 -34.504 1.00 54.03 526 ALA A C 1
ATOM 4225 O O . ALA A 1 526 ? 18.924 -9.881 -34.921 1.00 54.03 526 ALA A O 1
ATOM 4226 N N . LYS A 1 527 ? 20.571 -11.387 -34.706 1.00 57.06 527 LYS A N 1
ATOM 4227 C CA . LYS A 1 527 ? 19.778 -12.566 -35.094 1.00 57.06 527 LYS A CA 1
ATOM 4228 C C . LYS A 1 527 ? 20.239 -13.753 -34.261 1.00 57.06 527 LYS A C 1
ATOM 4230 O O . LYS A 1 527 ? 21.326 -14.274 -34.481 1.00 57.06 527 LYS A O 1
ATOM 4235 N N . ILE A 1 528 ? 19.403 -14.163 -33.314 1.00 59.50 528 ILE A N 1
ATOM 4236 C CA . ILE A 1 528 ? 19.687 -15.228 -32.348 1.00 59.50 528 ILE A CA 1
ATOM 4237 C C . ILE A 1 528 ? 18.524 -16.220 -32.393 1.00 59.50 528 ILE A C 1
ATOM 4239 O O . ILE A 1 528 ? 17.367 -15.797 -32.457 1.00 59.50 528 ILE A O 1
ATOM 4243 N N . ALA A 1 529 ? 18.839 -17.515 -32.360 1.00 58.16 529 ALA A N 1
ATOM 4244 C CA . ALA A 1 529 ? 17.871 -18.601 -32.263 1.00 58.16 529 ALA A CA 1
ATOM 4245 C C . ALA A 1 529 ? 18.353 -19.622 -31.221 1.00 58.16 529 ALA A C 1
ATOM 4247 O O . ALA A 1 529 ? 19.427 -20.203 -31.373 1.00 58.16 529 ALA A O 1
ATOM 4248 N N . LEU A 1 530 ? 17.557 -19.843 -30.176 1.00 59.16 530 LEU A N 1
ATOM 4249 C CA . LEU A 1 530 ? 17.838 -20.769 -29.077 1.00 59.16 530 LEU A CA 1
ATOM 4250 C C . LEU A 1 530 ? 16.727 -21.819 -29.000 1.00 59.16 530 LEU A C 1
ATOM 4252 O O . LEU A 1 530 ? 15.568 -21.551 -29.317 1.00 59.16 530 LEU A O 1
ATOM 4256 N N . THR A 1 531 ? 17.064 -23.025 -28.558 1.00 53.56 531 THR A N 1
ATOM 4257 C CA . THR A 1 531 ? 16.070 -24.036 -28.179 1.00 53.56 531 THR A CA 1
ATOM 4258 C C . THR A 1 531 ? 16.077 -24.156 -26.666 1.00 53.56 531 THR A C 1
ATOM 4260 O O . THR A 1 531 ? 17.111 -24.501 -26.094 1.00 53.56 531 THR A O 1
ATOM 4263 N N . CYS A 1 532 ? 14.944 -23.857 -26.037 1.00 54.59 532 CYS A N 1
ATOM 4264 C CA . CYS A 1 532 ? 14.730 -24.072 -24.617 1.00 54.59 532 CYS A CA 1
ATOM 4265 C C . CYS A 1 532 ? 13.807 -25.270 -24.402 1.00 54.59 532 CYS A C 1
ATOM 4267 O O . CYS A 1 532 ? 13.082 -25.686 -25.307 1.00 54.59 532 CYS A O 1
ATOM 4269 N N . PHE A 1 533 ? 13.897 -25.837 -23.208 1.00 51.97 533 PHE A N 1
ATOM 4270 C CA . PHE A 1 533 ? 13.002 -26.862 -22.701 1.00 51.97 533 PHE A CA 1
ATOM 4271 C C . PHE A 1 533 ? 12.592 -26.446 -21.295 1.00 51.97 533 PHE A C 1
ATOM 4273 O O . PHE A 1 533 ? 13.468 -26.223 -20.450 1.00 51.97 533 PHE A O 1
ATOM 4280 N N . HIS A 1 534 ? 11.287 -26.338 -21.056 1.00 48.31 534 HIS A N 1
ATOM 4281 C CA . HIS A 1 534 ? 10.755 -26.008 -19.740 1.00 48.31 534 HIS A CA 1
ATOM 4282 C C . HIS A 1 534 ? 10.349 -27.298 -19.021 1.00 48.31 534 HIS A C 1
ATOM 4284 O O . HIS A 1 534 ? 9.497 -28.054 -19.483 1.00 48.31 534 HIS A O 1
ATOM 4290 N N . SER A 1 535 ? 10.968 -27.568 -17.875 1.00 39.03 535 SER A N 1
ATOM 4291 C CA . SER A 1 535 ? 10.565 -28.655 -16.980 1.00 39.03 535 SER A CA 1
ATOM 4292 C C . SER A 1 535 ? 10.505 -28.126 -15.554 1.00 39.03 535 SER A C 1
ATOM 4294 O O . SER A 1 535 ? 11.297 -27.254 -15.197 1.00 39.03 535 SER A O 1
ATOM 4296 N N . ILE A 1 536 ? 9.564 -28.628 -14.749 1.00 35.81 536 ILE A N 1
ATOM 4297 C CA . ILE A 1 536 ? 9.314 -28.137 -13.385 1.00 35.81 536 ILE A CA 1
ATOM 4298 C C . ILE A 1 536 ? 10.633 -28.138 -12.590 1.00 35.81 536 ILE A C 1
ATOM 4300 O O . ILE A 1 536 ? 11.231 -29.188 -12.354 1.00 35.81 536 ILE A O 1
ATOM 4304 N N . GLY A 1 537 ? 11.109 -26.943 -12.226 1.00 35.69 537 GLY A N 1
ATOM 4305 C CA . GLY A 1 537 ? 12.348 -26.723 -11.472 1.00 35.69 537 GLY A CA 1
ATOM 4306 C C . GLY A 1 537 ? 13.664 -26.743 -12.270 1.00 35.69 537 GLY A C 1
ATOM 4307 O O . GLY A 1 537 ? 14.716 -26.524 -11.669 1.00 35.69 537 GLY A O 1
ATOM 4308 N N . LYS A 1 538 ? 13.659 -26.994 -13.590 1.00 43.47 538 LYS A N 1
ATOM 4309 C CA . LYS A 1 538 ? 14.860 -26.959 -14.452 1.00 43.47 538 LYS A CA 1
ATOM 4310 C C . LYS A 1 538 ? 14.548 -26.416 -15.849 1.00 43.47 538 LYS A C 1
ATOM 4312 O O . LYS A 1 538 ? 14.230 -27.181 -16.764 1.00 43.47 538 LYS A O 1
ATOM 4317 N N . ASP A 1 539 ? 14.747 -25.114 -16.024 1.00 48.78 539 ASP A N 1
ATOM 4318 C CA . ASP A 1 539 ? 14.928 -24.504 -17.340 1.00 48.78 539 ASP A CA 1
ATOM 4319 C C . ASP A 1 539 ? 16.264 -24.931 -17.954 1.00 48.78 539 ASP A C 1
ATOM 4321 O O . ASP A 1 539 ? 17.308 -24.918 -17.297 1.00 48.78 539 ASP A O 1
ATOM 4325 N N . ARG A 1 540 ? 16.245 -25.315 -19.235 1.00 56.25 540 ARG A N 1
ATOM 4326 C CA . ARG A 1 540 ? 17.464 -25.545 -20.021 1.00 56.25 540 ARG A CA 1
ATOM 4327 C C . ARG A 1 540 ? 17.316 -24.960 -21.414 1.00 56.25 540 ARG A C 1
ATOM 4329 O O . ARG A 1 540 ? 16.634 -25.534 -22.260 1.00 56.25 540 ARG A O 1
ATOM 4336 N N . CYS A 1 541 ? 18.023 -23.866 -21.675 1.00 55.03 541 CYS A N 1
ATOM 4337 C CA . CYS A 1 541 ? 18.220 -23.341 -23.021 1.00 55.03 541 CYS A CA 1
ATOM 4338 C C . CYS A 1 541 ? 19.586 -23.750 -23.583 1.00 55.03 541 CYS A C 1
ATOM 4340 O O . CYS A 1 541 ? 20.575 -23.839 -22.861 1.00 55.03 541 CYS A O 1
ATOM 4342 N N . SER A 1 542 ? 19.650 -23.969 -24.895 1.00 53.06 542 SER A N 1
ATOM 4343 C CA . SER A 1 542 ? 20.899 -24.175 -25.632 1.00 53.06 542 SER A CA 1
ATOM 4344 C C . SER A 1 542 ? 20.850 -23.470 -26.987 1.00 53.06 542 SER A C 1
ATOM 4346 O O . SER A 1 542 ? 19.804 -23.416 -27.644 1.00 53.06 542 SER A O 1
ATOM 4348 N N . ASN A 1 543 ? 21.989 -22.925 -27.420 1.00 58.69 543 ASN A N 1
ATOM 4349 C CA . ASN A 1 543 ? 22.167 -22.434 -28.783 1.00 58.69 543 ASN A CA 1
ATOM 4350 C C . ASN A 1 543 ? 22.655 -23.602 -29.666 1.00 58.69 543 ASN A C 1
ATOM 4352 O O . ASN A 1 543 ? 23.814 -23.992 -29.537 1.00 58.69 543 ASN A O 1
ATOM 4356 N N . PRO A 1 544 ? 21.835 -24.158 -30.582 1.00 48.97 544 PRO A N 1
ATOM 4357 C CA . PRO A 1 544 ? 22.234 -25.299 -31.411 1.00 48.97 544 PRO A CA 1
ATOM 4358 C C . PRO A 1 544 ? 23.325 -24.968 -32.447 1.00 48.97 544 PRO A C 1
ATOM 4360 O O . PRO A 1 544 ? 23.863 -25.880 -33.067 1.00 48.97 544 PRO A O 1
ATOM 4363 N N . MET A 1 545 ? 23.654 -23.685 -32.652 1.00 47.44 545 MET A N 1
ATOM 4364 C CA . MET A 1 545 ? 24.759 -23.239 -33.511 1.00 47.44 545 MET A CA 1
ATOM 4365 C C . MET A 1 545 ? 26.070 -22.997 -32.745 1.00 47.44 545 MET A C 1
ATOM 4367 O O . MET A 1 545 ? 27.084 -22.688 -33.370 1.00 47.44 545 MET A O 1
ATOM 4371 N N . ARG A 1 546 ? 26.090 -23.161 -31.414 1.00 45.88 546 ARG A N 1
ATOM 4372 C CA . ARG A 1 546 ? 27.327 -23.209 -30.622 1.00 45.88 546 ARG A CA 1
ATOM 4373 C C . ARG A 1 546 ? 27.564 -24.640 -30.130 1.00 45.88 546 ARG A C 1
ATOM 4375 O O . ARG A 1 546 ? 26.653 -25.223 -29.545 1.00 45.88 546 ARG A O 1
ATOM 4382 N N . PRO A 1 547 ? 28.761 -25.224 -30.330 1.00 31.44 547 PRO A N 1
ATOM 4383 C CA . PRO A 1 547 ? 29.082 -26.499 -29.702 1.00 31.44 547 PRO A CA 1
ATOM 4384 C C . PRO A 1 547 ? 29.019 -26.347 -28.172 1.00 31.44 547 PRO A C 1
ATOM 4386 O O . PRO A 1 547 ? 29.316 -25.260 -27.660 1.00 31.44 547 PRO A O 1
ATOM 4389 N N . PRO A 1 548 ? 28.646 -27.403 -27.427 1.00 33.91 548 PRO A N 1
ATOM 4390 C CA . PRO A 1 548 ? 28.632 -27.346 -25.972 1.00 33.91 548 PRO A CA 1
ATOM 4391 C C . PRO A 1 548 ? 30.030 -26.979 -25.470 1.00 33.91 548 PRO A C 1
ATOM 4393 O O . PRO A 1 548 ? 31.010 -27.646 -25.805 1.00 33.91 548 PRO A O 1
ATOM 4396 N N . ARG A 1 549 ? 30.127 -25.917 -24.662 1.00 37.09 549 ARG A N 1
ATOM 4397 C CA . ARG A 1 549 ? 31.372 -25.586 -23.965 1.00 37.09 549 ARG A CA 1
ATOM 4398 C C . ARG A 1 549 ? 31.676 -26.704 -22.971 1.00 37.09 549 ARG A C 1
ATOM 4400 O O . ARG A 1 549 ? 31.106 -26.745 -21.884 1.00 37.09 549 ARG A O 1
ATOM 4407 N N . SER A 1 550 ? 32.609 -27.582 -23.327 1.00 29.92 550 SER A N 1
ATOM 4408 C CA . SER A 1 550 ? 33.429 -28.257 -22.326 1.00 29.92 550 SER A CA 1
ATOM 4409 C C . SER A 1 550 ? 34.062 -27.188 -21.437 1.00 29.92 550 SER A C 1
ATOM 4411 O O . SER A 1 550 ? 34.576 -26.195 -21.959 1.00 29.92 550 SER A O 1
ATOM 4413 N N . PHE A 1 551 ? 34.028 -27.381 -20.118 1.00 33.28 551 PHE A N 1
ATOM 4414 C CA . PHE A 1 551 ? 34.743 -26.522 -19.176 1.00 33.28 551 PHE A CA 1
ATOM 4415 C C . PHE A 1 551 ? 36.232 -26.484 -19.549 1.00 33.28 551 PHE A C 1
ATOM 4417 O O . PHE A 1 551 ? 36.963 -27.439 -19.304 1.00 33.28 551 PHE A O 1
ATOM 4424 N N . LEU A 1 552 ? 36.665 -25.372 -20.141 1.00 27.19 552 LEU A N 1
ATOM 4425 C CA . LEU A 1 552 ? 38.067 -25.003 -20.293 1.00 27.19 552 LEU A CA 1
ATOM 4426 C C . LEU A 1 552 ? 38.319 -23.795 -19.395 1.00 27.19 552 LEU A C 1
ATOM 4428 O O . LEU A 1 552 ? 38.268 -22.640 -19.817 1.00 27.19 552 LEU A O 1
ATOM 4432 N N . LEU A 1 553 ? 38.565 -24.107 -18.124 1.00 31.78 553 LEU A N 1
ATOM 4433 C CA . LEU A 1 553 ? 39.448 -23.307 -17.286 1.00 31.78 553 LEU A CA 1
ATOM 4434 C C . LEU A 1 553 ? 40.848 -23.411 -17.898 1.00 31.78 553 LEU A C 1
ATOM 4436 O O . LEU A 1 553 ? 41.577 -24.325 -17.548 1.00 31.78 553 LEU A O 1
ATOM 4440 N N . ASP A 1 554 ? 41.175 -22.530 -18.844 1.00 30.11 554 ASP A N 1
ATOM 4441 C CA . ASP A 1 554 ? 42.559 -22.244 -19.244 1.00 30.11 554 ASP A CA 1
ATOM 4442 C C . ASP A 1 554 ? 42.628 -20.970 -20.101 1.00 30.11 554 ASP A C 1
ATOM 4444 O O . ASP A 1 554 ? 42.615 -20.999 -21.329 1.00 30.11 554 ASP A O 1
ATOM 4448 N N . PHE A 1 555 ? 42.696 -19.821 -19.425 1.00 27.45 555 PHE A N 1
ATOM 4449 C CA . PHE A 1 555 ? 43.248 -18.577 -19.980 1.00 27.45 555 PHE A CA 1
ATOM 4450 C C . PHE A 1 555 ? 43.950 -17.766 -18.875 1.00 27.45 555 PHE A C 1
ATOM 4452 O O . PHE A 1 555 ? 43.692 -16.586 -18.654 1.00 27.45 555 PHE A O 1
ATOM 4459 N N . ALA A 1 556 ? 44.857 -18.439 -18.162 1.00 29.34 556 ALA A N 1
ATOM 4460 C CA . ALA A 1 556 ? 45.782 -17.848 -17.194 1.00 29.34 556 ALA A CA 1
ATOM 4461 C C . ALA A 1 556 ? 47.144 -18.571 -17.260 1.00 29.34 556 ALA A C 1
ATOM 4463 O O . ALA A 1 556 ? 47.644 -19.080 -16.263 1.00 29.34 556 ALA A O 1
ATOM 4464 N N . GLY A 1 557 ? 47.715 -18.673 -18.468 1.00 32.41 557 GLY A N 1
ATOM 4465 C CA . GLY A 1 557 ? 48.840 -19.574 -18.750 1.00 32.41 557 GLY A CA 1
ATOM 4466 C C . GLY A 1 557 ? 49.725 -19.151 -19.924 1.00 32.41 557 GLY A C 1
ATOM 4467 O O . GLY A 1 557 ? 50.075 -19.982 -20.754 1.00 32.41 557 GLY A O 1
ATOM 4468 N N . ALA A 1 558 ? 50.069 -17.862 -20.026 1.00 26.61 558 ALA A N 1
ATOM 4469 C CA . ALA A 1 558 ? 51.058 -17.377 -20.995 1.00 26.61 558 ALA A CA 1
ATOM 4470 C C . ALA A 1 558 ? 51.721 -16.064 -20.535 1.00 26.61 558 ALA A C 1
ATOM 4472 O O . ALA A 1 558 ? 51.274 -14.991 -20.916 1.00 26.61 558 ALA A O 1
ATOM 4473 N N . VAL A 1 559 ? 52.745 -16.176 -19.679 1.00 30.02 559 VAL A N 1
ATOM 4474 C CA . VAL A 1 559 ? 54.065 -15.486 -19.680 1.00 30.02 559 VAL A CA 1
ATOM 4475 C C . VAL A 1 559 ? 54.689 -15.733 -18.299 1.00 30.02 559 VAL A C 1
ATOM 4477 O O . VAL A 1 559 ? 54.617 -14.885 -17.419 1.00 30.02 559 VAL A O 1
ATOM 4480 N N . LEU A 1 560 ? 55.291 -16.908 -18.105 1.00 26.66 560 LEU A N 1
ATOM 4481 C CA . LEU A 1 560 ? 56.325 -17.162 -17.095 1.00 26.66 560 LEU A CA 1
ATOM 4482 C C . LEU A 1 560 ? 57.099 -18.417 -17.513 1.00 26.66 560 LEU A C 1
ATOM 4484 O O . LEU A 1 560 ? 56.662 -19.523 -17.224 1.00 26.66 560 LEU A O 1
ATOM 4488 N N . ASP A 1 561 ? 58.226 -18.228 -18.202 1.00 25.66 561 ASP A N 1
ATOM 4489 C CA . ASP A 1 561 ? 59.384 -19.123 -18.081 1.00 25.66 561 ASP A CA 1
ATOM 4490 C C . ASP A 1 561 ? 60.626 -18.499 -18.739 1.00 25.66 561 ASP A C 1
ATOM 4492 O O . ASP A 1 561 ? 60.727 -18.448 -19.965 1.00 25.66 561 ASP A O 1
ATOM 4496 N N . ALA A 1 562 ? 61.561 -18.005 -17.914 1.00 27.34 562 ALA A N 1
ATOM 4497 C CA . ALA A 1 562 ? 63.006 -17.983 -18.186 1.00 27.34 562 ALA A CA 1
ATOM 4498 C C . ALA A 1 562 ? 63.813 -17.442 -16.981 1.00 27.34 562 ALA A C 1
ATOM 4500 O O . ALA A 1 562 ? 63.723 -16.266 -16.644 1.00 27.34 562 ALA A O 1
ATOM 4501 N N . ASN A 1 563 ? 64.697 -18.296 -16.451 1.00 25.33 563 ASN A N 1
ATOM 4502 C CA . ASN A 1 563 ? 65.901 -18.010 -15.647 1.00 25.33 563 ASN A CA 1
ATOM 4503 C C . ASN A 1 563 ? 65.804 -17.387 -14.232 1.00 25.33 563 ASN A C 1
ATOM 4505 O O . ASN A 1 563 ? 65.511 -16.205 -14.069 1.00 25.33 563 ASN A O 1
ATOM 4509 N N . PRO A 1 564 ? 66.305 -18.123 -13.218 1.00 34.50 564 PRO A N 1
ATOM 4510 C CA . PRO A 1 564 ? 66.867 -17.571 -11.988 1.00 34.50 564 PRO A CA 1
ATOM 4511 C C . PRO A 1 564 ? 68.413 -17.530 -12.031 1.00 34.50 564 PRO A C 1
ATOM 4513 O O . PRO A 1 564 ? 69.037 -18.558 -12.286 1.00 34.50 564 PRO A O 1
ATOM 4516 N N . THR A 1 565 ? 69.046 -16.382 -11.743 1.00 25.72 565 THR A N 1
ATOM 4517 C CA . THR A 1 565 ? 70.335 -16.221 -11.001 1.00 25.72 565 THR A CA 1
ATOM 4518 C C . THR A 1 565 ? 70.827 -14.755 -10.992 1.00 25.72 565 THR A C 1
ATOM 4520 O O . THR A 1 565 ? 70.453 -13.973 -11.857 1.00 25.72 565 THR A O 1
ATOM 4523 N N . ALA A 1 566 ? 71.717 -14.441 -10.033 1.00 26.58 566 ALA A N 1
ATOM 4524 C CA . ALA A 1 566 ? 72.595 -13.255 -9.920 1.00 26.58 566 ALA A CA 1
ATOM 4525 C C . ALA A 1 566 ? 72.035 -11.915 -9.360 1.00 26.58 566 ALA A C 1
ATOM 4527 O O . ALA A 1 566 ? 71.496 -11.066 -10.061 1.00 26.58 566 ALA A O 1
ATOM 4528 N N . THR A 1 567 ? 72.284 -11.730 -8.058 1.00 25.41 567 THR A N 1
ATOM 4529 C CA . THR A 1 567 ? 72.879 -10.538 -7.399 1.00 25.41 567 THR A CA 1
ATOM 4530 C C . THR A 1 567 ? 73.429 -9.401 -8.294 1.00 25.41 567 THR A C 1
ATOM 4532 O O . THR A 1 567 ? 74.327 -9.671 -9.088 1.00 25.41 567 THR A O 1
ATOM 4535 N N . ASP A 1 568 ? 73.014 -8.132 -8.094 1.00 26.25 568 ASP A N 1
ATOM 4536 C CA . ASP A 1 568 ? 73.748 -7.127 -7.268 1.00 26.25 568 ASP A CA 1
ATOM 4537 C C . ASP A 1 568 ? 73.287 -5.636 -7.403 1.00 26.25 568 ASP A C 1
ATOM 4539 O O . ASP A 1 568 ? 73.172 -5.105 -8.499 1.00 26.25 568 ASP A O 1
ATOM 4543 N N . ILE A 1 569 ? 73.092 -4.988 -6.234 1.00 26.50 569 ILE A N 1
ATOM 4544 C CA . ILE A 1 569 ? 73.334 -3.578 -5.781 1.00 26.50 569 ILE A CA 1
ATOM 4545 C C . ILE A 1 569 ? 72.973 -2.324 -6.653 1.00 26.50 569 ILE A C 1
ATOM 4547 O O . ILE A 1 569 ? 73.324 -2.224 -7.821 1.00 26.50 569 ILE A O 1
ATOM 4551 N N . LEU A 1 570 ? 72.483 -1.271 -5.948 1.00 26.08 570 LEU A N 1
ATOM 4552 C CA . LEU A 1 570 ? 72.382 0.189 -6.267 1.00 26.08 570 LEU A CA 1
ATOM 4553 C C . LEU A 1 570 ? 71.050 0.674 -6.914 1.00 26.08 570 LEU A C 1
ATOM 4555 O O . LEU A 1 570 ? 70.552 0.038 -7.829 1.00 26.08 570 LEU A O 1
ATOM 4559 N N . SER A 1 571 ? 70.412 1.801 -6.525 1.00 23.64 571 SER A N 1
ATOM 4560 C CA . SER A 1 571 ? 70.671 2.785 -5.441 1.00 23.64 571 SER A CA 1
ATOM 4561 C C . SER A 1 571 ? 69.556 3.860 -5.280 1.00 23.64 571 SER A C 1
ATOM 4563 O O . SER A 1 571 ? 68.995 4.284 -6.282 1.00 23.64 571 SER A O 1
ATOM 4565 N N . VAL A 1 572 ? 69.410 4.410 -4.056 1.00 24.84 572 VAL A N 1
ATOM 4566 C CA . VAL A 1 572 ? 69.034 5.818 -3.702 1.00 24.84 572 VAL A CA 1
ATOM 4567 C C . VAL A 1 572 ? 67.550 6.298 -3.696 1.00 24.84 572 VAL A C 1
ATOM 4569 O O . VAL A 1 572 ? 66.927 6.535 -4.720 1.00 24.84 572 VAL A O 1
ATOM 4572 N N . GLU A 1 573 ? 67.096 6.541 -2.452 1.00 23.28 573 GLU A N 1
ATOM 4573 C CA . GLU A 1 573 ? 66.273 7.642 -1.877 1.00 23.28 573 GLU A CA 1
ATOM 4574 C C . GLU A 1 573 ? 64.809 7.964 -2.266 1.00 23.28 573 GLU A C 1
ATOM 4576 O O . GLU A 1 573 ? 64.454 8.265 -3.401 1.00 23.28 573 GLU A O 1
ATOM 4581 N N . ALA A 1 574 ? 64.001 8.116 -1.202 1.00 22.73 574 ALA A N 1
ATOM 4582 C CA . ALA A 1 574 ? 62.846 9.013 -1.097 1.00 22.73 574 ALA A CA 1
ATOM 4583 C C . ALA A 1 574 ? 62.843 9.682 0.312 1.00 22.73 574 ALA A C 1
ATOM 4585 O O . ALA A 1 574 ? 63.268 9.036 1.276 1.00 22.73 574 ALA A O 1
ATOM 4586 N N . PRO A 1 575 ? 62.416 10.955 0.468 1.00 26.95 575 PRO A N 1
ATOM 4587 C CA . PRO A 1 575 ? 62.622 11.741 1.698 1.00 26.95 575 PRO A CA 1
ATOM 4588 C C . PRO A 1 575 ? 61.509 11.613 2.765 1.00 26.95 575 PRO A C 1
ATOM 4590 O O . PRO A 1 575 ? 60.376 11.246 2.464 1.00 26.95 575 PRO A O 1
ATOM 4593 N N . ARG A 1 576 ? 61.828 11.993 4.017 1.00 27.08 576 ARG A N 1
ATOM 4594 C CA . ARG A 1 576 ? 60.881 12.177 5.150 1.00 27.08 576 ARG A CA 1
ATOM 4595 C C . ARG A 1 576 ? 60.531 13.660 5.365 1.00 27.08 576 ARG A C 1
ATOM 4597 O O . ARG A 1 576 ? 61.339 14.515 5.005 1.00 27.08 576 ARG A O 1
ATOM 4604 N N . PRO A 1 577 ? 59.384 13.959 6.001 1.00 30.11 577 PRO A N 1
ATOM 4605 C CA . PRO A 1 577 ? 59.375 14.658 7.315 1.00 30.11 577 PRO A CA 1
ATOM 4606 C C . PRO A 1 577 ? 58.510 13.904 8.373 1.00 30.11 577 PRO A C 1
ATOM 4608 O O . PRO A 1 577 ? 57.524 13.283 7.995 1.00 30.11 577 PRO A O 1
ATOM 4611 N N . THR A 1 578 ? 58.936 13.687 9.635 1.00 27.30 578 THR A N 1
ATOM 4612 C CA . THR A 1 578 ? 58.729 14.519 10.870 1.00 27.30 578 THR A CA 1
ATOM 4613 C C . THR A 1 578 ? 57.254 14.810 11.223 1.00 27.30 578 THR A C 1
ATOM 4615 O O . THR A 1 578 ? 56.512 15.218 10.341 1.00 27.30 578 THR A O 1
ATOM 4618 N N . GLU A 1 579 ? 56.757 14.730 12.466 1.00 28.44 579 GLU A N 1
ATOM 4619 C CA . GLU A 1 579 ? 57.290 14.279 13.774 1.00 28.44 579 GLU A CA 1
ATOM 4620 C C . GLU A 1 579 ? 56.099 13.981 14.726 1.00 28.44 579 GLU A C 1
ATOM 4622 O O . GLU A 1 579 ? 54.961 14.329 14.409 1.00 28.44 579 GLU A O 1
ATOM 4627 N N . ILE A 1 580 ? 56.341 13.339 15.875 1.00 28.20 580 ILE A N 1
ATOM 4628 C CA . ILE A 1 580 ? 55.340 13.008 16.912 1.00 28.20 580 ILE A CA 1
ATOM 4629 C C . ILE A 1 580 ? 55.813 13.603 18.243 1.00 28.20 580 ILE A C 1
ATOM 4631 O O . ILE A 1 580 ? 56.984 13.423 18.554 1.00 28.20 580 ILE A O 1
ATOM 4635 N N . ASP A 1 581 ? 54.922 14.239 19.019 1.00 29.22 581 ASP A N 1
ATOM 4636 C CA . ASP A 1 581 ? 54.805 14.036 20.483 1.00 29.22 581 ASP A CA 1
ATOM 4637 C C . ASP A 1 581 ? 53.721 14.921 21.134 1.00 29.22 581 ASP A C 1
ATOM 4639 O O . ASP A 1 581 ? 53.685 16.128 20.900 1.00 29.22 581 ASP A O 1
ATOM 4643 N N . ALA A 1 582 ? 52.869 14.309 21.976 1.00 25.61 582 ALA A N 1
ATOM 4644 C CA . ALA A 1 582 ? 52.599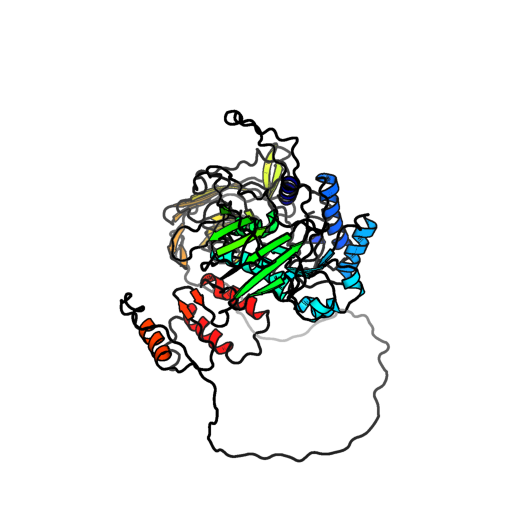 14.713 23.372 1.00 25.61 582 ALA A CA 1
ATOM 4645 C C . ALA A 1 582 ? 51.413 13.937 24.010 1.00 25.61 582 ALA A C 1
ATOM 4647 O O . ALA A 1 582 ? 50.379 13.717 23.385 1.00 25.61 582 ALA A O 1
ATOM 4648 N N . ASP A 1 583 ? 51.572 13.607 25.297 1.00 26.22 583 ASP A N 1
ATOM 4649 C CA . ASP A 1 583 ? 50.535 13.349 26.315 1.00 26.22 583 ASP A CA 1
ATOM 4650 C C . ASP A 1 583 ? 49.552 12.160 26.195 1.00 26.22 583 ASP A C 1
ATOM 4652 O O . ASP A 1 583 ? 48.342 12.336 26.070 1.00 26.22 583 ASP A O 1
ATOM 4656 N N . ILE A 1 584 ? 50.040 10.949 26.515 1.00 26.31 584 ILE A N 1
ATOM 4657 C CA . ILE A 1 584 ? 49.322 10.044 27.443 1.00 26.31 584 ILE A CA 1
ATOM 4658 C C . ILE A 1 584 ? 50.311 9.476 28.472 1.00 26.31 584 ILE A C 1
ATOM 4660 O O . ILE A 1 584 ? 51.093 8.578 28.171 1.00 26.31 584 ILE A O 1
ATOM 4664 N N . ASN A 1 585 ? 50.247 9.966 29.714 1.00 25.94 585 ASN A N 1
ATOM 4665 C CA . ASN A 1 585 ? 50.924 9.348 30.859 1.00 25.94 585 ASN A CA 1
ATOM 4666 C C . ASN A 1 585 ? 50.197 9.695 32.171 1.00 25.94 585 ASN A C 1
ATOM 4668 O O . ASN A 1 585 ? 50.502 10.695 32.818 1.00 25.94 585 ASN A O 1
ATOM 4672 N N . ALA A 1 586 ? 49.220 8.875 32.577 1.00 26.81 586 ALA A N 1
ATOM 4673 C CA . ALA A 1 586 ? 48.567 9.018 33.880 1.00 26.81 586 ALA A CA 1
ATOM 4674 C C . ALA A 1 586 ? 48.045 7.686 34.458 1.00 26.81 586 ALA A C 1
ATOM 4676 O O . ALA A 1 586 ? 46.918 7.273 34.213 1.00 26.81 586 ALA A O 1
ATOM 4677 N N . ILE A 1 587 ? 48.865 7.117 35.347 1.00 26.55 587 ILE A N 1
ATOM 4678 C CA . ILE A 1 587 ? 48.458 6.405 36.572 1.00 26.55 587 ILE A CA 1
ATOM 4679 C C . ILE A 1 587 ? 47.849 4.998 36.407 1.00 26.55 587 ILE A C 1
ATOM 4681 O O . ILE A 1 587 ? 46.663 4.788 36.182 1.00 26.55 587 ILE A O 1
ATOM 4685 N N . THR A 1 588 ? 48.671 4.005 36.752 1.00 24.33 588 THR A N 1
ATOM 4686 C CA . THR A 1 588 ? 48.236 2.741 37.362 1.00 24.33 588 THR A CA 1
ATOM 4687 C C . THR A 1 588 ? 49.073 2.511 38.618 1.00 24.33 588 THR A C 1
ATOM 4689 O O . THR A 1 588 ? 50.290 2.402 38.493 1.00 24.33 588 THR A O 1
ATOM 4692 N N . SER A 1 589 ? 48.459 2.424 39.810 1.00 24.19 589 SER A N 1
ATOM 4693 C CA . SER A 1 589 ? 48.974 1.634 40.952 1.00 24.19 589 SER A CA 1
ATOM 4694 C C . SER A 1 589 ? 48.074 1.650 42.198 1.00 24.19 589 SER A C 1
ATOM 4696 O O . SER A 1 589 ? 47.655 2.705 42.656 1.00 24.19 589 SER A O 1
ATOM 4698 N N . ALA A 1 590 ? 47.939 0.455 42.790 1.00 24.09 590 ALA A N 1
ATOM 4699 C CA . ALA A 1 590 ? 47.616 0.136 44.190 1.00 24.09 590 ALA A CA 1
ATOM 4700 C C . ALA A 1 590 ? 46.220 0.468 44.778 1.00 24.09 590 ALA A C 1
ATOM 4702 O O . ALA A 1 590 ? 45.960 1.593 45.184 1.00 24.09 590 ALA A O 1
ATOM 4703 N N . MET A 1 591 ? 45.434 -0.588 45.068 1.00 25.00 591 MET A N 1
ATOM 4704 C CA . MET A 1 591 ? 45.103 -0.963 46.464 1.00 25.00 591 MET A CA 1
ATOM 4705 C C . MET A 1 591 ? 44.532 -2.400 46.624 1.00 25.00 591 MET A C 1
ATOM 4707 O O . MET A 1 591 ? 43.343 -2.650 46.490 1.00 25.00 591 MET A O 1
ATOM 4711 N N . LEU A 1 592 ? 45.426 -3.344 46.946 1.00 27.16 592 LEU A N 1
ATOM 4712 C CA . LEU A 1 592 ? 45.329 -4.338 48.040 1.00 27.16 592 LEU A CA 1
ATOM 4713 C C . LEU A 1 592 ? 43.940 -4.735 48.624 1.00 27.16 592 LEU A C 1
ATOM 4715 O O . LEU A 1 592 ? 43.417 -3.987 49.447 1.00 27.16 592 LEU A O 1
ATOM 4719 N N . LYS A 1 593 ? 43.484 -5.993 48.429 1.00 26.33 593 LYS A N 1
ATOM 4720 C CA . LYS A 1 593 ? 43.607 -7.133 49.395 1.00 26.33 593 LYS A CA 1
ATOM 4721 C C . LYS A 1 593 ? 42.655 -8.320 49.120 1.00 26.33 593 LYS A C 1
ATOM 4723 O O . LYS A 1 593 ? 41.478 -8.144 48.842 1.00 26.33 593 LYS A O 1
ATOM 4728 N N . GLU A 1 594 ? 43.192 -9.524 49.313 1.00 27.42 594 GLU A N 1
ATOM 4729 C CA . GLU A 1 594 ? 42.494 -10.822 49.453 1.00 27.42 594 GLU A CA 1
ATOM 4730 C C . GLU A 1 594 ? 42.028 -11.042 50.928 1.00 27.42 594 GLU A C 1
ATOM 4732 O O . GLU A 1 594 ? 42.468 -10.239 51.766 1.00 27.42 594 GLU A O 1
ATOM 4737 N N . PRO A 1 595 ? 41.190 -12.054 51.315 1.00 38.75 595 PRO A N 1
ATOM 4738 C CA . PRO A 1 595 ? 41.543 -13.488 51.163 1.00 38.75 595 PRO A CA 1
ATOM 4739 C C . PRO A 1 595 ? 40.424 -14.578 51.034 1.00 38.75 595 PRO A C 1
ATOM 4741 O O . PRO A 1 595 ? 39.345 -14.476 51.608 1.00 38.75 595 PRO A O 1
ATOM 4744 N N . ILE A 1 596 ? 40.802 -15.703 50.398 1.00 27.66 596 ILE A N 1
ATOM 4745 C CA . ILE A 1 596 ? 40.584 -17.123 50.812 1.00 27.66 596 ILE A CA 1
ATOM 4746 C C . ILE A 1 596 ? 39.146 -17.653 51.101 1.00 27.66 596 ILE A C 1
ATOM 4748 O O . ILE A 1 596 ? 38.602 -17.429 52.180 1.00 27.66 596 ILE A O 1
ATOM 4752 N N . ASN A 1 597 ? 38.622 -18.551 50.236 1.00 25.80 597 ASN A N 1
ATOM 4753 C CA . ASN A 1 597 ? 38.553 -20.017 50.497 1.00 25.80 597 ASN A CA 1
ATOM 4754 C C . ASN A 1 597 ? 37.898 -20.842 49.354 1.00 25.80 597 ASN A C 1
ATOM 4756 O O . ASN A 1 597 ? 36.798 -20.536 48.903 1.00 25.80 597 ASN A O 1
ATOM 4760 N N . GLN A 1 598 ? 38.524 -21.967 48.986 1.00 27.70 598 GLN A N 1
ATOM 4761 C CA . GLN A 1 598 ? 37.929 -23.123 48.285 1.00 27.70 598 GLN A CA 1
ATOM 4762 C C . GLN A 1 598 ? 38.306 -24.405 49.049 1.00 27.70 598 GLN A C 1
ATOM 4764 O O . GLN A 1 598 ? 39.300 -24.409 49.778 1.00 27.70 598 GLN A O 1
ATOM 4769 N N . PRO A 1 599 ? 37.580 -25.513 48.834 1.00 31.16 599 PRO A N 1
ATOM 4770 C CA . PRO A 1 599 ? 38.283 -26.772 48.569 1.00 31.16 599 PRO A CA 1
ATOM 4771 C C . PRO A 1 599 ? 37.763 -27.513 47.320 1.00 31.16 599 PRO A C 1
ATOM 4773 O O . PRO A 1 599 ? 36.773 -27.135 46.699 1.00 31.16 599 PRO A O 1
ATOM 4776 N N . THR A 1 600 ? 38.497 -28.553 46.924 1.00 26.89 600 THR A N 1
ATOM 4777 C CA . THR A 1 600 ? 38.619 -29.050 45.541 1.00 26.89 600 THR A CA 1
ATOM 4778 C C . THR A 1 600 ? 38.035 -30.445 45.267 1.00 26.89 600 THR A C 1
ATOM 4780 O O . THR A 1 600 ? 38.067 -31.300 46.143 1.00 26.89 600 THR A O 1
ATOM 4783 N N . LEU A 1 601 ? 37.653 -30.669 43.997 1.00 29.27 601 LEU A N 1
ATOM 4784 C CA . LEU A 1 601 ? 37.770 -31.897 43.168 1.00 29.27 601 LEU A CA 1
ATOM 4785 C C . LEU A 1 601 ? 37.657 -33.301 43.812 1.00 29.27 601 LEU A C 1
ATOM 4787 O O . LEU A 1 601 ? 38.543 -33.713 44.557 1.00 29.27 601 LEU A O 1
ATOM 4791 N N . SER A 1 602 ? 36.725 -34.130 43.309 1.00 25.06 602 SER A N 1
ATOM 4792 C CA . SER A 1 602 ? 37.038 -35.428 42.648 1.00 25.06 602 SER A CA 1
ATOM 4793 C C . SER A 1 602 ? 35.790 -36.172 42.117 1.00 25.06 602 SER A C 1
ATOM 4795 O O . SER A 1 602 ? 34.778 -36.272 42.799 1.00 25.06 602 SER A O 1
ATOM 4797 N N . ASP A 1 603 ? 35.908 -36.716 40.901 1.00 26.36 603 ASP A N 1
ATOM 4798 C CA . ASP A 1 603 ? 35.097 -37.807 40.307 1.00 26.36 603 ASP A CA 1
ATOM 4799 C C . ASP A 1 603 ? 35.709 -39.190 40.690 1.00 26.36 603 ASP A C 1
ATOM 4801 O O . ASP A 1 603 ? 36.813 -39.172 41.250 1.00 26.36 603 ASP A O 1
ATOM 4805 N N . PRO A 1 604 ? 35.142 -40.389 40.356 1.00 45.22 604 PRO A N 1
ATOM 4806 C CA . PRO A 1 604 ? 33.963 -40.702 39.511 1.00 45.22 604 PRO A CA 1
ATOM 4807 C C . PRO A 1 604 ? 32.988 -41.788 40.081 1.00 45.22 604 PRO A C 1
ATOM 4809 O O . PRO A 1 604 ? 33.215 -42.343 41.152 1.00 45.22 604 PRO A O 1
ATOM 4812 N N . VAL A 1 605 ? 31.979 -42.179 39.272 1.00 23.78 605 VAL A N 1
ATOM 4813 C CA . VAL A 1 605 ? 31.466 -43.563 38.986 1.00 23.78 605 VAL A CA 1
ATOM 4814 C C . VAL A 1 605 ? 29.924 -43.696 38.955 1.00 23.78 605 VAL A C 1
ATOM 4816 O O . VAL A 1 605 ? 29.201 -43.205 39.813 1.00 23.78 605 VAL A O 1
ATOM 4819 N N . LEU A 1 606 ? 29.458 -44.416 37.922 1.00 25.09 606 LEU A N 1
ATOM 4820 C CA . LEU A 1 606 ? 28.089 -44.829 37.565 1.00 25.09 606 LEU A CA 1
ATOM 4821 C C . LEU A 1 606 ? 27.168 -45.323 38.703 1.00 25.09 606 LEU A C 1
ATOM 4823 O O . LEU A 1 606 ? 27.607 -46.105 39.541 1.00 25.09 606 LEU A O 1
ATOM 4827 N N . LEU A 1 607 ? 25.852 -45.079 38.556 1.00 23.97 607 LEU A N 1
ATOM 4828 C CA . LEU A 1 607 ? 24.801 -46.123 38.467 1.00 23.97 607 LEU A CA 1
ATOM 4829 C C . LEU A 1 607 ? 23.433 -45.537 38.027 1.00 23.97 607 LEU A C 1
ATOM 4831 O O . LEU A 1 607 ? 23.306 -44.327 37.858 1.00 23.97 607 LEU A O 1
ATOM 4835 N N . ALA A 1 608 ? 22.452 -46.402 37.735 1.00 22.94 608 ALA A N 1
ATOM 4836 C CA . ALA A 1 608 ? 21.234 -46.092 36.964 1.00 22.94 608 ALA A CA 1
ATOM 4837 C C . ALA A 1 608 ? 19.910 -46.179 37.766 1.00 22.94 608 ALA A C 1
ATOM 4839 O O . ALA A 1 608 ? 19.905 -46.682 38.886 1.00 22.94 608 ALA A O 1
ATOM 4840 N N . ALA A 1 609 ? 18.800 -45.796 37.106 1.00 23.56 609 ALA A N 1
ATOM 4841 C CA . ALA A 1 609 ? 17.391 -45.855 37.554 1.00 23.56 609 ALA A CA 1
ATOM 4842 C C . ALA A 1 609 ? 17.008 -44.849 38.681 1.00 23.56 609 ALA A C 1
ATOM 4844 O O . ALA A 1 609 ? 17.876 -44.344 39.381 1.00 23.56 609 ALA A O 1
ATOM 4845 N N . ASP A 1 610 ? 15.745 -44.443 38.879 1.00 24.34 610 ASP A N 1
ATOM 4846 C CA . ASP A 1 610 ? 14.475 -44.945 38.321 1.00 24.34 610 ASP A CA 1
ATOM 4847 C C . ASP A 1 610 ? 13.381 -43.843 38.209 1.00 24.34 610 ASP A C 1
ATOM 4849 O O . ASP A 1 610 ? 13.549 -42.718 38.683 1.00 24.34 610 ASP A O 1
ATOM 4853 N N . TYR A 1 611 ? 12.245 -44.168 37.583 1.00 22.25 611 TYR A N 1
ATOM 4854 C CA . TYR A 1 611 ? 11.043 -43.329 37.445 1.00 22.25 611 TYR A CA 1
ATOM 4855 C C . TYR A 1 611 ? 10.266 -43.137 38.765 1.00 22.25 611 TYR A C 1
ATOM 4857 O O . TYR A 1 611 ? 10.101 -44.081 39.526 1.00 22.25 611 TYR A O 1
ATOM 4865 N N . THR A 1 612 ? 9.615 -41.976 38.951 1.00 24.48 612 THR A N 1
ATOM 4866 C CA . THR A 1 612 ? 8.243 -41.892 39.520 1.00 24.48 612 THR A CA 1
ATOM 4867 C C . THR A 1 612 ? 7.528 -40.575 39.156 1.00 24.48 612 THR A C 1
ATOM 4869 O O . THR A 1 612 ? 7.913 -39.482 39.557 1.00 24.48 612 THR A O 1
ATOM 4872 N N . GLN A 1 613 ? 6.425 -40.712 38.422 1.00 29.86 613 GLN A N 1
ATOM 4873 C CA . GLN A 1 613 ? 5.243 -39.831 38.367 1.00 29.86 613 GLN A CA 1
ATOM 4874 C C . GLN A 1 613 ? 4.054 -40.730 38.777 1.00 29.86 613 GLN A C 1
ATOM 4876 O O . GLN A 1 613 ? 4.193 -41.947 38.595 1.00 29.86 613 GLN A O 1
ATOM 4881 N N . PRO A 1 614 ? 2.927 -40.239 39.347 1.00 36.72 614 PRO A N 1
ATOM 4882 C CA . PRO A 1 614 ? 1.829 -39.653 38.538 1.00 36.72 614 PRO A CA 1
ATOM 4883 C C . PRO A 1 614 ? 0.907 -38.716 39.393 1.00 36.72 614 PRO A C 1
ATOM 4885 O O . PRO A 1 614 ? 1.381 -38.238 40.426 1.00 36.72 614 PRO A O 1
ATOM 4888 N N . PRO A 1 615 ? -0.402 -38.489 39.104 1.00 38.53 615 PRO A N 1
ATOM 4889 C CA . PRO A 1 615 ? -1.192 -38.626 37.863 1.00 38.53 615 PRO A CA 1
ATOM 4890 C C . PRO A 1 615 ? -1.940 -37.326 37.458 1.00 38.53 615 PRO A C 1
ATOM 4892 O O . PRO A 1 615 ? -1.925 -36.352 38.201 1.00 38.53 615 PRO A O 1
ATOM 4895 N N . VAL A 1 616 ? -2.665 -37.347 36.326 1.00 25.00 616 VAL A N 1
ATOM 4896 C CA . VAL A 1 616 ? -4.088 -36.922 36.196 1.00 25.00 616 VAL A CA 1
ATOM 4897 C C . VAL A 1 616 ? -4.629 -37.354 34.814 1.00 25.00 616 VAL A C 1
ATOM 4899 O O . VAL A 1 616 ? -3.963 -37.192 33.794 1.00 25.00 616 VAL A O 1
ATOM 4902 N N . GLU A 1 617 ? -5.831 -37.934 34.809 1.00 25.56 617 GLU A N 1
ATOM 4903 C CA . GLU A 1 617 ? -6.635 -38.355 33.642 1.00 25.56 617 GLU A CA 1
ATOM 4904 C C . GLU A 1 617 ? -7.435 -37.140 33.077 1.00 25.56 617 GLU A C 1
ATOM 4906 O O . GLU A 1 617 ? -7.455 -36.082 33.693 1.00 25.56 617 GLU A O 1
ATOM 4911 N N . ALA A 1 618 ? -8.129 -37.144 31.933 1.00 24.45 618 ALA A N 1
ATOM 4912 C CA . ALA A 1 618 ? -8.758 -38.240 31.203 1.00 24.45 618 ALA A CA 1
ATOM 4913 C C . ALA A 1 618 ? -8.936 -37.936 29.700 1.00 24.45 618 ALA A C 1
ATOM 4915 O O . ALA A 1 618 ? -8.872 -36.791 29.253 1.00 24.45 618 ALA A O 1
ATOM 4916 N N . ILE A 1 619 ? -9.214 -38.993 28.934 1.00 24.05 619 ILE A N 1
ATOM 4917 C CA . ILE A 1 619 ? -9.484 -38.984 27.490 1.00 24.05 619 ILE A CA 1
ATOM 4918 C C . ILE A 1 619 ? -10.995 -39.126 27.249 1.00 24.05 619 ILE A C 1
ATOM 4920 O O . ILE A 1 619 ? -11.652 -39.915 27.925 1.00 24.05 619 ILE A O 1
ATOM 4924 N N . ALA A 1 620 ? -11.524 -38.452 26.225 1.00 24.08 620 ALA A N 1
ATOM 4925 C CA . ALA A 1 620 ? -12.785 -38.821 25.579 1.00 24.08 620 ALA A CA 1
ATOM 4926 C C . ALA A 1 620 ? -12.537 -39.031 24.074 1.00 24.08 620 ALA A C 1
ATOM 4928 O O . ALA A 1 620 ? -11.982 -38.160 23.406 1.00 24.08 620 ALA A O 1
ATOM 4929 N N . LEU A 1 621 ? -12.905 -40.210 23.565 1.00 29.91 621 LEU A N 1
ATOM 4930 C CA . LEU A 1 621 ? -12.677 -40.665 22.187 1.00 29.91 621 LEU A CA 1
ATOM 4931 C C . LEU A 1 621 ? -13.953 -40.548 21.339 1.00 29.91 621 LEU A C 1
ATOM 4933 O O . LEU A 1 621 ? -15.051 -40.803 21.833 1.00 29.91 621 LEU A O 1
ATOM 4937 N N . ALA A 1 622 ? -13.790 -40.243 20.049 1.00 26.50 622 ALA A N 1
ATOM 4938 C CA . ALA A 1 622 ? -14.825 -40.445 19.031 1.00 26.50 622 ALA A CA 1
ATOM 4939 C C . ALA A 1 622 ? -14.966 -41.942 18.672 1.00 26.50 622 ALA A C 1
ATOM 4941 O O . ALA A 1 622 ? -14.075 -42.747 18.957 1.00 26.50 622 ALA A O 1
ATOM 4942 N N . T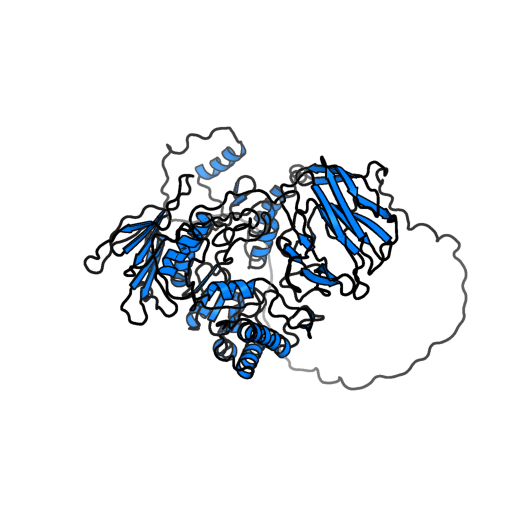HR A 1 623 ? -16.097 -42.333 18.077 1.00 29.52 623 THR A N 1
ATOM 4943 C CA . THR A 1 623 ? -16.479 -43.749 17.897 1.00 29.52 623 THR A CA 1
ATOM 4944 C C . THR A 1 623 ? -16.084 -44.334 16.533 1.00 29.52 623 THR A C 1
ATOM 4946 O O . THR A 1 623 ? -15.897 -43.626 15.550 1.00 29.52 623 THR A O 1
ATOM 4949 N N . GLN A 1 624 ? -15.926 -45.663 16.474 1.00 32.91 624 GLN A N 1
ATOM 4950 C CA . GLN A 1 624 ? -15.269 -46.391 15.372 1.00 32.91 624 GLN A CA 1
ATOM 4951 C C . GLN A 1 624 ? -15.984 -46.398 14.002 1.00 32.91 624 GLN A C 1
ATOM 4953 O O . GLN A 1 624 ? -15.418 -46.937 13.049 1.00 32.91 624 GLN A O 1
ATOM 4958 N N . GLU A 1 625 ? -17.192 -45.847 13.861 1.00 32.00 625 GLU A N 1
ATOM 4959 C CA . GLU A 1 625 ? -17.951 -45.933 12.598 1.00 32.00 625 GLU A CA 1
ATOM 4960 C C . GLU A 1 625 ? -17.597 -44.843 11.568 1.00 32.00 625 GLU A C 1
ATOM 4962 O O . GLU A 1 625 ? -17.876 -45.018 10.384 1.00 32.00 625 GLU A O 1
ATOM 4967 N N . GLU A 1 626 ? -16.901 -43.771 11.960 1.00 37.84 626 GLU A N 1
ATOM 4968 C CA . GLU A 1 626 ? -16.620 -42.623 11.074 1.00 37.84 626 GLU A CA 1
ATOM 4969 C C . GLU A 1 626 ? -15.368 -42.787 10.177 1.00 37.84 626 GLU A C 1
ATOM 4971 O O . GLU A 1 626 ? -15.115 -41.954 9.310 1.00 37.84 626 GLU A O 1
ATOM 4976 N N . ILE A 1 627 ? -14.581 -43.868 10.325 1.00 37.50 627 ILE A N 1
ATOM 4977 C CA . ILE A 1 627 ? -13.271 -44.046 9.645 1.00 37.50 627 ILE A CA 1
ATOM 4978 C C . ILE A 1 627 ? -13.298 -45.141 8.552 1.00 37.50 627 ILE A C 1
ATOM 4980 O O . ILE A 1 627 ? -12.371 -45.942 8.406 1.00 37.50 627 ILE A O 1
ATOM 4984 N N . LYS A 1 628 ? -14.376 -45.201 7.761 1.00 31.62 628 LYS A N 1
ATOM 4985 C CA . LYS A 1 628 ? -14.478 -46.029 6.539 1.00 31.62 628 LYS A CA 1
ATOM 4986 C C . LYS A 1 628 ? -15.328 -45.289 5.494 1.00 31.62 628 LYS A C 1
ATOM 4988 O O . LYS A 1 628 ? -16.541 -45.487 5.490 1.00 31.62 628 LYS A O 1
ATOM 4993 N N . PRO A 1 629 ? -14.737 -44.475 4.589 1.00 30.64 629 PRO A N 1
ATOM 4994 C CA . PRO A 1 629 ? -14.045 -45.079 3.441 1.00 30.64 629 PRO A CA 1
ATOM 4995 C C . PRO A 1 629 ? -12.937 -44.211 2.786 1.00 30.64 629 PRO A C 1
ATOM 4997 O O . PRO A 1 629 ? -13.222 -43.297 2.017 1.00 30.64 629 PRO A O 1
ATOM 5000 N N . ALA A 1 630 ? -11.663 -44.573 2.964 1.00 28.30 630 ALA A N 1
ATOM 5001 C CA . ALA A 1 630 ? -10.574 -44.116 2.086 1.00 28.30 630 ALA A CA 1
ATOM 5002 C C . ALA A 1 630 ? -9.412 -45.125 2.098 1.00 28.30 630 ALA A C 1
ATOM 5004 O O . ALA A 1 630 ? -8.446 -44.972 2.841 1.00 28.30 630 ALA A O 1
ATOM 5005 N N . GLN A 1 631 ? -9.514 -46.195 1.300 1.00 27.66 631 GLN A N 1
ATOM 5006 C CA . GLN A 1 631 ? -8.446 -47.192 1.161 1.00 27.66 631 GLN A CA 1
ATOM 5007 C C . GLN A 1 631 ? -7.932 -47.283 -0.279 1.00 27.66 631 GLN A C 1
ATOM 5009 O O . GLN A 1 631 ? -8.503 -47.966 -1.122 1.00 27.66 631 GLN A O 1
ATOM 5014 N N . ALA A 1 632 ? -6.770 -46.675 -0.501 1.00 29.64 632 ALA A N 1
ATOM 5015 C CA . ALA A 1 632 ? -5.692 -47.293 -1.263 1.00 29.64 632 ALA A CA 1
ATOM 5016 C C . ALA A 1 632 ? -4.470 -47.351 -0.321 1.00 29.64 632 ALA A C 1
ATOM 5018 O O . ALA A 1 632 ? -4.275 -46.415 0.460 1.00 29.64 632 ALA A O 1
ATOM 5019 N N . PRO A 1 633 ? -3.683 -48.442 -0.303 1.00 37.84 633 PRO A N 1
ATOM 5020 C CA . PRO A 1 633 ? -2.708 -48.676 0.758 1.00 37.84 633 PRO A CA 1
ATOM 5021 C C . PRO A 1 633 ? -1.454 -47.817 0.563 1.00 37.84 633 PRO A C 1
ATOM 5023 O O . PRO A 1 633 ? -0.497 -48.241 -0.078 1.00 37.84 633 PRO A O 1
ATOM 5026 N N . ASN A 1 634 ? -1.441 -46.617 1.143 1.00 36.59 634 ASN A N 1
ATOM 5027 C CA . ASN A 1 634 ? -0.216 -45.842 1.313 1.00 36.59 634 ASN A CA 1
ATOM 5028 C C . ASN A 1 634 ? 0.517 -46.346 2.578 1.00 36.59 634 ASN A C 1
ATOM 5030 O O . ASN A 1 634 ? 0.017 -46.108 3.683 1.00 36.59 634 ASN A O 1
ATOM 5034 N N . PRO A 1 635 ? 1.690 -47.009 2.462 1.00 38.75 635 PRO A N 1
ATOM 5035 C CA . PRO A 1 635 ? 2.404 -47.568 3.616 1.00 38.75 635 PRO A CA 1
ATOM 5036 C C . PRO A 1 635 ? 2.805 -46.504 4.646 1.00 38.75 635 PRO A C 1
ATOM 5038 O O . PRO A 1 635 ? 2.911 -46.794 5.838 1.00 38.75 635 PRO A O 1
ATOM 5041 N N . THR A 1 636 ? 2.987 -45.260 4.196 1.00 36.22 636 THR A N 1
ATOM 5042 C CA . THR A 1 636 ? 3.302 -44.106 5.041 1.00 36.22 636 THR A CA 1
ATOM 5043 C C . THR A 1 636 ? 2.133 -43.761 5.964 1.00 36.22 636 THR A C 1
ATOM 5045 O O . THR A 1 636 ? 2.350 -43.514 7.145 1.00 36.22 636 THR A O 1
ATOM 5048 N N . ILE A 1 637 ? 0.885 -43.831 5.481 1.00 34.22 637 ILE A N 1
ATOM 5049 C CA . ILE A 1 637 ? -0.310 -43.563 6.304 1.00 34.22 637 ILE A CA 1
ATOM 5050 C C . ILE A 1 637 ? -0.495 -44.658 7.364 1.00 34.22 637 ILE A C 1
ATOM 5052 O O . ILE A 1 637 ? -0.800 -44.355 8.516 1.00 34.22 637 ILE A O 1
ATOM 5056 N N . THR A 1 638 ? -0.237 -45.925 7.024 1.00 37.25 638 THR A N 1
ATOM 5057 C CA . THR A 1 638 ? -0.304 -47.030 7.996 1.00 37.25 638 THR A CA 1
ATOM 5058 C C . THR A 1 638 ? 0.720 -46.856 9.126 1.00 37.25 638 THR A C 1
ATOM 5060 O O . THR A 1 638 ? 0.354 -46.983 10.293 1.00 37.25 638 THR A O 1
ATOM 5063 N N . LYS A 1 639 ? 1.960 -46.449 8.807 1.00 40.78 639 LYS A N 1
ATOM 5064 C CA . LYS A 1 639 ? 2.999 -46.122 9.807 1.00 40.78 639 LYS A CA 1
ATOM 5065 C C . LYS A 1 639 ? 2.681 -44.894 10.678 1.00 40.78 639 LYS A C 1
ATOM 5067 O O . LYS A 1 639 ? 3.240 -44.774 11.763 1.00 40.78 639 LYS A O 1
ATOM 5072 N N . ILE A 1 640 ? 1.808 -43.986 10.232 1.00 37.19 640 ILE A N 1
ATOM 5073 C CA . ILE A 1 640 ? 1.395 -42.789 10.994 1.00 37.19 640 ILE A CA 1
ATOM 5074 C C . ILE A 1 640 ? 0.295 -43.114 12.021 1.00 37.19 640 ILE A C 1
ATOM 5076 O O . ILE A 1 640 ? 0.239 -42.493 13.081 1.00 37.19 640 ILE A O 1
ATOM 5080 N N . ILE A 1 641 ? -0.573 -44.089 11.735 1.00 36.78 641 ILE A N 1
ATOM 5081 C CA . ILE A 1 641 ? -1.717 -44.437 12.597 1.00 36.78 641 ILE A CA 1
ATOM 5082 C C . ILE A 1 641 ? -1.306 -45.346 13.770 1.00 36.78 641 ILE A C 1
ATOM 5084 O O . ILE A 1 641 ? -1.845 -45.219 14.870 1.00 36.78 641 ILE A O 1
ATOM 5088 N N . GLU A 1 642 ? -0.329 -46.229 13.569 1.00 36.41 642 GLU A N 1
ATOM 5089 C CA . GLU A 1 642 ? 0.100 -47.224 14.565 1.00 36.41 642 GLU A CA 1
ATOM 5090 C C . GLU A 1 642 ? 0.626 -46.615 15.895 1.00 36.41 642 GLU A C 1
ATOM 5092 O O . GLU A 1 642 ? 0.275 -47.130 16.961 1.00 36.41 642 GLU A O 1
ATOM 5097 N N . PRO A 1 643 ? 1.368 -45.484 15.910 1.00 38.81 643 PRO A N 1
ATOM 5098 C CA . PRO A 1 643 ? 1.730 -44.788 17.152 1.00 38.81 643 PRO A CA 1
ATOM 5099 C C . PRO A 1 643 ? 0.548 -44.071 17.824 1.00 38.81 643 PRO A C 1
ATOM 5101 O O . PRO A 1 643 ? 0.477 -44.023 19.052 1.00 38.81 643 PRO A O 1
ATOM 5104 N N . LEU A 1 644 ? -0.396 -43.539 17.034 1.00 32.53 644 LEU A N 1
ATOM 5105 C CA . LEU A 1 644 ? -1.582 -42.827 17.535 1.00 32.53 644 LEU A CA 1
ATOM 5106 C C . LEU A 1 644 ? -2.561 -43.765 18.255 1.00 32.53 644 LEU A C 1
ATOM 5108 O O . LEU A 1 644 ? -3.187 -43.361 19.232 1.00 32.53 644 LEU A O 1
ATOM 5112 N N . GLN A 1 645 ? -2.670 -45.019 17.810 1.00 36.31 645 GLN A N 1
ATOM 5113 C CA . GLN A 1 645 ? -3.528 -46.029 18.442 1.00 36.31 645 GLN A CA 1
ATOM 5114 C C . GLN A 1 645 ? -2.947 -46.600 19.747 1.00 36.31 645 GLN A C 1
ATOM 5116 O O . GLN A 1 645 ? -3.703 -47.079 20.587 1.00 36.31 645 GLN A O 1
ATOM 5121 N N . ASN A 1 646 ? -1.627 -46.513 19.945 1.00 35.34 646 ASN A N 1
ATOM 5122 C CA . ASN A 1 646 ? -0.916 -47.126 21.074 1.00 35.34 646 ASN A CA 1
ATOM 5123 C C . ASN A 1 646 ? -0.543 -46.141 22.206 1.00 35.34 646 ASN A C 1
ATOM 5125 O O . ASN A 1 646 ? 0.254 -46.475 23.081 1.00 35.34 646 ASN A O 1
ATOM 5129 N N . GLY A 1 647 ? -1.108 -44.927 22.214 1.00 31.08 647 GLY A N 1
ATOM 5130 C CA . GLY A 1 647 ? -1.090 -44.015 23.371 1.00 31.08 647 GLY A CA 1
ATOM 5131 C C . GLY A 1 647 ? 0.258 -43.375 23.744 1.00 31.08 647 GLY A C 1
ATOM 5132 O O . GLY A 1 647 ? 0.338 -42.682 24.756 1.00 31.08 647 GLY A O 1
ATOM 5133 N N . ASN A 1 648 ? 1.312 -43.563 22.945 1.00 34.06 648 ASN A N 1
ATOM 5134 C CA . ASN A 1 648 ? 2.667 -43.108 23.268 1.00 34.06 648 ASN A CA 1
ATOM 5135 C C . ASN A 1 648 ? 2.989 -41.746 22.623 1.00 34.06 648 ASN A C 1
ATOM 5137 O O . ASN A 1 648 ? 3.623 -41.661 21.569 1.00 34.06 648 ASN A O 1
ATOM 5141 N N . VAL A 1 649 ? 2.568 -40.652 23.267 1.00 35.22 649 VAL A N 1
ATOM 5142 C CA . VAL A 1 649 ? 2.937 -39.288 22.845 1.00 35.22 649 VAL A CA 1
ATOM 5143 C C . VAL A 1 649 ? 4.336 -38.944 23.366 1.00 35.22 649 VAL A C 1
ATOM 5145 O O . VAL A 1 649 ? 4.517 -38.572 24.526 1.00 35.22 649 VAL A O 1
ATOM 5148 N N . ALA A 1 650 ? 5.347 -39.057 22.502 1.00 30.94 650 ALA A N 1
ATOM 5149 C CA . ALA A 1 650 ? 6.710 -38.634 22.819 1.00 30.94 650 ALA A CA 1
ATOM 5150 C C . ALA A 1 650 ? 6.803 -37.107 23.032 1.00 30.94 650 ALA A C 1
ATOM 5152 O O . ALA A 1 650 ? 6.103 -36.330 22.384 1.00 30.94 650 ALA A O 1
ATOM 5153 N N . LYS A 1 651 ? 7.722 -36.659 23.901 1.00 33.03 651 LYS A N 1
ATOM 5154 C CA . LYS A 1 651 ? 7.943 -35.242 24.275 1.00 33.03 651 LYS A CA 1
ATOM 5155 C C . LYS A 1 651 ? 8.619 -34.383 23.180 1.00 33.03 651 LYS A C 1
ATOM 5157 O O . LYS A 1 651 ? 9.394 -33.481 23.493 1.00 33.03 651 LYS A O 1
ATOM 5162 N N . HIS A 1 652 ? 8.346 -34.644 21.905 1.00 36.16 652 HIS A N 1
ATOM 5163 C CA . HIS A 1 652 ? 8.908 -33.901 20.775 1.00 36.16 652 HIS A CA 1
ATOM 5164 C C . HIS A 1 652 ? 7.794 -33.324 19.888 1.00 36.16 652 HIS A C 1
ATOM 5166 O O . HIS A 1 652 ? 6.778 -33.989 19.688 1.00 36.16 652 HIS A O 1
ATOM 5172 N N . PRO A 1 653 ? 7.953 -32.100 19.347 1.00 37.12 653 PRO A N 1
ATOM 5173 C CA . PRO A 1 653 ? 6.977 -31.525 18.429 1.00 37.12 653 PRO A CA 1
ATOM 5174 C C . PRO A 1 653 ? 6.983 -32.304 17.106 1.00 37.12 653 PRO A C 1
ATOM 5176 O O . PRO A 1 653 ? 7.925 -32.209 16.321 1.00 37.12 653 PRO A O 1
ATOM 5179 N N . ILE A 1 654 ? 5.925 -33.081 16.869 1.00 39.91 654 ILE A N 1
ATOM 5180 C CA . ILE A 1 654 ? 5.722 -33.821 15.620 1.00 39.91 654 ILE A CA 1
ATOM 5181 C C . ILE A 1 654 ? 5.240 -32.837 14.551 1.00 39.91 654 ILE A C 1
ATOM 5183 O O . ILE A 1 654 ? 4.130 -32.316 14.640 1.00 39.91 654 ILE A O 1
ATOM 5187 N N . VAL A 1 655 ? 6.081 -32.574 13.552 1.00 41.47 655 VAL A N 1
ATOM 5188 C CA . VAL A 1 655 ? 5.698 -31.825 12.348 1.00 41.47 655 VAL A CA 1
ATOM 5189 C C . VAL A 1 655 ? 5.000 -32.777 11.384 1.00 41.47 655 VAL A C 1
ATOM 5191 O O . VAL A 1 655 ? 5.506 -33.870 11.129 1.00 41.47 655 VAL A O 1
ATOM 5194 N N . PHE A 1 656 ? 3.846 -32.371 10.856 1.00 44.69 656 PHE A N 1
ATOM 5195 C CA . PHE A 1 656 ? 3.099 -33.163 9.882 1.00 44.69 656 PHE A CA 1
ATOM 5196 C C . PHE A 1 656 ? 3.334 -32.616 8.473 1.00 44.69 656 PHE A C 1
ATOM 5198 O O . PHE A 1 656 ? 3.231 -31.410 8.247 1.00 44.69 656 PHE A O 1
ATOM 5205 N N . PHE A 1 657 ? 3.605 -33.518 7.533 1.00 40.62 657 PHE A N 1
ATOM 5206 C CA . PHE A 1 657 ? 3.708 -33.225 6.105 1.00 40.62 657 PHE A CA 1
ATOM 5207 C C . PHE A 1 657 ? 2.483 -33.819 5.403 1.00 40.62 657 PHE A C 1
ATOM 5209 O O . PHE A 1 657 ? 2.234 -35.022 5.514 1.00 40.62 657 PHE A O 1
ATOM 5216 N N . ILE A 1 658 ? 1.705 -32.986 4.710 1.00 41.78 658 ILE A N 1
ATOM 5217 C CA . ILE A 1 658 ? 0.551 -33.415 3.908 1.00 41.78 658 ILE A CA 1
ATOM 5218 C C . ILE A 1 658 ? 0.771 -32.913 2.482 1.00 41.78 658 ILE A C 1
ATOM 5220 O O . ILE A 1 658 ? 0.447 -31.774 2.157 1.00 41.78 658 ILE A O 1
ATOM 5224 N N . GLY A 1 659 ? 1.369 -33.760 1.640 1.00 48.88 659 GLY A N 1
ATOM 5225 C CA . GLY A 1 659 ? 1.850 -33.335 0.324 1.00 48.88 659 GLY A CA 1
ATOM 5226 C C . GLY A 1 659 ? 2.872 -32.204 0.466 1.00 48.88 659 GLY A C 1
ATOM 5227 O O . GLY A 1 659 ? 3.788 -32.302 1.280 1.00 48.88 659 GLY A O 1
ATOM 5228 N N . ASP A 1 660 ? 2.662 -31.116 -0.271 1.00 42.31 660 ASP A N 1
ATOM 5229 C CA . ASP A 1 660 ? 3.553 -29.949 -0.310 1.00 42.31 660 ASP A CA 1
ATOM 5230 C C . ASP A 1 660 ? 3.303 -28.935 0.831 1.00 42.31 660 ASP A C 1
ATOM 5232 O O . ASP A 1 660 ? 3.739 -27.786 0.747 1.00 42.31 660 ASP A O 1
ATOM 5236 N N . VAL A 1 661 ? 2.579 -29.331 1.888 1.00 36.09 661 VAL A N 1
ATOM 5237 C CA . VAL A 1 661 ? 2.170 -28.457 3.002 1.00 36.09 661 VAL A CA 1
ATOM 5238 C C . VAL A 1 661 ? 2.728 -28.949 4.337 1.00 36.09 661 VAL A C 1
ATOM 5240 O O . VAL A 1 661 ? 2.589 -30.123 4.699 1.00 36.09 661 VAL A O 1
ATOM 5243 N N . ILE A 1 662 ? 3.307 -28.021 5.106 1.00 42.16 662 ILE A N 1
ATOM 5244 C CA . ILE A 1 662 ? 3.744 -28.248 6.490 1.00 42.16 662 ILE A CA 1
ATOM 5245 C C . ILE A 1 662 ? 2.653 -27.785 7.464 1.00 42.16 662 ILE A C 1
ATOM 5247 O O . ILE A 1 662 ? 2.241 -26.628 7.430 1.00 42.16 662 ILE A O 1
ATOM 5251 N N . LEU A 1 663 ? 2.248 -28.659 8.392 1.00 41.22 663 LEU A N 1
ATOM 5252 C CA . LEU A 1 663 ? 1.406 -28.306 9.541 1.00 41.22 663 LEU A CA 1
ATOM 5253 C C . LEU A 1 663 ? 2.227 -28.358 10.837 1.00 41.22 663 LEU A C 1
ATOM 5255 O O . LEU A 1 663 ? 2.689 -29.420 11.269 1.00 41.22 663 LEU A O 1
ATOM 5259 N N . HIS A 1 664 ? 2.393 -27.200 11.482 1.00 40.66 664 HIS A N 1
ATOM 5260 C CA . HIS A 1 664 ? 3.146 -27.078 12.730 1.00 40.66 664 HIS A CA 1
ATOM 5261 C C . HIS A 1 664 ? 2.238 -27.288 13.965 1.00 40.66 664 HIS A C 1
ATOM 5263 O O . HIS A 1 664 ? 1.255 -26.564 14.142 1.00 40.66 664 HIS A O 1
ATOM 5269 N N . PRO A 1 665 ? 2.560 -28.220 14.886 1.00 37.31 665 PRO A N 1
ATOM 5270 C CA . PRO A 1 665 ? 1.628 -28.703 15.916 1.00 37.31 665 PRO A CA 1
ATOM 5271 C C . PRO A 1 665 ? 1.307 -27.698 17.032 1.00 37.31 665 PRO A C 1
ATOM 5273 O O . PRO A 1 665 ? 0.437 -27.963 17.860 1.00 37.31 665 PRO A O 1
ATOM 5276 N N . LYS A 1 666 ? 2.008 -26.559 17.103 1.00 37.47 666 LYS A N 1
ATOM 5277 C CA . LYS A 1 666 ? 1.861 -25.583 18.198 1.00 37.47 666 LYS A CA 1
ATOM 5278 C C . LYS A 1 666 ? 0.747 -24.550 17.977 1.00 37.47 666 LYS A C 1
ATOM 5280 O O . LYS A 1 666 ? 0.662 -23.597 18.743 1.00 37.47 666 LYS A O 1
ATOM 5285 N N . ILE A 1 667 ? -0.088 -24.735 16.951 1.00 40.41 667 ILE A N 1
ATOM 5286 C CA . ILE A 1 667 ? -1.145 -23.796 16.558 1.00 40.41 667 ILE A CA 1
ATOM 5287 C C . ILE A 1 667 ? -2.503 -24.518 16.479 1.00 40.41 667 ILE A C 1
ATOM 5289 O O . ILE A 1 667 ? -3.056 -24.733 15.404 1.00 40.41 667 ILE A O 1
ATOM 5293 N N . ARG A 1 668 ? -3.030 -24.945 17.636 1.00 33.09 668 ARG A N 1
ATOM 5294 C CA . ARG A 1 668 ? -4.404 -25.481 17.738 1.00 33.09 668 ARG A CA 1
ATOM 5295 C C . ARG A 1 668 ? -5.467 -24.412 18.013 1.00 33.09 668 ARG A C 1
ATOM 5297 O O . ARG A 1 668 ? -6.597 -24.599 17.583 1.00 33.09 668 ARG A O 1
ATOM 5304 N N . ASP A 1 669 ? -5.084 -23.296 18.641 1.00 37.47 669 ASP A N 1
ATOM 5305 C CA . ASP A 1 669 ? -6.015 -22.262 19.139 1.00 37.47 669 ASP A CA 1
ATOM 5306 C C . ASP A 1 669 ? -5.754 -20.849 18.560 1.00 37.47 669 ASP A C 1
ATOM 5308 O O . ASP A 1 669 ? -6.323 -19.856 19.014 1.00 37.47 669 ASP A O 1
ATOM 5312 N N . GLN A 1 670 ? -4.873 -20.739 17.562 1.00 41.53 670 GLN A N 1
ATOM 5313 C CA . GLN A 1 670 ? -4.577 -19.513 16.801 1.00 41.53 670 GLN A CA 1
ATOM 5314 C C . GLN A 1 670 ? -4.599 -19.848 15.293 1.00 41.53 670 GLN A C 1
ATOM 5316 O O . GLN A 1 670 ? -4.815 -21.008 14.943 1.00 41.53 670 GLN A O 1
ATOM 5321 N N . CYS A 1 671 ? -4.454 -18.871 14.388 1.00 35.31 671 CYS A N 1
ATOM 5322 C CA . CYS A 1 671 ? -4.561 -19.133 12.941 1.00 35.31 671 CYS A CA 1
ATOM 5323 C C . CYS A 1 671 ? -3.546 -20.179 12.472 1.00 35.31 671 CYS A C 1
ATOM 5325 O O . CYS A 1 671 ? -2.345 -19.979 12.641 1.00 35.31 671 CYS A O 1
ATOM 5327 N N . GLN A 1 672 ? -4.022 -21.271 11.864 1.00 38.66 672 GLN A N 1
ATOM 5328 C CA . GLN A 1 672 ? -3.141 -22.289 11.300 1.00 38.66 672 GLN A CA 1
ATOM 5329 C C . GLN A 1 672 ? -2.284 -21.674 10.196 1.00 38.66 672 GLN A C 1
ATOM 5331 O O . GLN A 1 672 ? -2.789 -21.236 9.166 1.00 38.66 672 GLN A O 1
ATOM 5336 N N . LEU A 1 673 ? -0.975 -21.665 10.427 1.00 37.03 673 LEU A N 1
ATOM 5337 C CA . LEU A 1 673 ? 0.007 -21.245 9.446 1.00 37.03 673 LEU A CA 1
ATOM 5338 C C . LEU A 1 673 ? 0.173 -22.368 8.415 1.00 37.03 673 LEU A C 1
ATOM 5340 O O . LEU A 1 673 ? 0.829 -23.375 8.688 1.00 37.03 673 LEU A O 1
ATOM 5344 N N . VAL A 1 674 ? -0.459 -22.204 7.256 1.00 41.25 674 VAL A N 1
ATOM 5345 C CA . VAL A 1 674 ? -0.322 -23.101 6.105 1.00 41.25 674 VAL A CA 1
ATOM 5346 C C . VAL A 1 674 ? 0.889 -22.634 5.303 1.00 41.25 674 VAL A C 1
ATOM 5348 O O . VAL A 1 674 ? 0.843 -21.574 4.690 1.00 41.25 674 VAL A O 1
ATOM 5351 N N . ILE A 1 675 ? 1.981 -23.403 5.329 1.00 41.00 675 ILE A N 1
ATOM 5352 C CA . ILE A 1 675 ? 3.219 -23.059 4.613 1.00 41.00 675 ILE A CA 1
ATOM 5353 C C . ILE A 1 675 ? 3.314 -23.911 3.338 1.00 41.00 675 ILE A C 1
ATOM 5355 O O . ILE A 1 675 ? 3.479 -25.131 3.459 1.00 41.00 675 ILE A O 1
ATOM 5359 N N . PRO A 1 676 ? 3.248 -23.311 2.133 1.00 39.50 676 PRO A N 1
ATOM 5360 C CA . PRO A 1 676 ? 3.598 -23.988 0.887 1.00 39.50 676 PRO A CA 1
ATOM 5361 C C . PRO A 1 676 ? 5.084 -24.366 0.864 1.00 39.50 676 PRO A C 1
ATOM 5363 O O . PRO A 1 676 ? 5.926 -23.580 1.302 1.00 39.50 676 PRO A O 1
ATOM 5366 N N . ALA A 1 677 ? 5.437 -25.514 0.279 1.00 39.50 677 ALA A N 1
ATOM 5367 C CA . ALA A 1 677 ? 6.826 -25.976 0.151 1.00 39.50 677 ALA A CA 1
ATOM 5368 C C . ALA A 1 677 ? 7.792 -24.926 -0.448 1.00 39.50 677 ALA A C 1
ATOM 5370 O O . ALA A 1 677 ? 8.965 -24.886 -0.083 1.00 39.50 677 ALA A O 1
ATOM 5371 N N . SER A 1 678 ? 7.299 -24.040 -1.322 1.00 41.06 678 SER A N 1
ATOM 5372 C CA . SER A 1 678 ? 8.052 -22.931 -1.931 1.00 41.06 678 SER A CA 1
ATOM 5373 C C . SER A 1 678 ? 8.418 -21.789 -0.972 1.00 41.06 678 SER A C 1
ATOM 5375 O O . SER A 1 678 ? 9.320 -21.016 -1.282 1.00 41.06 678 SER A O 1
ATOM 5377 N N . MET A 1 679 ? 7.742 -21.670 0.175 1.00 38.62 679 MET A N 1
ATOM 5378 C CA . MET A 1 679 ? 7.910 -20.581 1.151 1.00 38.62 679 MET A CA 1
ATOM 5379 C C . MET A 1 679 ? 8.589 -21.026 2.454 1.00 38.62 679 MET A C 1
ATOM 5381 O O . MET A 1 679 ? 8.864 -20.192 3.315 1.00 38.62 679 MET A O 1
ATOM 5385 N N . VAL A 1 680 ? 8.912 -22.319 2.594 1.00 44.38 680 VAL A N 1
ATOM 5386 C CA . VAL A 1 680 ? 9.499 -22.914 3.812 1.00 44.38 680 VAL A CA 1
ATOM 5387 C C . VAL A 1 680 ? 10.747 -22.168 4.287 1.00 44.38 680 VAL A C 1
ATOM 5389 O O . VAL A 1 680 ? 10.872 -21.913 5.484 1.00 44.38 680 VAL A O 1
ATOM 5392 N N . ASP A 1 681 ? 11.628 -21.763 3.367 1.00 40.06 681 ASP A N 1
ATOM 5393 C CA . ASP A 1 681 ? 12.806 -20.951 3.689 1.00 40.06 681 ASP A CA 1
ATOM 5394 C C . ASP A 1 681 ? 12.427 -19.597 4.308 1.00 40.06 681 ASP A C 1
ATOM 5396 O O . ASP A 1 681 ? 12.930 -19.253 5.375 1.00 40.06 681 ASP A O 1
ATOM 5400 N N . GLN A 1 682 ? 11.512 -18.842 3.685 1.00 43.62 682 GLN A N 1
ATOM 5401 C CA . GLN A 1 682 ? 11.123 -17.504 4.152 1.00 43.62 682 GLN A CA 1
ATOM 5402 C C . GLN A 1 682 ? 10.358 -17.547 5.476 1.00 43.62 682 GLN A C 1
ATOM 5404 O O . GLN A 1 682 ? 10.640 -16.743 6.364 1.00 43.62 682 GLN A O 1
ATOM 5409 N N . THR A 1 683 ? 9.415 -18.480 5.637 1.00 39.06 683 THR A N 1
ATOM 5410 C CA . THR A 1 683 ? 8.623 -18.568 6.869 1.00 39.06 683 THR A CA 1
ATOM 5411 C C . THR A 1 683 ? 9.481 -19.014 8.053 1.00 39.06 683 THR A C 1
ATOM 5413 O O . THR A 1 683 ? 9.313 -18.494 9.155 1.00 39.06 683 THR A O 1
ATOM 5416 N N . LEU A 1 684 ? 10.450 -19.917 7.843 1.00 40.34 684 LEU A N 1
ATOM 5417 C CA . LEU A 1 684 ? 11.438 -20.238 8.875 1.00 40.34 684 LEU A CA 1
ATOM 5418 C C . LEU A 1 684 ? 12.309 -19.016 9.202 1.00 40.34 684 LEU A C 1
ATOM 5420 O O . LEU A 1 684 ? 12.450 -18.690 10.378 1.00 40.34 684 LEU A O 1
ATOM 5424 N N . ASP A 1 685 ? 12.834 -18.293 8.208 1.00 38.69 685 ASP A N 1
ATOM 5425 C CA . ASP A 1 685 ? 13.689 -17.117 8.443 1.00 38.69 685 ASP A CA 1
ATOM 5426 C C . ASP A 1 685 ? 12.952 -15.970 9.170 1.00 38.69 685 ASP A C 1
ATOM 5428 O O . ASP A 1 685 ? 13.524 -15.323 10.054 1.00 38.69 685 ASP A O 1
ATOM 5432 N N . GLN A 1 686 ? 11.663 -15.752 8.873 1.00 37.22 686 GLN A N 1
ATOM 5433 C CA . GLN A 1 686 ? 10.798 -14.819 9.610 1.00 37.22 686 GLN A CA 1
ATOM 5434 C C . GLN A 1 686 ? 10.592 -15.269 11.067 1.00 37.22 686 GLN A C 1
ATOM 5436 O O . GLN A 1 686 ? 10.825 -14.483 11.988 1.00 37.22 686 GLN A O 1
ATOM 5441 N N . PHE A 1 687 ? 10.240 -16.539 11.307 1.00 37.75 687 PHE A N 1
ATOM 5442 C CA . PHE A 1 687 ? 10.098 -17.071 12.671 1.00 37.75 687 PHE A CA 1
ATOM 5443 C C . PHE A 1 687 ? 11.423 -17.078 13.453 1.00 37.75 687 PHE A C 1
ATOM 5445 O O . PHE A 1 687 ? 11.423 -16.909 14.674 1.00 37.75 687 PHE A O 1
ATOM 5452 N N . HIS A 1 688 ? 12.567 -17.241 12.786 1.00 43.56 688 HIS A N 1
ATOM 5453 C CA . HIS A 1 688 ? 13.871 -17.325 13.444 1.00 43.56 688 HIS A CA 1
ATOM 5454 C C . HIS A 1 688 ? 14.410 -15.981 13.952 1.00 43.56 688 HIS A C 1
ATOM 5456 O O . HIS A 1 688 ? 15.166 -15.983 14.929 1.00 43.56 688 HIS A O 1
ATOM 5462 N N . ARG A 1 689 ? 13.966 -14.838 13.406 1.00 37.16 689 ARG A N 1
ATOM 5463 C CA . ARG A 1 689 ? 14.248 -13.519 14.012 1.00 37.16 689 ARG A CA 1
ATOM 5464 C C . ARG A 1 689 ? 13.514 -13.336 15.353 1.00 37.16 689 ARG A C 1
ATOM 5466 O O . ARG A 1 689 ? 14.011 -12.631 16.229 1.00 37.16 689 ARG A O 1
ATOM 5473 N N . ALA A 1 690 ? 12.411 -14.056 15.575 1.00 35.34 690 ALA A N 1
ATOM 5474 C CA . ALA A 1 690 ? 11.618 -14.041 16.805 1.00 35.34 690 ALA A CA 1
ATOM 5475 C C . ALA A 1 690 ? 11.908 -15.241 17.747 1.00 35.34 690 ALA A C 1
ATOM 5477 O O . ALA A 1 690 ? 11.064 -16.100 17.988 1.00 35.34 690 ALA A O 1
ATOM 5478 N N . LYS A 1 691 ? 13.098 -15.256 18.372 1.00 37.88 691 LYS A N 1
ATOM 5479 C CA . LYS A 1 691 ? 13.432 -16.070 19.574 1.00 37.88 691 LYS A CA 1
ATOM 5480 C C . LYS A 1 691 ? 13.168 -17.597 19.496 1.00 37.88 691 LYS A C 1
ATOM 5482 O O . LYS A 1 691 ? 12.411 -18.134 20.306 1.00 37.88 691 LYS A O 1
ATOM 5487 N N . ILE A 1 692 ? 13.918 -18.346 18.675 1.00 33.94 692 ILE A N 1
ATOM 5488 C CA . ILE A 1 692 ? 13.995 -19.831 18.792 1.00 33.94 692 ILE A CA 1
ATOM 5489 C C . ILE A 1 692 ? 15.442 -20.367 18.873 1.00 33.94 692 ILE A C 1
ATOM 5491 O O . ILE A 1 692 ? 15.778 -21.393 18.287 1.00 33.94 692 ILE A O 1
ATOM 5495 N N . LEU A 1 693 ? 16.313 -19.705 19.645 1.00 32.16 693 LEU A N 1
ATOM 5496 C CA . LEU A 1 693 ? 17.668 -20.213 19.946 1.00 32.16 693 LEU A CA 1
ATOM 5497 C C . LEU A 1 693 ? 17.781 -20.995 21.273 1.00 32.16 693 LEU A C 1
ATOM 5499 O O . LEU A 1 693 ? 18.785 -21.660 21.494 1.00 32.16 693 LEU A O 1
ATOM 5503 N N . ASN A 1 694 ? 16.745 -20.986 22.125 1.00 38.62 694 ASN A N 1
ATOM 5504 C CA . ASN A 1 694 ? 16.787 -21.578 23.477 1.00 38.62 694 ASN A CA 1
ATOM 5505 C C . ASN A 1 694 ? 15.837 -22.778 23.699 1.00 38.62 694 ASN A C 1
ATOM 5507 O O . ASN A 1 694 ? 15.595 -23.154 24.844 1.00 38.62 694 ASN A O 1
ATOM 5511 N N . HIS A 1 695 ? 15.276 -23.392 22.649 1.00 37.94 695 HIS A N 1
ATOM 5512 C CA . HIS A 1 695 ? 14.386 -24.555 22.799 1.00 37.94 695 HIS A CA 1
ATOM 5513 C C . HIS A 1 695 ? 15.078 -25.852 22.362 1.00 37.94 695 HIS A C 1
ATOM 5515 O O . HIS A 1 695 ? 15.400 -26.021 21.186 1.00 37.94 695 HIS A O 1
ATOM 5521 N N . GLN A 1 696 ? 15.245 -26.811 23.281 1.00 34.78 696 GLN A N 1
ATOM 5522 C CA . GLN A 1 696 ? 15.673 -28.162 22.907 1.00 34.78 696 GLN A CA 1
ATOM 5523 C C . GLN A 1 696 ? 14.675 -28.756 21.897 1.00 34.78 696 GLN A C 1
ATOM 5525 O O . GLN A 1 696 ? 13.467 -28.762 22.142 1.00 34.78 696 GLN A O 1
ATOM 5530 N N . GLY A 1 697 ? 15.185 -29.214 20.750 1.00 40.78 697 GLY A N 1
ATOM 5531 C CA . GLY A 1 697 ? 14.403 -29.808 19.658 1.00 40.78 697 GLY A CA 1
ATOM 5532 C C . GLY A 1 697 ? 14.430 -29.042 18.330 1.00 40.78 697 GLY A C 1
ATOM 5533 O O . GLY A 1 697 ? 14.256 -29.678 17.294 1.00 40.78 697 GLY A O 1
ATOM 5534 N N . SER A 1 698 ? 14.724 -27.733 18.313 1.00 43.91 698 SER A N 1
ATOM 5535 C CA . SER A 1 698 ? 14.715 -26.926 17.073 1.00 43.91 698 SER A CA 1
ATOM 5536 C C . SER A 1 698 ? 15.655 -27.474 15.991 1.00 43.91 698 SER A C 1
ATOM 5538 O O . SER A 1 698 ? 15.246 -27.628 14.842 1.00 43.91 698 SER A O 1
ATOM 5540 N N . ASN A 1 699 ? 16.874 -27.874 16.366 1.00 43.47 699 ASN A N 1
ATOM 5541 C CA . ASN A 1 699 ? 17.835 -28.491 15.445 1.00 43.47 699 ASN A CA 1
ATOM 5542 C C . ASN A 1 699 ? 17.331 -29.813 14.839 1.00 43.47 699 ASN A C 1
ATOM 5544 O O . ASN A 1 699 ? 17.649 -30.107 13.692 1.00 43.47 699 ASN A O 1
ATOM 5548 N N . HIS A 1 700 ? 16.536 -30.605 15.566 1.00 43.94 700 HIS A N 1
ATOM 5549 C CA . HIS A 1 700 ? 16.014 -31.879 15.053 1.00 43.94 700 HIS A CA 1
ATOM 5550 C C . HIS A 1 700 ? 14.871 -31.643 14.058 1.00 43.94 700 HIS A C 1
ATOM 5552 O O . HIS A 1 700 ? 14.834 -32.278 13.007 1.00 43.94 700 HIS A O 1
ATOM 5558 N N . THR A 1 701 ? 13.984 -30.685 14.347 1.00 44.94 701 THR A N 1
ATOM 5559 C CA . THR A 1 701 ? 12.950 -30.236 13.404 1.00 44.94 701 THR A CA 1
ATOM 5560 C C . THR A 1 701 ? 13.573 -29.664 12.130 1.00 44.94 701 THR A C 1
ATOM 5562 O O . THR A 1 701 ? 13.147 -30.018 11.033 1.00 44.94 701 THR A O 1
ATOM 5565 N N . LEU A 1 702 ? 14.627 -28.852 12.263 1.00 44.84 702 LEU A N 1
ATOM 5566 C CA . LEU A 1 702 ? 15.375 -28.316 11.129 1.00 44.84 702 LEU A CA 1
ATOM 5567 C C . LEU A 1 702 ? 15.982 -29.445 10.281 1.00 44.84 702 LEU A C 1
ATOM 5569 O O . LEU A 1 702 ? 15.746 -29.488 9.079 1.00 44.84 702 LEU A O 1
ATOM 5573 N N . VAL A 1 703 ? 16.711 -30.388 10.891 1.00 46.28 703 VAL A N 1
ATOM 5574 C CA . VAL A 1 703 ? 17.314 -31.531 10.179 1.00 46.28 703 VAL A CA 1
ATOM 5575 C C . VAL A 1 703 ? 16.259 -32.368 9.447 1.00 46.28 703 VAL A C 1
ATOM 5577 O O . VAL A 1 703 ? 16.479 -32.717 8.290 1.00 46.28 703 VAL A O 1
ATOM 5580 N N . ALA A 1 704 ? 15.099 -32.625 10.060 1.00 48.06 704 ALA A N 1
ATOM 5581 C CA . ALA A 1 704 ? 14.009 -33.366 9.420 1.00 48.06 704 ALA A CA 1
ATOM 5582 C C . ALA A 1 704 ? 13.438 -32.641 8.184 1.00 48.06 704 ALA A C 1
ATOM 5584 O O . ALA A 1 704 ? 13.242 -33.268 7.144 1.00 48.06 704 ALA A O 1
ATOM 5585 N N . ILE A 1 705 ? 13.224 -31.322 8.266 1.00 45.19 705 ILE A N 1
ATOM 5586 C CA . ILE A 1 705 ? 12.734 -30.503 7.143 1.00 45.19 705 ILE A CA 1
ATOM 5587 C C . ILE A 1 705 ? 13.774 -30.453 6.010 1.00 45.19 705 ILE A C 1
ATOM 5589 O O . ILE A 1 705 ? 13.429 -30.700 4.854 1.00 45.19 705 ILE A O 1
ATOM 5593 N N . LYS A 1 706 ? 15.057 -30.218 6.331 1.00 43.00 706 LYS A N 1
ATOM 5594 C CA . LYS A 1 706 ? 16.144 -30.193 5.332 1.00 43.00 706 LYS A CA 1
ATOM 5595 C C . LYS A 1 706 ? 16.316 -31.542 4.628 1.00 43.00 706 LYS A C 1
ATOM 5597 O O . LYS A 1 706 ? 16.491 -31.578 3.413 1.00 43.00 706 LYS A O 1
ATOM 5602 N N . ALA A 1 707 ? 16.240 -32.646 5.373 1.00 44.94 707 ALA A N 1
ATOM 5603 C CA . ALA A 1 707 ? 16.337 -33.991 4.811 1.00 44.94 707 ALA A CA 1
ATOM 5604 C C . ALA A 1 707 ? 15.168 -34.308 3.863 1.00 44.94 707 ALA A C 1
ATOM 5606 O O . ALA A 1 707 ? 15.389 -34.897 2.809 1.00 44.94 707 ALA A O 1
ATOM 5607 N N . HIS A 1 708 ? 13.942 -33.887 4.199 1.00 47.44 708 HIS A N 1
ATOM 5608 C CA . HIS A 1 708 ? 12.762 -34.189 3.388 1.00 47.44 708 HIS A CA 1
ATOM 5609 C C . HIS A 1 708 ? 12.710 -33.400 2.069 1.00 47.44 708 HIS A C 1
ATOM 5611 O O . HIS A 1 708 ? 12.413 -33.983 1.029 1.00 47.44 708 HIS A O 1
ATOM 5617 N N . PHE A 1 709 ? 13.027 -32.099 2.092 1.00 42.03 709 PHE A N 1
ATOM 5618 C CA . PHE A 1 709 ? 12.863 -31.233 0.916 1.00 42.03 709 PHE A CA 1
ATOM 5619 C C . PHE A 1 709 ? 14.131 -31.023 0.075 1.00 42.03 709 PHE A C 1
ATOM 5621 O O . PHE A 1 709 ? 14.007 -30.725 -1.112 1.00 42.03 709 PHE A O 1
ATOM 5628 N N . TRP A 1 710 ? 15.342 -31.161 0.637 1.00 40.34 710 TRP A N 1
ATOM 5629 C CA . TRP A 1 710 ? 16.580 -30.756 -0.061 1.00 40.34 710 TRP A CA 1
ATOM 5630 C C . TRP A 1 710 ? 17.559 -31.892 -0.380 1.00 40.34 710 TRP A C 1
ATOM 5632 O O . TRP A 1 710 ? 18.370 -31.734 -1.293 1.00 40.34 710 TRP A O 1
ATOM 5642 N N . TRP A 1 711 ? 17.467 -33.051 0.285 1.00 40.00 711 TRP A N 1
ATOM 5643 C CA . TRP A 1 711 ? 18.336 -34.207 0.004 1.00 40.00 711 TRP A CA 1
ATOM 5644 C C . TRP A 1 711 ? 17.582 -35.551 -0.054 1.00 40.00 711 TRP A C 1
ATOM 5646 O O . TRP A 1 711 ? 17.696 -36.362 0.864 1.00 40.00 711 TRP A O 1
ATOM 5656 N N . PRO A 1 712 ? 16.905 -35.870 -1.178 1.00 36.31 712 PRO A N 1
ATOM 5657 C CA . PRO A 1 712 ? 16.139 -37.117 -1.346 1.00 36.31 712 PRO A CA 1
ATOM 5658 C C . PRO A 1 712 ? 16.954 -38.428 -1.362 1.00 36.31 712 PRO A C 1
ATOM 5660 O O . PRO A 1 712 ? 16.388 -39.494 -1.597 1.00 36.31 712 PRO A O 1
ATOM 5663 N N . HIS A 1 713 ? 18.280 -38.376 -1.197 1.00 39.16 713 HIS A N 1
ATOM 5664 C CA . HIS A 1 713 ? 19.202 -39.486 -1.481 1.00 39.16 713 HIS A CA 1
ATOM 5665 C C . HIS A 1 713 ? 20.225 -39.735 -0.359 1.00 39.16 713 HIS A C 1
ATOM 5667 O O . HIS A 1 713 ? 21.385 -40.026 -0.636 1.00 39.16 713 HIS A O 1
ATOM 5673 N N . MET A 1 714 ? 19.817 -39.609 0.910 1.00 33.50 714 MET A N 1
ATOM 5674 C CA . MET A 1 714 ? 20.718 -39.797 2.060 1.00 33.50 714 MET A CA 1
ATOM 5675 C C . MET A 1 714 ? 20.398 -41.000 2.968 1.00 33.50 714 MET A C 1
ATOM 5677 O O . MET A 1 714 ? 20.892 -41.054 4.089 1.00 33.50 714 MET A O 1
ATOM 5681 N N . GLU A 1 715 ? 19.653 -42.004 2.486 1.00 35.12 715 GLU A N 1
ATOM 5682 C CA . GLU A 1 715 ? 19.577 -43.307 3.181 1.00 35.12 715 GLU A CA 1
ATOM 5683 C C . GLU A 1 715 ? 20.893 -44.111 3.081 1.00 35.12 715 GLU A C 1
ATOM 5685 O O . GLU A 1 715 ? 21.189 -44.899 3.975 1.00 35.12 715 GLU A O 1
ATOM 5690 N N . GLU A 1 716 ? 21.735 -43.880 2.062 1.00 36.22 716 GLU A N 1
ATOM 5691 C CA . GLU A 1 716 ? 23.012 -44.604 1.903 1.00 36.22 716 GLU A CA 1
ATOM 5692 C C . GLU A 1 716 ? 24.197 -43.969 2.661 1.00 36.22 716 GLU A C 1
ATOM 5694 O O . GLU A 1 716 ? 25.136 -44.672 3.027 1.00 36.22 716 GLU A O 1
ATOM 5699 N N . ALA A 1 717 ? 24.165 -42.662 2.954 1.00 32.41 717 ALA A N 1
ATOM 5700 C CA . ALA A 1 717 ? 25.298 -41.941 3.559 1.00 32.41 717 ALA A CA 1
ATOM 5701 C C . ALA A 1 717 ? 25.239 -41.806 5.096 1.00 32.41 717 ALA A C 1
ATOM 5703 O O . ALA A 1 717 ? 26.046 -41.089 5.675 1.00 32.41 717 ALA A O 1
ATOM 5704 N N . ILE A 1 718 ? 24.295 -42.484 5.760 1.00 33.44 718 ILE A N 1
ATOM 5705 C CA . ILE A 1 718 ? 24.228 -42.596 7.234 1.00 33.44 718 ILE A CA 1
ATOM 5706 C C . ILE A 1 718 ? 24.833 -43.936 7.721 1.00 33.44 718 ILE A C 1
ATOM 5708 O O . ILE A 1 718 ? 24.975 -44.168 8.920 1.00 33.44 718 ILE A O 1
ATOM 5712 N N . HIS A 1 719 ? 25.249 -44.810 6.793 1.00 32.78 719 HIS A N 1
ATOM 5713 C CA . HIS A 1 719 ? 25.914 -46.089 7.078 1.00 32.78 719 HIS A CA 1
ATOM 5714 C C . HIS A 1 719 ? 27.418 -46.126 6.729 1.00 32.78 719 HIS A C 1
ATOM 5716 O O . HIS A 1 719 ? 28.018 -47.203 6.758 1.00 32.78 719 HIS A O 1
ATOM 5722 N N . ALA A 1 720 ? 28.025 -44.965 6.457 1.00 29.19 720 ALA A N 1
ATOM 5723 C CA . ALA A 1 720 ? 29.467 -44.758 6.293 1.00 29.19 720 ALA A CA 1
ATOM 5724 C C . ALA A 1 720 ? 29.964 -43.666 7.255 1.00 29.19 720 ALA A C 1
ATOM 5726 O O . ALA A 1 720 ? 31.102 -43.818 7.751 1.00 29.19 720 ALA A O 1
#

pLDDT: mean 71.75, std 25.83, range [22.25, 98.81]

Sequence (720 aa):
MHEEWDENYNRGYEWWLMKEAKKQYGKCIREPFAMFLNFDLNCTRNPNIKLLGLSWAWPNWLGSKNNDPYIDLEKTAMYTVKWILGAKLVHNLTIDFIGIWNERPCNFDYIIALKRALIYSKLDDVKIIGCDGWWDMFGSLSKNKTVTDTLYAFGVHYPGATSPKDAIDSNMTLWASEDYSTFNDDIGAGCWARILNQNYVGGYMTSTIAWNLIASYYPGLPYEKDGLMTAVEPWSGHYEINNPIWITAHTTQFTEIGWKYLQHGHGVGRLDKGGSYVALASPDRQQLTIVIETMAKLQKLQVWKSQLKYNGDNSSTFIPNGTIQIRNGRIFLDLDVDTIITLTTVSDGNRGDAGPVPKSSLFPLPYEETFQNYSLNQEPDNLAPQIGTWEILQDVNTSTKFARQMVAKQPVAWCDIQPYPLAIIGDQSFTDLNLTARVRLPDENATESIFLGIKTQIAPDCSYYKSRGIFLHLHHLSSSYTVTLDMVGLDIVDIGPLSEPFNVNKWYTVSLSMKREKVIKISNVAKIALTCFHSIGKDRCSNPMRPPRSFLLDFAGAVLDANPTATDILSVEAPRPTEIDADINAITSAMLKEPINQPTLSDPVLLAADYTQPPVEAIALATQEEIKPAQAPNPTITKIIEPLQNGNVAKHPIVFFIGDVILHPKIRDQCQLVIPASMVDQTLDQFHRAKILNHQGSNHTLVAIKAHFWWPHMEEAIHA

Organism: Romanomermis culicivorax (NCBI:txid13658)

Mean predicted aligned error: 16.78 Å